Protein 6KHR (pdb70)

Organism: Mycobacterium tuberculosis (strain ATCC 25618 / H37Rv) (NCBI:txid83332)

Structure (mmCIF, N/CA/C/O backbone):
data_6KHR
#
_entry.id   6KHR
#
_cell.length_a   103.132
_cell.length_b   103.132
_cell.length_c   148.692
_cell.angle_alpha   90.000
_cell.angle_beta   90.000
_cell.angle_gamma   120.000
#
_symmetry.space_group_name_H-M   'P 31 2 1'
#
loop_
_entity.id
_entity.type
_entity.pdbx_description
1 polymer 'Formate-dependent phosphoribosylglycinamide formyltransferase'
2 water water
#
loop_
_atom_site.group_PDB
_atom_site.id
_atom_site.type_symbol
_atom_site.label_atom_id
_atom_site.label_alt_id
_atom_site.label_comp_id
_atom_site.label_asym_id
_atom_site.label_entity_id
_atom_site.label_seq_id
_atom_site.pdbx_PDB_ins_code
_atom_site.Cartn_x
_atom_site.Cartn_y
_atom_site.Cartn_z
_atom_site.occupancy
_atom_site.B_iso_or_equiv
_atom_site.auth_seq_id
_atom_site.auth_comp_id
_atom_site.auth_asym_id
_atom_site.auth_atom_id
_atom_site.pdbx_PDB_model_num
ATOM 1 N N . ARG A 1 27 ? 35.902 27.316 -11.751 1.00 62.15 27 ARG A N 1
ATOM 2 C CA . ARG A 1 27 ? 35.852 25.853 -11.619 1.00 68.40 27 ARG A CA 1
ATOM 3 C C . ARG A 1 27 ? 34.692 25.427 -10.718 1.00 61.93 27 ARG A C 1
ATOM 4 O O . ARG A 1 27 ? 34.685 25.723 -9.520 1.00 66.02 27 ARG A O 1
ATOM 12 N N . ARG A 1 28 ? 33.711 24.738 -11.298 1.00 53.46 28 ARG A N 1
ATOM 13 C CA . ARG A 1 28 ? 32.447 24.442 -10.632 1.00 53.31 28 ARG A CA 1
ATOM 14 C C . ARG A 1 28 ? 32.193 22.942 -10.668 1.00 55.13 28 ARG A C 1
ATOM 15 O O . ARG A 1 28 ? 32.132 22.340 -11.748 1.00 52.57 28 ARG A O 1
ATOM 23 N N . VAL A 1 29 ? 32.074 22.344 -9.490 1.00 59.12 29 VAL A N 1
ATOM 24 C CA . VAL A 1 29 ? 31.833 20.918 -9.327 1.00 61.27 29 VAL A CA 1
ATOM 25 C C . VAL A 1 29 ? 30.411 20.765 -8.823 1.00 66.15 29 VAL A C 1
ATOM 26 O O . VAL A 1 29 ? 29.948 21.565 -8.008 1.00 70.20 29 VAL A O 1
ATOM 30 N N . MET A 1 30 ? 29.712 19.755 -9.314 1.00 57.58 30 MET A N 1
ATOM 31 C CA . MET A 1 30 ? 28.349 19.488 -8.890 1.00 54.99 30 MET A CA 1
ATOM 32 C C . MET A 1 30 ? 28.314 18.110 -8.253 1.00 50.14 30 MET A C 1
ATOM 33 O O . MET A 1 30 ? 28.791 17.139 -8.841 1.00 46.90 30 MET A O 1
ATOM 38 N N . LEU A 1 31 ? 27.756 18.031 -7.056 1.00 55.33 31 LEU A N 1
ATOM 39 C CA . LEU A 1 31 ? 27.715 16.800 -6.277 1.00 53.63 31 LEU A CA 1
ATOM 40 C C . LEU A 1 31 ? 26.295 16.247 -6.284 1.00 54.84 31 LEU A C 1
ATOM 41 O O . LEU A 1 31 ? 25.382 16.846 -5.710 1.00 57.64 31 LEU A O 1
ATOM 46 N N . LEU A 1 32 ? 26.112 15.097 -6.923 1.00 53.48 32 LEU A N 1
ATOM 47 C CA . LEU A 1 32 ? 24.843 14.380 -6.858 1.00 52.85 32 LEU A CA 1
ATOM 48 C C . LEU A 1 32 ? 24.821 13.574 -5.561 1.00 56.30 32 LEU A C 1
ATOM 49 O O . LEU A 1 32 ? 25.538 12.570 -5.415 1.00 49.83 32 LEU A O 1
ATOM 54 N N . GLY A 1 33 ? 24.022 14.027 -4.610 1.00 60.31 33 GLY A N 1
ATOM 55 C CA . GLY A 1 33 ? 24.011 13.469 -3.271 1.00 65.15 33 GLY A CA 1
ATOM 56 C C . GLY A 1 33 ? 24.579 14.490 -2.303 1.00 69.42 33 GLY A C 1
ATOM 57 O O . GLY A 1 33 ? 25.553 15.192 -2.607 1.00 67.80 33 GLY A O 1
ATOM 58 N N . SER A 1 34 ? 23.937 14.592 -1.153 1.00 66.72 34 SER A N 1
ATOM 59 C CA . SER A 1 34 ? 24.369 15.588 -0.157 1.00 66.51 34 SER A CA 1
ATOM 60 C C . SER A 1 34 ? 24.333 14.975 1.224 1.00 64.24 34 SER A C 1
ATOM 61 O O . SER A 1 34 ? 23.964 15.655 2.142 1.00 60.00 34 SER A O 1
ATOM 64 N N . ALA A 1 35 ? 24.843 13.765 1.356 1.00 59.41 35 ALA A N 1
ATOM 65 C CA . ALA A 1 35 ? 24.876 13.107 2.671 1.00 61.45 35 ALA A CA 1
ATOM 66 C C . ALA A 1 35 ? 26.151 13.469 3.430 1.00 64.56 35 ALA A C 1
ATOM 67 O O . ALA A 1 35 ? 26.835 14.390 3.074 1.00 57.70 35 ALA A O 1
ATOM 69 N N . GLU A 1 36 ? 26.491 12.681 4.427 1.00 70.87 36 GLU A N 1
ATOM 70 C CA . GLU A 1 36 ? 27.624 13.073 5.283 1.00 64.81 36 GLU A CA 1
ATOM 71 C C . GLU A 1 36 ? 28.934 13.205 4.535 1.00 60.49 36 GLU A C 1
ATOM 72 O O . GLU A 1 36 ? 29.510 14.265 4.646 1.00 61.42 36 GLU A O 1
ATOM 78 N N . PRO A 1 37 ? 29.611 12.192 3.674 1.00 54.76 37 PRO A N 1
ATOM 79 C CA . PRO A 1 37 ? 30.874 12.239 2.924 1.00 58.99 37 PRO A CA 1
ATOM 80 C C . PRO A 1 37 ? 30.836 13.262 1.810 1.00 66.93 37 PRO A C 1
ATOM 81 O O . PRO A 1 37 ? 31.881 13.810 1.431 1.00 65.92 37 PRO A O 1
ATOM 85 N N . SER A 1 38 ? 29.637 13.528 1.285 1.00 68.34 38 SER A N 1
ATOM 86 C CA . SER A 1 38 ? 29.436 14.640 0.366 1.00 58.37 38 SER A CA 1
ATOM 87 C C . SER A 1 38 ? 29.838 15.972 1.007 1.00 58.38 38 SER A C 1
ATOM 88 O O . SER A 1 38 ? 30.335 16.869 0.314 1.00 59.51 38 SER A O 1
ATOM 91 N N . ARG A 1 39 ? 29.663 16.116 2.326 1.00 51.95 39 ARG A N 1
ATOM 92 C CA . ARG A 1 39 ? 30.029 17.376 2.966 1.00 53.59 39 ARG A CA 1
ATOM 93 C C . ARG A 1 39 ? 31.541 17.534 3.071 1.00 49.58 39 ARG A C 1
ATOM 94 O O . ARG A 1 39 ? 32.079 18.610 2.790 1.00 49.39 39 ARG A O 1
ATOM 102 N N . GLU A 1 40 ? 32.237 16.474 3.463 1.00 34.94 40 GLU A N 1
ATOM 103 C CA . GLU A 1 40 ? 33.685 16.553 3.597 1.00 40.40 40 GLU A CA 1
ATOM 104 C C . GLU A 1 40 ? 34.348 16.758 2.236 1.00 41.91 40 GLU A C 1
ATOM 105 O O . GLU A 1 40 ? 35.220 17.620 2.083 1.00 46.70 40 GLU A O 1
ATOM 111 N N . LEU A 1 41 ? 33.939 15.968 1.235 1.00 34.78 41 LEU A N 1
ATOM 112 C CA . LEU A 1 41 ? 34.390 16.200 -0.127 1.00 40.69 41 LEU A CA 1
ATOM 113 C C . LEU A 1 41 ? 34.192 17.657 -0.529 1.00 43.64 41 LEU A C 1
ATOM 114 O O . LEU A 1 41 ? 35.036 18.236 -1.226 1.00 50.39 41 LEU A O 1
ATOM 119 N N . ALA A 1 42 ? 33.101 18.273 -0.076 1.00 36.69 42 ALA A N 1
ATOM 120 C CA . ALA A 1 42 ? 32.807 19.637 -0.488 1.00 36.59 42 ALA A CA 1
ATOM 121 C C . ALA A 1 42 ? 33.763 20.620 0.174 1.00 43.46 42 ALA A C 1
ATOM 122 O O . ALA A 1 42 ? 34.201 21.599 -0.450 1.00 45.35 42 ALA A O 1
ATOM 124 N N . ILE A 1 43 ? 34.090 20.378 1.441 1.00 41.18 43 ILE A N 1
ATOM 125 C CA . ILE A 1 43 ? 35.118 21.169 2.101 1.00 42.86 43 ILE A CA 1
ATOM 126 C C . ILE A 1 43 ? 36.429 21.017 1.351 1.00 43.51 43 ILE A C 1
ATOM 127 O O . ILE A 1 43 ? 37.065 22.006 0.973 1.00 49.28 43 ILE A O 1
ATOM 132 N N . ALA A 1 44 ? 36.824 19.769 1.085 1.00 37.14 44 ALA A N 1
ATOM 133 C CA . ALA A 1 44 ? 38.081 19.516 0.390 1.00 29.39 44 ALA A CA 1
ATOM 134 C C . ALA A 1 44 ? 38.144 20.295 -0.915 1.00 40.45 44 ALA A C 1
ATOM 135 O O . ALA A 1 44 ? 39.118 21.008 -1.170 1.00 44.85 44 ALA A O 1
ATOM 137 N N . LEU A 1 45 ? 37.088 20.202 -1.733 1.00 37.37 45 LEU A N 1
ATOM 138 C CA . LEU A 1 45 ? 37.085 20.872 -3.030 1.00 43.96 45 LEU A CA 1
ATOM 139 C C . LEU A 1 45 ? 37.158 22.384 -2.886 1.00 56.92 45 LEU A C 1
ATOM 140 O O . LEU A 1 45 ? 37.620 23.073 -3.805 1.00 46.55 45 LEU A O 1
ATOM 145 N N . GLN A 1 46 ? 36.683 22.919 -1.753 1.00 53.70 46 GLN A N 1
ATOM 146 C CA . GLN A 1 46 ? 36.684 24.363 -1.572 1.00 38.36 46 GLN A CA 1
ATOM 147 C C . GLN A 1 46 ? 38.044 24.858 -1.127 1.00 33.66 46 GLN A C 1
ATOM 148 O O . GLN A 1 46 ? 38.423 25.984 -1.464 1.00 50.00 46 GLN A O 1
ATOM 154 N N . GLY A 1 47 ? 38.800 24.020 -0.412 1.00 32.26 47 GLY A N 1
ATOM 155 C CA . GLY A 1 47 ? 40.178 24.360 -0.105 1.00 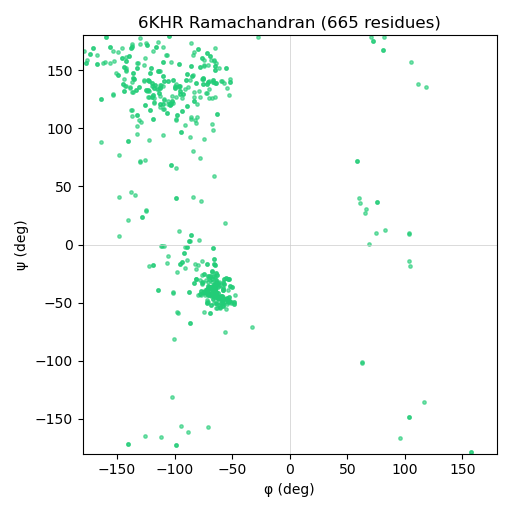32.68 47 GLY A CA 1
ATOM 156 C C . GLY A 1 47 ? 41.042 24.466 -1.350 1.00 42.65 47 GLY A C 1
ATOM 157 O O . GLY A 1 47 ? 42.002 25.241 -1.381 1.00 40.83 47 GLY A O 1
ATOM 158 N N . LEU A 1 48 ? 40.722 23.691 -2.384 1.00 46.03 48 LEU A N 1
ATOM 159 C CA . LEU A 1 48 ? 41.488 23.729 -3.620 1.00 46.54 48 LEU A CA 1
ATOM 160 C C . LEU A 1 48 ? 40.976 24.796 -4.570 1.00 51.69 48 LEU A C 1
ATOM 161 O O . LEU A 1 48 ? 41.479 24.890 -5.690 1.00 49.33 48 LEU A O 1
ATOM 166 N N . GLY A 1 49 ? 39.978 25.575 -4.159 1.00 42.14 49 GLY A N 1
ATOM 167 C CA . GLY A 1 49 ? 39.546 26.726 -4.918 1.00 34.63 49 GLY A CA 1
ATOM 168 C C . GLY A 1 49 ? 38.269 26.583 -5.712 1.00 38.24 49 GLY A C 1
ATOM 169 O O . GLY A 1 49 ? 37.956 27.486 -6.494 1.00 48.67 49 GLY A O 1
ATOM 170 N N . ALA A 1 50 ? 37.511 25.511 -5.538 1.00 41.69 50 ALA A N 1
ATOM 171 C CA . ALA A 1 50 ? 36.361 25.264 -6.396 1.00 48.56 50 ALA A CA 1
ATOM 172 C C . ALA A 1 50 ? 35.052 25.646 -5.716 1.00 47.74 50 ALA A C 1
ATOM 173 O O . ALA A 1 50 ? 34.876 25.427 -4.517 1.00 50.63 50 ALA A O 1
ATOM 175 N N . GLU A 1 51 ? 34.140 26.216 -6.500 1.00 48.20 51 GLU A N 1
ATOM 176 C CA . GLU A 1 51 ? 32.742 26.343 -6.109 1.00 54.67 51 GLU A CA 1
ATOM 177 C C . GLU A 1 51 ? 32.052 24.988 -6.225 1.00 63.37 51 GLU A C 1
ATOM 178 O O . GLU A 1 51 ? 32.255 24.260 -7.200 1.00 63.02 51 GLU A O 1
ATOM 184 N N . VAL A 1 52 ? 31.214 24.648 -5.245 1.00 55.50 52 VAL A N 1
ATOM 185 C CA . VAL A 1 52 ? 30.518 23.365 -5.252 1.00 52.66 52 VAL A CA 1
ATOM 186 C C . VAL A 1 52 ? 29.012 23.579 -5.175 1.00 50.40 52 VAL A C 1
ATOM 187 O O . VAL A 1 52 ? 28.520 24.343 -4.336 1.00 49.48 52 VAL A O 1
ATOM 191 N N . ILE A 1 53 ? 28.288 22.880 -6.041 1.00 50.77 53 ILE A N 1
ATOM 192 C CA . ILE A 1 53 ? 26.835 22.819 -6.029 1.00 52.03 53 ILE A CA 1
ATOM 193 C C . ILE A 1 53 ? 26.442 21.483 -5.414 1.00 49.92 53 ILE A C 1
ATOM 194 O O . ILE A 1 53 ? 26.859 20.428 -5.903 1.00 56.20 53 ILE A O 1
ATOM 199 N N . ALA A 1 54 ? 25.649 21.517 -4.349 1.00 50.41 54 ALA A N 1
ATOM 200 C CA . ALA A 1 54 ? 25.171 20.297 -3.711 1.00 57.69 54 ALA A CA 1
ATOM 201 C C . ALA A 1 54 ? 23.718 20.050 -4.106 1.00 59.90 54 ALA A C 1
ATOM 202 O O . ALA A 1 54 ? 22.845 20.893 -3.865 1.00 58.74 54 ALA A O 1
ATOM 204 N N . VAL A 1 55 ? 23.471 18.896 -4.715 1.00 63.58 55 VAL A N 1
ATOM 205 C CA . VAL A 1 55 ? 22.155 18.503 -5.199 1.00 74.93 55 VAL A CA 1
ATOM 206 C C . VAL A 1 55 ? 21.670 17.337 -4.357 1.00 80.37 55 VAL A C 1
ATOM 207 O O . VAL A 1 55 ? 22.444 16.423 -4.051 1.00 77.49 55 VAL A O 1
ATOM 211 N N . ASP A 1 56 ? 20.393 17.368 -3.979 1.00 83.50 56 ASP A N 1
ATOM 212 C CA . ASP A 1 56 ? 19.772 16.221 -3.329 1.00 84.90 56 ASP A CA 1
ATOM 213 C C . ASP A 1 56 ? 18.260 16.329 -3.479 1.00 84.53 56 ASP A C 1
ATOM 214 O O . ASP A 1 56 ? 17.742 17.288 -4.058 1.00 88.66 56 ASP A O 1
ATOM 219 N N . GLY A 1 57 ? 17.556 15.321 -2.956 1.00 75.92 57 GLY A N 1
ATOM 220 C CA . GLY A 1 57 ? 16.105 15.257 -3.020 1.00 69.54 57 GLY A CA 1
ATOM 221 C C . GLY A 1 57 ? 15.349 16.138 -2.040 1.00 80.84 57 GLY A C 1
ATOM 222 O O . GLY A 1 57 ? 14.361 16.768 -2.426 1.00 86.73 57 GLY A O 1
ATOM 223 N N . TYR A 1 58 ? 15.794 16.199 -0.781 1.00 81.91 58 TYR A N 1
ATOM 224 C CA . TYR A 1 58 ? 15.118 16.899 0.310 1.00 78.75 58 TYR A CA 1
ATOM 225 C C . TYR A 1 58 ? 15.837 18.206 0.641 1.00 87.75 58 TYR A C 1
ATOM 226 O O . TYR A 1 58 ? 16.875 18.544 0.067 1.00 94.60 58 TYR A O 1
ATOM 235 N N . VAL A 1 59 ? 15.287 18.933 1.613 1.00 86.99 59 VAL A N 1
ATOM 236 C CA . VAL A 1 59 ? 15.635 20.340 1.805 1.00 84.79 59 VAL A CA 1
ATOM 237 C C . VAL A 1 59 ? 16.852 20.524 2.704 1.00 91.93 59 VAL A C 1
ATOM 238 O O . VAL A 1 59 ? 17.699 21.383 2.440 1.00 95.26 59 VAL A O 1
ATOM 242 N N . GLY A 1 60 ? 16.966 19.758 3.782 1.00 98.79 60 GLY A N 1
ATOM 243 C CA . GLY A 1 60 ? 18.081 19.963 4.685 1.00 106.36 60 GLY A CA 1
ATOM 244 C C . GLY A 1 60 ? 19.182 18.934 4.540 1.00 112.27 60 GLY A C 1
ATOM 245 O O . GLY A 1 60 ? 19.396 18.122 5.443 1.00 128.40 60 GLY A O 1
ATOM 246 N N . ALA A 1 61 ? 19.886 18.952 3.425 1.00 96.10 61 ALA A N 1
ATOM 247 C CA . ALA A 1 61 ? 20.854 17.869 3.418 1.00 76.76 61 ALA A CA 1
ATOM 248 C C . ALA A 1 61 ? 22.218 18.365 3.902 1.00 67.70 61 ALA A C 1
ATOM 249 O O . ALA A 1 61 ? 22.513 19.559 3.814 1.00 64.51 61 ALA A O 1
ATOM 251 N N . PRO A 1 62 ? 23.066 17.472 4.439 1.00 61.83 62 PRO A N 1
ATOM 252 C CA . PRO A 1 62 ? 24.322 17.929 5.079 1.00 67.24 62 PRO A CA 1
ATOM 253 C C . PRO A 1 62 ? 25.231 18.820 4.235 1.00 69.79 62 PRO A C 1
ATOM 254 O O . PRO A 1 62 ? 25.692 19.855 4.734 1.00 70.06 62 PRO A O 1
ATOM 258 N N . ALA A 1 63 ? 25.519 18.451 2.981 1.00 63.11 63 ALA A N 1
ATOM 259 C CA . ALA A 1 63 ? 26.400 19.287 2.165 1.00 66.97 63 ALA A CA 1
ATOM 260 C C . ALA A 1 63 ? 25.737 20.586 1.715 1.00 75.22 63 ALA A C 1
ATOM 261 O O . ALA A 1 63 ? 26.439 21.513 1.301 1.00 68.92 63 ALA A O 1
ATOM 263 N N . HIS A 1 64 ? 24.403 20.678 1.787 1.00 79.85 64 HIS A N 1
ATOM 264 C CA . HIS A 1 64 ? 23.714 21.936 1.496 1.00 76.06 64 HIS A CA 1
ATOM 265 C C . HIS A 1 64 ? 24.200 23.072 2.384 1.00 75.90 64 HIS A C 1
ATOM 266 O O . HIS A 1 64 ? 24.255 24.225 1.934 1.00 80.90 64 HIS A O 1
ATOM 273 N N . ARG A 1 65 ? 24.560 22.769 3.637 1.00 72.73 65 ARG A N 1
ATOM 274 C CA . ARG A 1 65 ? 24.810 23.813 4.629 1.00 77.88 65 ARG A CA 1
ATOM 275 C C . ARG A 1 65 ? 26.078 24.599 4.315 1.00 79.51 65 ARG A C 1
ATOM 276 O O . ARG A 1 65 ? 26.133 25.816 4.536 1.00 89.81 65 ARG A O 1
ATOM 284 N N . ILE A 1 66 ? 27.111 23.934 3.811 1.00 71.43 66 ILE A N 1
ATOM 285 C CA . ILE A 1 66 ? 28.377 24.602 3.542 1.00 75.10 66 ILE A CA 1
ATOM 286 C C . ILE A 1 66 ? 28.671 24.718 2.065 1.00 67.90 66 ILE A C 1
ATOM 287 O O . ILE A 1 66 ? 29.698 25.301 1.694 1.00 73.61 66 ILE A O 1
ATOM 292 N N . ALA A 1 67 ? 27.802 24.199 1.206 1.00 66.29 67 ALA A N 1
ATOM 293 C CA . ALA A 1 67 ? 28.016 24.362 -0.220 1.00 67.51 67 ALA A CA 1
ATOM 294 C C . ALA A 1 67 ? 27.817 25.821 -0.627 1.00 71.98 67 ALA A C 1
ATOM 295 O O . ALA A 1 67 ? 27.223 26.628 0.096 1.00 69.15 67 ALA A O 1
ATOM 297 N N . ASP A 1 68 ? 28.345 26.147 -1.812 1.00 69.56 68 ASP A N 1
ATOM 298 C CA . ASP A 1 68 ? 28.159 27.461 -2.407 1.00 62.25 68 ASP A CA 1
ATOM 299 C C . ASP A 1 68 ? 26.772 27.621 -3.009 1.00 68.32 68 ASP A C 1
ATOM 300 O O . ASP A 1 68 ? 26.226 28.727 -3.018 1.00 75.99 68 ASP A O 1
ATOM 305 N N . GLN A 1 69 ? 26.208 26.548 -3.543 1.00 77.20 69 GLN A N 1
ATOM 306 C CA . GLN A 1 69 ? 24.884 26.594 -4.142 1.00 67.43 69 GLN A CA 1
ATOM 307 C C . GLN A 1 69 ? 24.187 25.282 -3.838 1.00 66.66 69 GLN A C 1
ATOM 308 O O . GLN A 1 69 ? 24.786 24.212 -3.983 1.00 72.17 69 GLN A O 1
ATOM 314 N N . SER A 1 70 ? 22.946 25.369 -3.375 1.00 64.32 70 SER A N 1
ATOM 315 C CA . SER A 1 70 ? 22.151 24.204 -3.021 1.00 64.75 70 SER A CA 1
ATOM 316 C C . SER A 1 70 ? 21.029 24.037 -4.036 1.00 74.99 70 SER A C 1
ATOM 317 O O . SER A 1 70 ? 20.492 25.021 -4.558 1.00 77.41 70 SER A O 1
ATOM 320 N N . VAL A 1 71 ? 20.700 22.789 -4.328 1.00 76.89 71 VAL A N 1
ATOM 321 C CA . VAL A 1 71 ? 19.680 22.468 -5.309 1.00 78.90 71 VAL A CA 1
ATOM 322 C C . VAL A 1 71 ? 18.910 21.258 -4.809 1.00 77.99 71 VAL A C 1
ATOM 323 O O . VAL A 1 71 ? 19.501 20.303 -4.301 1.00 79.24 71 VAL A O 1
ATOM 327 N N . VAL A 1 72 ? 17.592 21.319 -4.939 1.00 76.69 72 VAL A N 1
ATOM 328 C CA . VAL A 1 72 ? 16.694 20.229 -4.588 1.00 74.21 72 VAL A CA 1
ATOM 329 C C . VAL A 1 72 ? 16.070 19.711 -5.872 1.00 76.39 72 VAL A C 1
ATOM 330 O O . VAL A 1 72 ? 15.394 20.459 -6.586 1.00 77.93 72 VAL A O 1
ATOM 334 N N . VAL A 1 73 ? 16.312 18.443 -6.187 1.00 82.54 73 VAL A N 1
ATOM 335 C CA . VAL A 1 73 ? 15.611 17.788 -7.283 1.00 89.84 73 VAL A CA 1
ATOM 336 C C . VAL A 1 73 ? 15.490 16.317 -6.951 1.00 94.58 73 VAL A C 1
ATOM 337 O O . VAL A 1 73 ? 16.379 15.728 -6.334 1.00 106.84 73 VAL A O 1
ATOM 341 N N . THR A 1 74 ? 14.385 15.716 -7.371 1.00 86.38 74 THR A N 1
ATOM 342 C CA . THR A 1 74 ? 14.294 14.264 -7.337 1.00 88.35 74 THR A CA 1
ATOM 343 C C . THR A 1 74 ? 15.308 13.747 -8.340 1.00 91.20 74 THR A C 1
ATOM 344 O O . THR A 1 74 ? 15.070 13.749 -9.546 1.00 95.87 74 THR A O 1
ATOM 348 N N . MET A 1 75 ? 16.475 13.344 -7.847 1.00 93.98 75 MET A N 1
ATOM 349 C CA . MET A 1 75 ? 17.551 12.946 -8.747 1.00 96.57 75 MET A CA 1
ATOM 350 C C . MET A 1 75 ? 17.229 11.660 -9.497 1.00 100.16 75 MET A C 1
ATOM 351 O O . MET A 1 75 ? 17.787 11.423 -10.576 1.00 97.29 75 MET A O 1
ATOM 356 N N . THR A 1 76 ? 16.341 10.841 -8.947 1.00 101.36 76 THR A N 1
ATOM 357 C CA . THR A 1 76 ? 15.789 9.675 -9.633 1.00 95.33 76 THR A CA 1
ATOM 358 C C . THR A 1 76 ? 14.731 10.065 -10.659 1.00 96.59 76 THR A C 1
ATOM 359 O O . THR A 1 76 ? 13.725 9.373 -10.809 1.00 98.15 76 THR A O 1
ATOM 363 N N . ASP A 1 77 ? 14.925 11.182 -11.355 1.00 91.85 77 ASP A N 1
ATOM 364 C CA . ASP A 1 77 ? 14.013 11.643 -12.399 1.00 92.30 77 ASP A CA 1
ATOM 365 C C . ASP A 1 77 ? 14.869 12.127 -13.560 1.00 80.33 77 ASP A C 1
ATOM 366 O O . ASP A 1 77 ? 15.533 13.164 -13.452 1.00 75.88 77 ASP A O 1
ATOM 371 N N . ALA A 1 78 ? 14.844 11.382 -14.668 1.00 72.94 78 ALA A N 1
ATOM 372 C CA . ALA A 1 78 ? 15.796 11.636 -15.743 1.00 68.33 78 ALA A CA 1
ATOM 373 C C . ALA A 1 78 ? 15.547 12.986 -16.398 1.00 74.67 78 ALA A C 1
ATOM 374 O O . ALA A 1 78 ? 16.498 13.674 -16.780 1.00 83.78 78 ALA A O 1
ATOM 376 N N . GLU A 1 79 ? 14.282 13.378 -16.536 1.00 84.56 79 GLU A N 1
ATOM 377 C CA . GLU A 1 79 ? 13.968 14.700 -17.066 1.00 99.14 79 GLU A CA 1
ATOM 378 C C . GLU A 1 79 ? 14.372 15.790 -16.086 1.00 98.68 79 GLU A C 1
ATOM 379 O O . GLU A 1 79 ? 15.087 16.733 -16.451 1.00 102.95 79 GLU A O 1
ATOM 385 N N . GLU A 1 80 ? 13.919 15.672 -14.833 1.00 94.76 80 GLU A N 1
ATOM 386 C CA . GLU A 1 80 ? 14.148 16.715 -13.835 1.00 91.39 80 GLU A CA 1
ATOM 387 C C . GLU A 1 80 ? 15.629 16.894 -13.538 1.00 95.77 80 GLU A C 1
ATOM 388 O O . GLU A 1 80 ? 16.102 18.024 -13.370 1.00 101.49 80 GLU A O 1
ATOM 394 N N . LEU A 1 81 ? 16.375 15.791 -13.449 1.00 93.31 81 LEU A N 1
ATOM 395 C CA . LEU A 1 81 ? 17.813 15.899 -13.232 1.00 84.68 81 LEU A CA 1
ATOM 396 C C . LEU A 1 81 ? 18.501 16.550 -14.422 1.00 71.24 81 LEU A C 1
ATOM 397 O O . LEU A 1 81 ? 19.363 17.418 -14.254 1.00 77.96 81 LEU A O 1
ATOM 402 N N . THR A 1 82 ? 18.118 16.163 -15.633 1.00 70.92 82 THR A N 1
ATOM 403 C CA . THR A 1 82 ? 18.854 16.617 -16.808 1.00 80.99 82 THR A CA 1
ATOM 404 C C . THR A 1 82 ? 18.660 18.110 -17.040 1.00 87.68 82 THR A C 1
ATOM 405 O O . THR A 1 82 ? 19.593 18.804 -17.462 1.00 85.40 82 THR A O 1
ATOM 409 N N . ALA A 1 83 ? 17.462 18.624 -16.769 1.00 90.38 83 ALA A N 1
ATOM 410 C CA . ALA A 1 83 ? 17.261 20.066 -16.856 1.00 94.03 83 ALA A CA 1
ATOM 411 C C . ALA A 1 83 ? 18.181 20.797 -15.889 1.00 96.73 83 ALA A C 1
ATOM 412 O O . ALA A 1 83 ? 18.823 21.789 -16.254 1.00 100.64 83 ALA A O 1
ATOM 414 N N . VAL A 1 84 ? 18.267 20.295 -14.652 1.00 94.49 84 VAL A N 1
ATOM 415 C CA . VAL A 1 84 ? 19.105 20.906 -13.622 1.00 85.84 84 VAL A CA 1
ATOM 416 C C . VAL A 1 84 ? 20.555 20.978 -14.077 1.00 81.53 84 VAL A C 1
ATOM 417 O O . VAL A 1 84 ? 21.256 21.966 -13.818 1.00 79.86 84 VAL A O 1
ATOM 421 N N . ILE A 1 85 ? 21.031 19.938 -14.757 1.00 71.00 85 ILE A N 1
ATOM 422 C CA . ILE A 1 85 ? 22.430 19.946 -15.151 1.00 67.68 85 ILE A CA 1
ATOM 423 C C . ILE A 1 85 ? 22.631 20.885 -16.330 1.00 84.78 85 ILE A C 1
ATOM 424 O O . ILE A 1 85 ? 23.671 21.543 -16.434 1.00 85.71 85 ILE A O 1
ATOM 429 N N . ARG A 1 86 ? 21.629 21.001 -17.200 1.00 95.95 86 ARG A N 1
ATOM 430 C CA . ARG A 1 86 ? 21.756 21.863 -18.367 1.00 90.80 86 ARG A CA 1
ATOM 431 C C . ARG A 1 86 ? 21.732 23.332 -17.965 1.00 83.20 86 ARG A C 1
ATOM 432 O O . ARG A 1 86 ? 22.511 24.140 -18.486 1.00 76.65 86 ARG A O 1
ATOM 440 N N . ARG A 1 87 ? 20.850 23.696 -17.033 1.00 88.19 87 ARG A N 1
ATOM 441 C CA . ARG A 1 87 ? 20.776 25.085 -16.595 1.00 88.54 87 ARG A CA 1
ATOM 442 C C . ARG A 1 87 ? 22.073 25.512 -15.929 1.00 93.72 87 ARG A C 1
ATOM 443 O O . ARG A 1 87 ? 22.707 26.490 -16.334 1.00 99.05 87 ARG A O 1
ATOM 451 N N . LEU A 1 88 ? 22.498 24.763 -14.906 1.00 95.19 88 LEU A N 1
ATOM 452 C CA . LEU A 1 88 ? 23.685 25.131 -14.147 1.00 82.19 88 LEU A CA 1
ATOM 453 C C . LEU A 1 88 ? 24.957 24.977 -14.976 1.00 78.37 88 LEU A C 1
ATOM 454 O O . LEU A 1 88 ? 25.840 25.839 -14.921 1.00 82.07 88 LEU A O 1
ATOM 459 N N . GLN A 1 89 ? 25.070 23.895 -15.738 1.00 76.44 89 GLN A N 1
ATOM 460 C CA . GLN A 1 89 ? 26.230 23.678 -16.595 1.00 87.12 89 GLN A CA 1
ATOM 461 C C . GLN A 1 89 ? 27.521 23.654 -15.772 1.00 82.59 89 GLN A C 1
ATOM 462 O O . GLN A 1 89 ? 28.307 24.606 -15.827 1.00 80.78 89 GLN A O 1
ATOM 468 N N . PRO A 1 90 ? 27.761 22.607 -14.983 1.00 71.74 90 PRO A N 1
ATOM 469 C CA . PRO A 1 90 ? 28.988 22.552 -14.187 1.00 59.73 90 PRO A CA 1
ATOM 470 C C . PRO A 1 90 ? 30.160 21.981 -14.967 1.00 56.92 90 PRO A C 1
ATOM 471 O O . PRO A 1 90 ? 29.999 21.180 -15.891 1.00 54.77 90 PRO A O 1
ATOM 475 N N . ASP A 1 91 ? 31.364 22.381 -14.550 1.00 56.88 91 ASP A N 1
ATOM 476 C CA . ASP A 1 91 ? 32.574 21.823 -15.148 1.00 56.17 91 ASP A CA 1
ATOM 477 C C . ASP A 1 91 ? 32.701 20.327 -14.868 1.00 60.29 91 ASP A C 1
ATOM 478 O O . ASP A 1 91 ? 33.065 19.553 -15.769 1.00 53.06 91 ASP A O 1
ATOM 483 N N . PHE A 1 92 ? 32.412 19.903 -13.627 1.00 53.72 92 PHE A N 1
ATOM 484 C CA . PHE A 1 92 ? 32.509 18.502 -13.235 1.00 58.71 92 PHE A CA 1
ATOM 485 C C . PHE A 1 92 ? 31.203 18.028 -12.624 1.00 65.38 92 PHE A C 1
ATOM 486 O O . PHE A 1 92 ? 30.566 18.758 -11.860 1.00 67.63 92 PHE A O 1
ATOM 494 N N . LEU A 1 93 ? 30.829 16.788 -12.946 1.00 62.27 93 LEU A N 1
ATOM 495 C CA . LEU A 1 93 ? 29.619 16.154 -12.432 1.00 57.28 93 LEU A CA 1
ATOM 496 C C . LEU A 1 93 ? 30.003 14.906 -11.639 1.00 54.96 93 LEU A C 1
ATOM 497 O O . LEU A 1 93 ? 30.385 13.884 -12.228 1.00 63.10 93 LEU A O 1
ATOM 502 N N . VAL A 1 94 ? 29.878 14.983 -10.311 1.00 56.08 94 VAL A N 1
ATOM 503 C CA . VAL A 1 94 ? 30.291 13.923 -9.387 1.00 55.10 94 VAL A CA 1
ATOM 504 C C . VAL A 1 94 ? 29.065 13.248 -8.776 1.00 52.08 94 VAL A C 1
ATOM 505 O O . VAL A 1 94 ? 28.234 13.903 -8.132 1.00 50.02 94 VAL A O 1
ATOM 509 N N . THR A 1 95 ? 28.995 11.931 -8.924 1.00 44.58 95 THR A N 1
ATOM 510 C CA . THR A 1 95 ? 27.882 11.125 -8.448 1.00 54.40 95 THR A CA 1
ATOM 511 C C . THR A 1 95 ? 28.296 10.512 -7.119 1.00 64.72 95 THR A C 1
ATOM 512 O O . THR A 1 95 ? 29.123 9.598 -7.079 1.00 76.65 95 THR A O 1
ATOM 516 N N . VAL A 1 96 ? 27.705 11.006 -6.050 1.00 70.43 96 VAL A N 1
ATOM 517 C CA . VAL A 1 96 ? 28.130 10.537 -4.715 1.00 71.36 96 VAL A CA 1
ATOM 518 C C . VAL A 1 96 ? 27.034 9.669 -4.122 1.00 86.98 96 VAL A C 1
ATOM 519 O O . VAL A 1 96 ? 27.233 9.186 -3.050 1.00 95.52 96 VAL A O 1
ATOM 523 N N . THR A 1 97 ? 25.914 9.478 -4.803 1.00 94.74 97 THR A N 1
ATOM 524 C CA . THR A 1 97 ? 24.882 8.595 -4.210 1.00 95.85 97 THR A CA 1
ATOM 525 C C . THR A 1 97 ? 24.529 7.482 -5.188 1.00 97.10 97 THR A C 1
ATOM 526 O O . THR A 1 97 ? 25.030 7.509 -6.302 1.00 97.54 97 THR A O 1
ATOM 530 N N . ALA A 1 98 ? 23.710 6.533 -4.752 1.00 99.55 98 ALA A N 1
ATOM 531 C CA . ALA A 1 98 ? 23.280 5.429 -5.636 1.00 99.85 98 ALA A CA 1
ATOM 532 C C . ALA A 1 98 ? 21.908 5.762 -6.215 1.00 91.78 98 ALA A C 1
ATOM 533 O O . ALA A 1 98 ? 21.595 5.295 -7.296 1.00 91.16 98 ALA A O 1
ATOM 535 N N . ALA A 1 99 ? 21.152 6.610 -5.532 1.00 86.97 99 ALA A N 1
ATOM 536 C CA . ALA A 1 99 ? 19.811 7.001 -6.008 1.00 91.12 99 ALA A CA 1
ATOM 537 C C . ALA A 1 99 ? 19.938 8.030 -7.128 1.00 97.26 99 ALA A C 1
ATOM 538 O O . ALA A 1 99 ? 19.614 9.180 -6.891 1.00 100.43 99 ALA A O 1
ATOM 540 N N . VAL A 1 100 ? 20.321 7.624 -8.328 1.00 92.64 100 VAL A N 1
ATOM 541 C CA . VAL A 1 100 ? 20.483 8.660 -9.375 1.00 92.03 100 VAL A CA 1
ATOM 542 C C . VAL A 1 100 ? 19.994 8.105 -10.702 1.00 85.98 100 VAL A C 1
ATOM 543 O O . VAL A 1 100 ? 19.902 6.897 -10.822 1.00 92.48 100 VAL A O 1
ATOM 547 N N . SER A 1 101 ? 19.708 8.983 -11.655 1.00 74.13 101 SER A N 1
ATOM 548 C CA . SER A 1 101 ? 19.285 8.510 -12.988 1.00 80.92 101 SER A CA 1
ATOM 549 C C . SER A 1 101 ? 20.536 8.250 -13.801 1.00 81.48 101 SER A C 1
ATOM 550 O O . SER A 1 101 ? 21.199 9.200 -14.163 1.00 77.47 101 SER A O 1
ATOM 553 N N . VAL A 1 102 ? 20.822 6.989 -14.063 1.00 81.93 102 VAL A N 1
ATOM 554 C CA . VAL A 1 102 ? 22.026 6.650 -14.860 1.00 80.86 102 VAL A CA 1
ATOM 555 C C . VAL A 1 102 ? 21.737 7.072 -16.290 1.00 82.71 102 VAL A C 1
ATOM 556 O O . VAL A 1 102 ? 22.660 7.482 -16.979 1.00 87.34 102 VAL A O 1
ATOM 560 N N . ASP A 1 103 ? 20.481 6.984 -16.704 1.00 82.76 103 ASP A N 1
ATOM 561 C CA . ASP A 1 103 ? 20.184 7.446 -18.057 1.00 88.80 103 ASP A CA 1
ATOM 562 C C . ASP A 1 103 ? 20.400 8.950 -18.189 1.00 83.74 103 ASP A C 1
ATOM 563 O O . ASP A 1 103 ? 20.914 9.419 -19.212 1.00 74.66 103 ASP A O 1
ATOM 568 N N . ALA A 1 104 ? 20.032 9.724 -17.163 1.00 81.74 104 ALA A N 1
ATOM 569 C CA . ALA A 1 104 ? 20.298 11.159 -17.205 1.00 76.60 104 ALA A CA 1
ATOM 570 C C . ALA A 1 104 ? 21.791 11.441 -17.298 1.00 77.57 104 ALA A C 1
ATOM 571 O O . ALA A 1 104 ? 22.206 12.391 -17.972 1.00 77.32 104 ALA A O 1
ATOM 573 N N . LEU A 1 105 ? 22.618 10.625 -16.636 1.00 75.18 105 LEU A N 1
ATOM 574 C CA . LEU A 1 105 ? 24.061 10.846 -16.690 1.00 77.67 105 LEU A CA 1
ATOM 575 C C . LEU A 1 105 ? 24.611 10.554 -18.081 1.00 83.86 105 LEU A C 1
ATOM 576 O O . LEU A 1 105 ? 25.493 11.272 -18.568 1.00 84.97 105 LEU A O 1
ATOM 581 N N . ASP A 1 106 ? 24.123 9.493 -18.727 1.00 91.04 106 ASP A N 1
ATOM 582 C CA . ASP A 1 106 ? 24.612 9.183 -20.067 1.00 102.06 106 ASP A CA 1
ATOM 583 C C . ASP A 1 106 ? 24.151 10.224 -21.080 1.00 97.13 106 ASP A C 1
ATOM 584 O O . ASP A 1 106 ? 24.836 10.450 -22.087 1.00 97.64 106 ASP A O 1
ATOM 589 N N . ALA A 1 107 ? 23.020 10.880 -20.821 1.00 90.47 107 ALA A N 1
ATOM 590 C CA . ALA A 1 107 ? 22.627 12.021 -21.640 1.00 79.33 107 ALA A CA 1
ATOM 591 C C . ALA A 1 107 ? 23.689 13.115 -21.606 1.00 73.42 107 ALA A C 1
ATOM 592 O O . ALA A 1 107 ? 24.105 13.619 -22.655 1.00 76.77 107 ALA A O 1
ATOM 594 N N . VAL A 1 108 ? 24.147 13.482 -20.405 1.00 68.15 108 VAL A N 1
ATOM 595 C CA . VAL A 1 108 ? 25.127 14.557 -20.280 1.00 72.98 108 VAL A CA 1
ATOM 596 C C . VAL A 1 108 ? 26.445 14.166 -20.938 1.00 78.76 108 VAL A C 1
ATOM 597 O O . VAL A 1 108 ? 27.061 14.964 -21.659 1.00 82.26 108 VAL A O 1
ATOM 601 N N . GLU A 1 109 ? 26.904 12.934 -20.702 1.00 83.80 109 GLU A N 1
ATOM 602 C CA . GLU A 1 109 ? 28.066 12.432 -21.430 1.00 89.07 109 GLU A CA 1
ATOM 603 C C . GLU A 1 109 ? 27.852 12.533 -22.936 1.00 99.45 109 GLU A C 1
ATOM 604 O O . GLU A 1 109 ? 28.691 13.088 -23.657 1.00 101.72 109 GLU A O 1
ATOM 610 N N . GLN A 1 110 ? 26.719 12.009 -23.429 1.00 104.33 110 GLN A N 1
ATOM 611 C CA . GLN A 1 110 ? 26.402 12.086 -24.851 1.00 107.34 110 GLN A CA 1
ATOM 612 C C . GLN A 1 110 ? 26.165 13.520 -25.310 1.00 109.51 110 GLN A C 1
ATOM 613 O O . GLN A 1 110 ? 26.366 13.832 -26.491 1.00 117.28 110 GLN A O 1
ATOM 619 N N . GLU A 1 114 ? 31.994 17.830 -24.169 1.00 101.84 114 GLU A N 1
ATOM 620 C CA . GLU A 1 114 ? 32.967 18.912 -24.211 1.00 107.01 114 GLU A CA 1
ATOM 621 C C . GLU A 1 114 ? 32.565 20.081 -23.321 1.00 106.42 114 GLU A C 1
ATOM 622 O O . GLU A 1 114 ? 33.164 21.160 -23.400 1.00 100.67 114 GLU A O 1
ATOM 628 N N . CYS A 1 115 ? 31.573 19.860 -22.463 1.00 103.10 115 CYS A N 1
ATOM 629 C CA . CYS A 1 115 ? 31.042 20.862 -21.562 1.00 106.65 115 CYS A CA 1
ATOM 630 C C . CYS A 1 115 ? 31.122 20.461 -20.091 1.00 96.65 115 CYS A C 1
ATOM 631 O O . CYS A 1 115 ? 31.052 21.337 -19.223 1.00 89.20 115 CYS A O 1
ATOM 634 N N . THR A 1 116 ? 31.294 19.173 -19.793 1.00 89.80 116 THR A N 1
ATOM 635 C CA . THR A 1 116 ? 31.222 18.648 -18.438 1.00 74.74 116 THR A CA 1
ATOM 636 C C . THR A 1 116 ? 31.845 17.265 -18.433 1.00 77.52 116 THR A C 1
ATOM 637 O O . THR A 1 116 ? 31.488 16.426 -19.267 1.00 80.61 116 THR A O 1
ATOM 641 N N . GLU A 1 117 ? 32.826 17.059 -17.562 1.00 79.80 117 GLU A N 1
ATOM 642 C CA . GLU A 1 117 ? 33.479 15.736 -17.444 1.00 69.34 117 GLU A CA 1
ATOM 643 C C . GLU A 1 117 ? 32.771 15.010 -16.319 1.00 62.41 117 GLU A C 1
ATOM 644 O O . GLU A 1 117 ? 32.477 15.633 -15.333 1.00 64.60 117 GLU A O 1
ATOM 650 N N . LEU A 1 118 ? 32.461 13.744 -16.512 1.00 60.54 118 LEU A N 1
ATOM 651 C CA . LEU A 1 118 ? 31.804 13.017 -15.419 1.00 52.86 118 LEU A CA 1
ATOM 652 C C . LEU A 1 118 ? 32.882 12.315 -14.611 1.00 50.32 118 LEU A C 1
ATOM 653 O O . LEU A 1 118 ? 33.656 11.630 -15.207 1.00 50.79 118 LEU A O 1
ATOM 658 N N . VAL A 1 119 ? 32.927 12.527 -13.302 1.00 48.53 119 VAL A N 1
ATOM 659 C CA . VAL A 1 119 ? 33.946 11.857 -12.454 1.00 46.76 119 VAL A CA 1
ATOM 660 C C . VAL A 1 119 ? 33.231 11.290 -11.243 1.00 59.57 119 VAL A C 1
ATOM 661 O O . VAL A 1 119 ? 33.082 12.005 -10.315 1.00 70.86 119 VAL A O 1
ATOM 665 N N . PRO A 1 120 ? 32.808 10.023 -11.201 1.00 61.77 120 PRO A N 1
ATOM 666 C CA . PRO A 1 120 ? 33.233 9.030 -12.159 1.00 52.85 120 PRO A CA 1
ATOM 667 C C . PRO A 1 120 ? 32.397 9.007 -13.439 1.00 54.19 120 PRO A C 1
ATOM 668 O O . PRO A 1 120 ? 31.437 9.668 -13.481 1.00 53.94 120 PRO A O 1
ATOM 672 N N . ASN A 1 121 ? 32.819 8.204 -14.412 1.00 58.24 121 ASN A N 1
ATOM 673 C CA . ASN A 1 121 ? 32.178 7.989 -15.734 1.00 55.13 121 ASN A CA 1
ATOM 674 C C . ASN A 1 121 ? 30.780 7.419 -15.573 1.00 59.77 121 ASN A C 1
ATOM 675 O O . ASN A 1 121 ? 30.564 6.680 -14.647 1.00 66.22 121 ASN A O 1
ATOM 680 N N . ALA A 1 122 ? 29.896 7.692 -16.518 1.00 62.54 122 ALA A N 1
ATOM 681 C CA . ALA A 1 122 ? 28.548 7.107 -16.438 1.00 60.71 122 ALA A CA 1
ATOM 682 C C . ALA A 1 122 ? 28.695 5.608 -16.601 1.00 59.12 122 ALA A C 1
ATOM 683 O O . ALA A 1 122 ? 27.852 4.891 -16.137 1.00 64.07 122 ALA A O 1
ATOM 685 N N . ARG A 1 123 ? 29.743 5.183 -17.290 1.00 65.82 123 ARG A N 1
ATOM 686 C CA . ARG A 1 123 ? 30.044 3.756 -17.367 1.00 76.54 123 ARG A CA 1
ATOM 687 C C . ARG A 1 123 ? 30.173 3.151 -15.971 1.00 75.45 123 ARG A C 1
ATOM 688 O O . ARG A 1 123 ? 29.471 2.195 -15.622 1.00 85.94 123 ARG A O 1
ATOM 696 N N . ALA A 1 124 ? 31.058 3.717 -15.152 1.00 61.34 124 ALA A N 1
ATOM 697 C CA . ALA A 1 124 ? 31.317 3.155 -13.832 1.00 59.34 124 ALA A CA 1
ATOM 698 C C . ALA A 1 124 ? 30.065 3.183 -12.966 1.00 62.32 124 ALA A C 1
ATOM 699 O O . ALA A 1 124 ? 29.782 2.217 -12.243 1.00 65.50 124 ALA A O 1
ATOM 701 N N . VAL A 1 125 ? 29.307 4.282 -13.021 1.00 54.34 125 VAL A N 1
ATOM 702 C CA . VAL A 1 125 ? 28.073 4.391 -12.248 1.00 56.39 125 VAL A CA 1
ATOM 703 C C . VAL A 1 125 ? 27.105 3.281 -12.639 1.00 59.93 125 VAL A C 1
ATOM 704 O O . VAL A 1 125 ? 26.514 2.620 -11.778 1.00 61.06 125 VAL A O 1
ATOM 708 N N . ARG A 1 126 ? 26.956 3.038 -13.943 1.00 60.74 126 ARG A N 1
ATOM 709 C CA . ARG A 1 126 ? 26.029 1.999 -14.386 1.00 72.90 126 ARG A CA 1
ATOM 710 C C . ARG A 1 126 ? 26.514 0.607 -13.999 1.00 73.28 126 ARG A C 1
ATOM 711 O O . ARG A 1 126 ? 25.722 -0.222 -13.535 1.00 78.81 126 ARG A O 1
ATOM 719 N N . CYS A 1 127 ? 27.806 0.323 -14.182 1.00 60.40 127 CYS A N 1
ATOM 720 C CA . CYS A 1 127 ? 28.282 -1.034 -13.940 1.00 64.74 127 CYS A CA 1
ATOM 721 C C . CYS A 1 127 ? 28.165 -1.417 -12.477 1.00 67.58 127 CYS A C 1
ATOM 722 O O . CYS A 1 127 ? 27.875 -2.574 -12.156 1.00 69.96 127 CYS A O 1
ATOM 725 N N . THR A 1 128 ? 28.370 -0.468 -11.576 1.00 59.72 128 THR A N 1
ATOM 726 C CA . THR A 1 128 ? 28.480 -0.816 -10.170 1.00 52.86 128 THR A CA 1
ATOM 727 C C . THR A 1 128 ? 27.160 -0.748 -9.435 1.00 53.57 128 THR A C 1
ATOM 728 O O . THR A 1 128 ? 27.108 -1.141 -8.268 1.00 62.56 128 THR A O 1
ATOM 732 N N . ALA A 1 129 ? 26.105 -0.248 -10.074 1.00 56.15 129 ALA A N 1
ATOM 733 C CA . ALA A 1 129 ? 24.767 -0.316 -9.507 1.00 64.62 129 ALA A CA 1
ATOM 734 C C . ALA A 1 129 ? 24.005 -1.530 -9.989 1.00 80.21 129 ALA A C 1
ATOM 735 O O . ALA A 1 129 ? 22.971 -1.864 -9.410 1.00 92.54 129 ALA A O 1
ATOM 737 N N . ASP A 1 130 ? 24.481 -2.178 -11.043 1.00 77.30 130 ASP A N 1
ATOM 738 C CA . ASP A 1 130 ? 23.905 -3.420 -11.556 1.00 69.97 130 ASP A CA 1
ATOM 739 C C . ASP A 1 130 ? 24.689 -4.559 -10.916 1.00 64.66 130 ASP A C 1
ATOM 740 O O . ASP A 1 130 ? 25.779 -4.909 -11.372 1.00 69.93 130 ASP A O 1
ATOM 745 N N . ARG A 1 131 ? 24.150 -5.127 -9.835 1.00 66.55 131 ARG A N 1
ATOM 746 C CA . ARG A 1 131 ? 24.925 -6.094 -9.066 1.00 66.99 131 ARG A CA 1
ATOM 747 C C . ARG A 1 131 ? 25.226 -7.341 -9.892 1.00 59.96 131 ARG A C 1
ATOM 748 O O . ARG A 1 131 ? 26.354 -7.846 -9.878 1.00 50.72 131 ARG A O 1
ATOM 756 N N . GLU A 1 132 ? 24.232 -7.839 -10.621 1.00 61.35 132 GLU A N 1
ATOM 757 C CA . GLU A 1 132 ? 24.436 -8.999 -11.478 1.00 68.61 132 GLU A CA 1
ATOM 758 C C . GLU A 1 132 ? 25.510 -8.726 -12.528 1.00 67.00 132 GLU A C 1
ATOM 759 O O . GLU A 1 132 ? 26.414 -9.545 -12.742 1.00 68.85 132 GLU A O 1
ATOM 765 N N . GLY A 1 133 ? 25.429 -7.571 -13.196 1.00 62.11 133 GLY A N 1
ATOM 766 C CA . GLY A 1 133 ? 26.351 -7.279 -14.277 1.00 55.39 133 GLY A CA 1
ATOM 767 C C . GLY A 1 133 ? 27.764 -7.014 -13.806 1.00 57.14 133 GLY A C 1
ATOM 768 O O . GLY A 1 133 ? 28.723 -7.235 -14.552 1.00 65.96 133 GLY A O 1
ATOM 769 N N . LEU A 1 134 ? 27.913 -6.542 -12.574 1.00 50.36 134 LEU A N 1
ATOM 770 C CA . LEU A 1 134 ? 29.246 -6.301 -12.046 1.00 45.15 134 LEU A CA 1
ATOM 771 C C . LEU A 1 134 ? 29.927 -7.614 -11.671 1.00 46.47 134 LEU A C 1
ATOM 772 O O . LEU A 1 134 ? 31.127 -7.799 -11.929 1.00 33.31 134 LEU A O 1
ATOM 777 N N . ARG A 1 135 ? 29.178 -8.538 -11.062 1.00 51.29 135 ARG A N 1
ATOM 778 C CA . ARG A 1 135 ? 29.727 -9.864 -10.798 1.00 56.77 135 ARG A CA 1
ATOM 779 C C . ARG A 1 135 ? 30.171 -10.524 -12.099 1.00 63.66 135 ARG A C 1
ATOM 780 O O . ARG A 1 135 ? 31.310 -10.995 -12.211 1.00 71.50 135 ARG A O 1
ATOM 788 N N . ARG A 1 136 ? 29.287 -10.530 -13.106 1.00 59.83 136 ARG A N 1
ATOM 789 C CA . ARG A 1 136 ? 29.612 -11.155 -14.384 1.00 58.77 136 ARG A CA 1
ATOM 790 C C . ARG A 1 136 ? 30.763 -10.438 -15.075 1.00 55.25 136 ARG A C 1
ATOM 791 O O . ARG A 1 136 ? 31.560 -11.079 -15.766 1.00 53.13 136 ARG A O 1
ATOM 793 N N . LEU A 1 137 ? 30.881 -9.122 -14.887 1.00 52.79 137 LEU A N 1
ATOM 794 C CA . LEU A 1 137 ? 32.053 -8.418 -15.391 1.00 49.95 137 LEU A CA 1
ATOM 795 C C . LEU A 1 137 ? 33.320 -8.871 -14.665 1.00 56.75 137 LEU A C 1
ATOM 796 O O . LEU A 1 137 ? 34.378 -9.076 -15.280 1.00 52.84 137 LEU A O 1
ATOM 801 N N . ALA A 1 138 ? 33.238 -9.038 -13.353 1.00 54.18 138 ALA A N 1
ATOM 802 C CA . ALA A 1 138 ? 34.435 -9.362 -12.587 1.00 56.05 138 ALA A CA 1
ATOM 803 C C . ALA A 1 138 ? 34.889 -10.788 -12.856 1.00 55.72 138 ALA A C 1
ATOM 804 O O . ALA A 1 138 ? 36.065 -11.037 -13.158 1.00 36.00 138 ALA A O 1
ATOM 806 N N . ALA A 1 139 ? 33.964 -11.736 -12.757 1.00 54.22 139 ALA A N 1
ATOM 807 C CA . ALA A 1 139 ? 34.291 -13.149 -12.841 1.00 48.85 139 ALA A CA 1
ATOM 808 C C . ALA A 1 139 ? 34.405 -13.663 -14.269 1.00 49.50 139 ALA A C 1
ATOM 809 O O . ALA A 1 139 ? 35.210 -14.559 -14.528 1.00 43.49 139 ALA A O 1
ATOM 811 N N . ASP A 1 140 ? 33.628 -13.135 -15.209 1.00 56.62 140 ASP A N 1
ATOM 812 C CA . ASP A 1 140 ? 33.608 -13.716 -16.551 1.00 53.55 140 ASP A CA 1
ATOM 813 C C . ASP A 1 140 ? 34.519 -12.973 -17.525 1.00 49.88 140 ASP A C 1
ATOM 814 O O . ASP A 1 140 ? 35.454 -13.562 -18.066 1.00 53.51 140 ASP A O 1
ATOM 819 N N . GLN A 1 141 ? 34.292 -11.679 -17.729 1.00 47.31 141 GLN A N 1
ATOM 820 C CA . GLN A 1 141 ? 35.105 -10.931 -18.684 1.00 53.86 141 GLN A CA 1
ATOM 821 C C . GLN A 1 141 ? 36.535 -10.769 -18.180 1.00 47.32 141 GLN A C 1
ATOM 822 O O . GLN A 1 141 ? 37.493 -11.173 -18.840 1.00 49.77 141 GLN A O 1
ATOM 828 N N . LEU A 1 142 ? 36.700 -10.148 -17.024 1.00 59.42 142 LEU A N 1
ATOM 829 C CA . LEU A 1 142 ? 37.966 -10.280 -16.330 1.00 64.04 142 LEU A CA 1
ATOM 830 C C . LEU A 1 142 ? 38.006 -11.658 -15.682 1.00 69.58 142 LEU A C 1
ATOM 831 O O . LEU A 1 142 ? 36.980 -12.319 -15.506 1.00 87.51 142 LEU A O 1
ATOM 836 N N . GLY A 1 143 ? 39.198 -12.121 -15.359 1.00 46.90 143 GLY A N 1
ATOM 837 C CA . GLY A 1 143 ? 39.229 -13.462 -14.811 1.00 53.14 143 GLY A CA 1
ATOM 838 C C . GLY A 1 143 ? 39.309 -13.472 -13.305 1.00 52.51 143 GLY A C 1
ATOM 839 O O . GLY A 1 143 ? 40.023 -14.291 -12.721 1.00 53.91 143 GLY A O 1
ATOM 840 N N . LEU A 1 144 ? 38.566 -12.566 -12.669 1.00 46.03 144 LEU A N 1
ATOM 841 C CA . LEU A 1 144 ? 38.802 -12.268 -11.265 1.00 38.73 144 LEU A CA 1
ATOM 842 C C . LEU A 1 144 ? 38.260 -13.395 -10.388 1.00 48.43 144 LEU A C 1
ATOM 843 O O . LEU A 1 144 ? 37.205 -13.972 -10.689 1.00 48.21 144 LEU A O 1
ATOM 848 N N . PRO A 1 145 ? 38.955 -13.721 -9.294 1.00 43.55 145 PRO A N 1
ATOM 849 C CA . PRO A 1 145 ? 38.510 -14.815 -8.425 1.00 33.91 145 PRO A CA 1
ATOM 850 C C . PRO A 1 145 ? 37.447 -14.326 -7.450 1.00 38.87 145 PRO A C 1
ATOM 851 O O . PRO A 1 145 ? 37.613 -13.301 -6.787 1.00 45.13 145 PRO A O 1
ATOM 855 N N . THR A 1 146 ? 36.346 -15.024 -7.446 1.00 39.37 146 THR A N 1
ATOM 856 C CA . THR A 1 146 ? 35.254 -14.725 -6.513 1.00 46.35 146 THR A CA 1
ATOM 857 C C . THR A 1 146 ? 34.833 -16.014 -5.833 1.00 50.37 146 THR A C 1
ATOM 858 O O . THR A 1 146 ? 35.394 -17.049 -6.102 1.00 52.28 146 THR A O 1
ATOM 862 N N . ALA A 1 147 ? 33.888 -15.901 -4.923 1.00 51.01 147 ALA A N 1
ATOM 863 C CA . ALA A 1 147 ? 33.298 -17.088 -4.294 1.00 41.09 147 ALA A CA 1
ATOM 864 C C . ALA A 1 147 ? 32.347 -17.671 -5.325 1.00 52.80 147 ALA A C 1
ATOM 865 O O . ALA A 1 147 ? 31.756 -16.918 -6.057 1.00 49.87 147 ALA A O 1
ATOM 867 N N . PRO A 1 148 ? 32.237 -18.995 -5.455 1.00 50.28 148 PRO A N 1
ATOM 868 C CA . PRO A 1 148 ? 31.334 -19.586 -6.420 1.00 52.99 148 PRO A CA 1
ATOM 869 C C . PRO A 1 148 ? 29.907 -19.053 -6.288 1.00 55.15 148 PRO A C 1
ATOM 870 O O . PRO A 1 148 ? 29.391 -19.068 -5.240 1.00 44.70 148 PRO A O 1
ATOM 874 N N . PHE A 1 149 ? 29.326 -18.609 -7.391 1.00 44.71 149 PHE A N 1
ATOM 875 C CA . PHE A 1 149 ? 27.979 -18.021 -7.304 1.00 42.95 149 PHE A CA 1
ATOM 876 C C . PHE A 1 149 ? 27.147 -18.403 -8.514 1.00 48.35 149 PHE A C 1
ATOM 877 O O . PHE A 1 149 ? 27.681 -18.659 -9.555 1.00 43.72 149 PHE A O 1
ATOM 885 N N . TRP A 1 150 ? 25.845 -18.507 -8.315 1.00 51.36 150 TRP A N 1
ATOM 886 C CA . TRP A 1 150 ? 24.913 -18.873 -9.402 1.00 54.35 150 TRP A CA 1
ATOM 887 C C . TRP A 1 150 ? 23.686 -17.983 -9.335 1.00 53.07 150 TRP A C 1
ATOM 888 O O . TRP A 1 150 ? 23.258 -17.671 -8.256 1.00 49.92 150 TRP A O 1
ATOM 899 N N . PHE A 1 151 ? 23.202 -17.562 -10.486 1.00 53.09 151 PHE A N 1
ATOM 900 C CA . PHE A 1 151 ? 21.944 -16.837 -10.578 1.00 65.88 151 PHE A CA 1
ATOM 901 C C . PHE A 1 151 ? 20.893 -17.822 -11.058 1.00 72.60 151 PHE A C 1
ATOM 902 O O . PHE A 1 151 ? 21.059 -18.432 -12.117 1.00 73.42 151 PHE A O 1
ATOM 910 N N . VAL A 1 152 ? 19.840 -18.009 -10.268 1.00 78.98 152 VAL A N 1
ATOM 911 C CA . VAL A 1 152 ? 18.765 -18.929 -10.601 1.00 82.18 152 VAL A CA 1
ATOM 912 C C . VAL A 1 152 ? 17.485 -18.123 -10.772 1.00 87.89 152 VAL A C 1
ATOM 913 O O . VAL A 1 152 ? 17.429 -16.937 -10.455 1.00 94.07 152 VAL A O 1
ATOM 917 N N . GLY A 1 153 ? 16.453 -18.788 -11.284 1.00 84.83 153 GLY A N 1
ATOM 918 C CA . GLY A 1 153 ? 15.166 -18.154 -11.516 1.00 85.13 153 GLY A CA 1
ATOM 919 C C . GLY A 1 153 ? 14.014 -19.128 -11.356 1.00 86.86 153 GLY A C 1
ATOM 920 O O . GLY A 1 153 ? 12.858 -18.805 -11.654 1.00 86.37 153 GLY A O 1
ATOM 921 N N . SER A 1 154 ? 14.334 -20.336 -10.899 1.00 88.21 154 SER A N 1
ATOM 922 C CA . SER A 1 154 ? 13.360 -21.366 -10.584 1.00 80.79 154 SER A CA 1
ATOM 923 C C . SER A 1 154 ? 13.656 -21.897 -9.199 1.00 98.04 154 SER A C 1
ATOM 924 O O . SER A 1 154 ? 14.671 -21.564 -8.583 1.00 98.63 154 SER A O 1
ATOM 926 N N . LEU A 1 155 ? 12.757 -22.744 -8.708 1.00 105.45 155 LEU A N 1
ATOM 927 C CA . LEU A 1 155 ? 13.142 -23.614 -7.605 1.00 103.42 155 LEU A CA 1
ATOM 928 C C . LEU A 1 155 ? 14.072 -24.714 -8.099 1.00 97.00 155 LEU A C 1
ATOM 929 O O . LEU A 1 155 ? 15.089 -25.010 -7.464 1.00 103.21 155 LEU A O 1
ATOM 934 N N . GLY A 1 156 ? 13.764 -25.291 -9.260 1.00 80.91 156 GLY A N 1
ATOM 935 C CA . GLY A 1 156 ? 14.597 -26.350 -9.803 1.00 76.80 156 GLY A CA 1
ATOM 936 C C . GLY A 1 156 ? 16.038 -25.927 -10.015 1.00 72.88 156 GLY A C 1
ATOM 937 O O . GLY A 1 156 ? 16.963 -26.704 -9.771 1.00 77.98 156 GLY A O 1
ATOM 938 N N . GLU A 1 157 ? 16.251 -24.695 -10.475 1.00 59.13 157 GLU A N 1
ATOM 939 C CA . GLU A 1 157 ? 17.612 -24.200 -10.613 1.00 61.78 157 GLU A CA 1
ATOM 940 C C . GLU A 1 157 ? 18.338 -24.227 -9.268 1.00 68.78 157 GLU A C 1
ATOM 941 O O . GLU A 1 157 ? 19.482 -24.685 -9.175 1.00 69.38 157 GLU A O 1
ATOM 943 N N . LEU A 1 158 ? 17.663 -23.785 -8.205 1.00 70.02 158 LEU A N 1
ATOM 944 C CA . LEU A 1 158 ? 18.235 -23.908 -6.866 1.00 77.84 158 LEU A CA 1
ATOM 945 C C . LEU A 1 158 ? 18.551 -25.354 -6.538 1.00 85.35 158 LEU A C 1
ATOM 946 O O . LEU A 1 158 ? 19.628 -25.660 -6.012 1.00 87.50 158 LEU A O 1
ATOM 951 N N . GLN A 1 159 ? 17.600 -26.252 -6.818 1.00 86.80 159 GLN A N 1
ATOM 952 C CA . GLN A 1 159 ? 17.765 -27.663 -6.480 1.00 91.52 159 GLN A CA 1
ATOM 953 C C . GLN A 1 159 ? 19.094 -28.198 -6.996 1.00 78.23 159 GLN A C 1
ATOM 954 O O . GLN A 1 159 ? 19.865 -28.813 -6.250 1.00 84.09 159 GLN A O 1
ATOM 960 N N . ALA A 1 160 ? 19.383 -27.954 -8.272 1.00 62.14 160 ALA A N 1
ATOM 961 C CA . ALA A 1 160 ? 20.639 -28.415 -8.848 1.00 57.98 160 ALA A CA 1
ATOM 962 C C . ALA A 1 160 ? 21.820 -27.844 -8.076 1.00 61.26 160 ALA A C 1
ATOM 963 O O . ALA A 1 160 ? 22.683 -28.591 -7.599 1.00 63.14 160 ALA A O 1
ATOM 965 N N . VAL A 1 161 ? 21.840 -26.522 -7.899 1.00 59.89 161 VAL A N 1
ATOM 966 C CA . VAL A 1 161 ? 23.002 -25.858 -7.322 1.00 67.40 161 VAL A CA 1
ATOM 967 C C . VAL A 1 161 ? 23.353 -26.492 -5.987 1.00 68.72 161 VAL A C 1
ATOM 968 O O . VAL A 1 161 ? 24.513 -26.821 -5.725 1.00 65.75 161 VAL A O 1
ATOM 972 N N . ALA A 1 162 ? 22.343 -26.703 -5.143 1.00 68.21 162 ALA A N 1
ATOM 973 C CA . ALA A 1 162 ? 22.569 -27.346 -3.855 1.00 69.96 162 ALA A CA 1
ATOM 974 C C . ALA A 1 162 ? 23.193 -28.725 -4.034 1.00 73.05 162 ALA A C 1
ATOM 975 O O . ALA A 1 162 ? 24.160 -29.070 -3.340 1.00 74.32 162 ALA A O 1
ATOM 977 N N . VAL A 1 163 ? 22.667 -29.522 -4.973 1.00 66.64 163 VAL A N 1
ATOM 978 C CA . VAL A 1 163 ? 23.235 -30.843 -5.242 1.00 60.66 163 VAL A CA 1
ATOM 979 C C . VAL A 1 163 ? 24.669 -30.719 -5.724 1.00 62.23 163 VAL A C 1
ATOM 980 O O . VAL A 1 163 ? 25.544 -31.499 -5.334 1.00 64.19 163 VAL A O 1
ATOM 984 N N . HIS A 1 164 ? 24.916 -29.749 -6.586 1.00 61.29 164 HIS A N 1
ATOM 985 C CA . HIS A 1 164 ? 26.275 -29.565 -7.142 1.00 54.49 164 HIS A CA 1
ATOM 986 C C . HIS A 1 164 ? 27.213 -28.961 -6.104 1.00 58.08 164 HIS A C 1
ATOM 987 O O . HIS A 1 164 ? 28.136 -29.622 -5.736 1.00 58.50 164 HIS A O 1
ATOM 994 N N . ALA A 1 165 ? 26.863 -27.792 -5.597 1.00 53.82 165 ALA A N 1
ATOM 995 C CA . ALA A 1 165 ? 27.670 -26.951 -4.687 1.00 63.85 165 ALA A CA 1
ATOM 996 C C . ALA A 1 165 ? 27.817 -27.507 -3.282 1.00 76.23 165 ALA A C 1
ATOM 997 O O . ALA A 1 165 ? 28.893 -27.389 -2.752 1.00 80.08 165 ALA A O 1
ATOM 999 N N . GLY A 1 166 ? 26.764 -28.023 -2.678 1.00 71.98 166 GLY A N 1
ATOM 1000 C CA . GLY A 1 166 ? 26.931 -28.539 -1.313 1.00 71.95 166 GLY A CA 1
ATOM 1001 C C . GLY A 1 166 ? 26.527 -27.505 -0.295 1.00 75.26 166 GLY A C 1
ATOM 1002 O O . GLY A 1 166 ? 25.927 -26.547 -0.688 1.00 84.20 166 GLY A O 1
ATOM 1003 N N . PHE A 1 167 ? 26.851 -27.673 0.972 1.00 73.52 167 PHE A N 1
ATOM 1004 C CA . PHE A 1 167 ? 26.338 -26.654 1.911 1.00 74.21 167 PHE A CA 1
ATOM 1005 C C . PHE A 1 167 ? 27.480 -26.064 2.725 1.00 74.78 167 PHE A C 1
ATOM 1006 O O . PHE A 1 167 ? 28.492 -26.716 2.819 1.00 78.03 167 PHE A O 1
ATOM 1014 N N . PRO A 1 168 ? 27.332 -24.877 3.347 1.00 76.87 168 PRO A N 1
ATOM 1015 C CA . PRO A 1 168 ? 26.133 -24.067 3.222 1.00 85.00 168 PRO A CA 1
ATOM 1016 C C . PRO A 1 168 ? 26.137 -23.203 1.969 1.00 94.13 168 PRO A C 1
ATOM 1017 O O . PRO A 1 168 ? 27.164 -23.064 1.390 1.00 92.12 168 PRO A O 1
ATOM 1021 N N . LEU A 1 169 ? 24.963 -22.673 1.629 1.00 96.55 169 LEU A N 1
ATOM 1022 C CA . LEU A 1 169 ? 24.754 -21.758 0.483 1.00 83.73 169 LEU A CA 1
ATOM 1023 C C . LEU A 1 169 ? 24.245 -20.429 1.023 1.00 81.56 169 LEU A C 1
ATOM 1024 O O . LEU A 1 169 ? 23.833 -20.359 2.167 1.00 84.45 169 LEU A O 1
ATOM 1029 N N . LEU A 1 170 ? 24.268 -19.411 0.192 1.00 77.14 170 LEU A N 1
ATOM 1030 C CA . LEU A 1 170 ? 23.899 -18.067 0.659 1.00 76.99 170 LEU A CA 1
ATOM 1031 C C . LEU A 1 170 ? 22.812 -17.560 -0.261 1.00 76.63 170 LEU A C 1
ATOM 1032 O O . LEU A 1 170 ? 23.090 -16.689 -1.051 1.00 73.59 170 LEU A O 1
ATOM 1037 N N . VAL A 1 171 ? 21.614 -18.103 -0.147 1.00 75.75 171 VAL A N 1
ATOM 1038 C CA . VAL A 1 171 ? 20.556 -17.660 -1.084 1.00 69.91 171 VAL A CA 1
ATOM 1039 C C . VAL A 1 171 ? 20.167 -16.233 -0.739 1.00 72.99 171 VAL A C 1
ATOM 1040 O O . VAL A 1 171 ? 19.808 -15.973 0.371 1.00 67.10 171 VAL A O 1
ATOM 1044 N N . SER A 1 172 ? 20.229 -15.375 -1.734 1.00 77.51 172 SER A N 1
ATOM 1045 C CA . SER A 1 172 ? 19.971 -13.962 -1.617 1.00 80.28 172 SER A CA 1
ATOM 1046 C C . SER A 1 172 ? 19.100 -13.533 -2.784 1.00 82.48 172 SER A C 1
ATOM 1047 O O . SER A 1 172 ? 19.254 -14.053 -3.901 1.00 82.97 172 SER A O 1
ATOM 1050 N N . PRO A 1 173 ? 18.161 -12.621 -2.558 1.00 95.94 173 PRO A N 1
ATOM 1051 C CA . PRO A 1 173 ? 17.438 -12.026 -3.686 1.00 99.67 173 PRO A CA 1
ATOM 1052 C C . PRO A 1 173 ? 18.406 -11.238 -4.556 1.00 105.67 173 PRO A C 1
ATOM 1053 O O . PRO A 1 173 ? 19.294 -10.553 -4.052 1.00 99.00 173 PRO A O 1
ATOM 1057 N N . VAL A 1 174 ? 18.238 -11.355 -5.872 1.00 117.87 174 VAL A N 1
ATOM 1058 C CA . VAL A 1 174 ? 19.218 -10.816 -6.822 1.00 122.85 174 VAL A CA 1
ATOM 1059 C C . VAL A 1 174 ? 19.472 -9.325 -6.635 1.00 113.86 174 VAL A C 1
ATOM 1060 O O . VAL A 1 174 ? 18.640 -8.603 -6.084 1.00 113.84 174 VAL A O 1
ATOM 1064 N N . GLY A 1 181 ? 15.416 -10.621 2.419 1.00 109.45 181 GLY A N 1
ATOM 1065 C CA . GLY A 1 181 ? 16.717 -10.605 3.064 1.00 110.55 181 GLY A CA 1
ATOM 1066 C C . GLY A 1 181 ? 17.556 -11.804 2.635 1.00 118.27 181 GLY A C 1
ATOM 1067 O O . GLY A 1 181 ? 17.049 -12.741 2.020 1.00 109.58 181 GLY A O 1
ATOM 1068 N N . SER A 1 182 ? 18.845 -11.762 2.986 1.00 126.51 182 SER A N 1
ATOM 1069 C CA . SER A 1 182 ? 19.809 -12.750 2.538 1.00 131.45 182 SER A CA 1
ATOM 1070 C C . SER A 1 182 ? 19.814 -13.945 3.485 1.00 126.54 182 SER A C 1
ATOM 1071 O O . SER A 1 182 ? 20.541 -13.951 4.478 1.00 134.81 182 SER A O 1
ATOM 1074 N N . SER A 1 183 ? 19.000 -14.952 3.147 1.00 112.90 183 SER A N 1
ATOM 1075 C CA . SER A 1 183 ? 18.919 -16.204 3.883 1.00 111.19 183 SER A CA 1
ATOM 1076 C C . SER A 1 183 ? 20.182 -17.034 3.665 1.00 120.72 183 SER A C 1
ATOM 1077 O O . SER A 1 183 ? 20.855 -16.896 2.644 1.00 130.69 183 SER A O 1
ATOM 1080 N N . VAL A 1 184 ? 20.480 -17.902 4.646 1.00 114.71 184 VAL A N 1
ATOM 1081 C CA . VAL A 1 184 ? 21.644 -18.773 4.623 1.00 108.78 184 VAL A CA 1
ATOM 1082 C C . VAL A 1 184 ? 21.167 -20.206 4.430 1.00 106.16 184 VAL A C 1
ATOM 1083 O O . VAL A 1 184 ? 20.830 -20.880 5.399 1.00 99.63 184 VAL A O 1
ATOM 1087 N N . VAL A 1 185 ? 21.139 -20.671 3.175 1.00 116.06 185 VAL A N 1
ATOM 1088 C CA . VAL A 1 185 ? 20.769 -22.053 2.919 1.00 125.24 185 VAL A CA 1
ATOM 1089 C C . VAL A 1 185 ? 21.935 -22.951 3.327 1.00 131.62 185 VAL A C 1
ATOM 1090 O O . VAL A 1 185 ? 22.699 -23.433 2.491 1.00 150.98 185 VAL A O 1
ATOM 1094 N N . ALA A 1 186 ? 21.848 -23.353 4.605 1.00 117.08 186 ALA A N 1
ATOM 1095 C CA . ALA A 1 186 ? 22.787 -24.233 5.351 1.00 101.44 186 ALA A CA 1
ATOM 1096 C C . ALA A 1 186 ? 22.337 -25.705 5.378 1.00 93.16 186 ALA A C 1
ATOM 1097 O O . ALA A 1 186 ? 22.919 -26.492 6.124 1.00 87.39 186 ALA A O 1
ATOM 1099 N N . GLY A 1 187 ? 21.356 -26.091 4.577 1.00 83.13 187 GLY A N 1
ATOM 1100 C CA . GLY A 1 187 ? 20.963 -27.511 4.568 1.00 76.68 187 GLY A CA 1
ATOM 1101 C C . GLY A 1 187 ? 19.864 -27.743 3.564 1.00 86.48 187 GLY A C 1
ATOM 1102 O O . GLY A 1 187 ? 19.232 -26.780 3.184 1.00 86.65 187 GLY A O 1
ATOM 1103 N N . PRO A 1 188 ? 19.527 -28.985 3.175 1.00 92.85 188 PRO A N 1
ATOM 1104 C CA . PRO A 1 188 ? 18.469 -29.229 2.183 1.00 99.17 188 PRO A CA 1
ATOM 1105 C C . PRO A 1 188 ? 17.004 -28.978 2.585 1.00 98.61 188 PRO A C 1
ATOM 1106 O O . PRO A 1 188 ? 16.147 -29.243 1.784 1.00 100.57 188 PRO A O 1
ATOM 1110 N N . ALA A 1 199 ? 25.401 -34.868 -4.908 1.00 63.72 199 ALA A N 1
ATOM 1111 C CA . ALA A 1 199 ? 25.983 -35.541 -6.090 1.00 73.60 199 ALA A CA 1
ATOM 1112 C C . ALA A 1 199 ? 26.390 -36.968 -5.723 1.00 64.61 199 ALA A C 1
ATOM 1113 O O . ALA A 1 199 ? 27.135 -37.135 -4.780 1.00 63.92 199 ALA A O 1
ATOM 1115 N N . GLY A 1 200 ? 25.917 -37.955 -6.468 1.00 58.51 200 GLY A N 1
ATOM 1116 C CA . GLY A 1 200 ? 26.265 -39.352 -6.158 1.00 61.94 200 GLY A CA 1
ATOM 1117 C C . GLY A 1 200 ? 27.675 -39.640 -6.659 1.00 72.84 200 GLY A C 1
ATOM 1118 O O . GLY A 1 200 ? 28.335 -40.461 -6.075 1.00 77.54 200 GLY A O 1
ATOM 1119 N N . HIS A 1 201 ? 28.093 -38.972 -7.722 1.00 67.72 201 HIS A N 1
ATOM 1120 C CA . HIS A 1 201 ? 29.440 -39.173 -8.301 1.00 41.82 201 HIS A CA 1
ATOM 1121 C C . HIS A 1 201 ? 30.152 -37.832 -8.416 1.00 48.55 201 HIS A C 1
ATOM 1122 O O . HIS A 1 201 ? 29.476 -36.854 -8.450 1.00 52.57 201 HIS A O 1
ATOM 1129 N N . GLN A 1 202 ? 31.478 -37.828 -8.409 1.00 46.15 202 GLN A N 1
ATOM 1130 C CA . GLN A 1 202 ? 32.311 -36.605 -8.507 1.00 50.27 202 GLN A CA 1
ATOM 1131 C C . GLN A 1 202 ? 32.192 -36.030 -9.921 1.00 65.10 202 GLN A C 1
ATOM 1132 O O . GLN A 1 202 ? 32.247 -34.818 -10.086 1.00 60.28 202 GLN A O 1
ATOM 1138 N N . VAL A 1 203 ? 32.102 -36.918 -10.907 1.00 57.93 203 VAL A N 1
ATOM 1139 C CA . VAL A 1 203 ? 31.845 -36.531 -12.311 1.00 53.11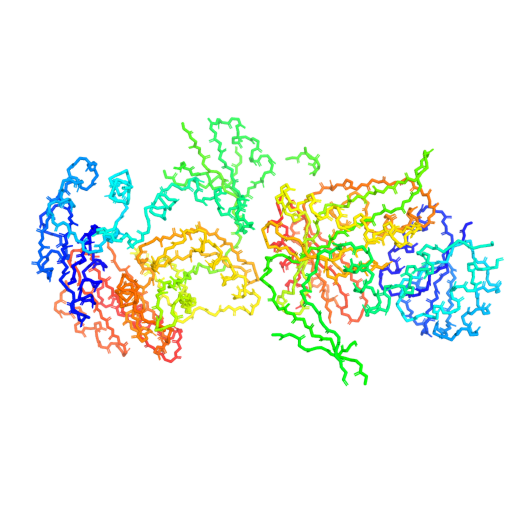 203 VAL A CA 1
ATOM 1140 C C . VAL A 1 203 ? 30.334 -36.568 -12.460 1.00 57.27 203 VAL A C 1
ATOM 1141 O O . VAL A 1 203 ? 29.805 -37.644 -12.605 1.00 57.43 203 VAL A O 1
ATOM 1145 N N . GLN A 1 204 ? 29.714 -35.396 -12.445 1.00 65.51 204 GLN A N 1
ATOM 1146 C CA . GLN A 1 204 ? 28.244 -35.170 -12.449 1.00 70.34 204 GLN A CA 1
ATOM 1147 C C . GLN A 1 204 ? 27.664 -34.746 -13.816 1.00 67.46 204 GLN A C 1
ATOM 1148 O O . GLN A 1 204 ? 28.345 -34.079 -14.610 1.00 62.98 204 GLN A O 1
ATOM 1154 N N . PRO A 1 212 ? 11.631 -13.262 -10.749 1.00 118.35 212 PRO A N 1
ATOM 1155 C CA . PRO A 1 212 ? 12.954 -12.683 -11.036 1.00 120.43 212 PRO A CA 1
ATOM 1156 C C . PRO A 1 212 ? 14.084 -13.599 -10.588 1.00 118.44 212 PRO A C 1
ATOM 1157 O O . PRO A 1 212 ? 13.878 -14.672 -10.019 1.00 125.02 212 PRO A O 1
ATOM 1161 N N . ARG A 1 213 ? 15.307 -13.139 -10.845 1.00 109.07 213 ARG A N 1
ATOM 1162 C CA . ARG A 1 213 ? 16.496 -13.920 -10.546 1.00 96.68 213 ARG A CA 1
ATOM 1163 C C . ARG A 1 213 ? 16.785 -13.931 -9.048 1.00 93.86 213 ARG A C 1
ATOM 1164 O O . ARG A 1 213 ? 16.405 -13.020 -8.309 1.00 83.60 213 ARG A O 1
ATOM 1172 N N . VAL A 1 214 ? 17.464 -14.986 -8.604 1.00 98.11 214 VAL A N 1
ATOM 1173 C CA . VAL A 1 214 ? 17.894 -15.132 -7.218 1.00 92.06 214 VAL A CA 1
ATOM 1174 C C . VAL A 1 214 ? 19.326 -15.647 -7.215 1.00 89.68 214 VAL A C 1
ATOM 1175 O O . VAL A 1 214 ? 19.641 -16.626 -7.896 1.00 84.12 214 VAL A O 1
ATOM 1179 N N . CYS A 1 215 ? 20.186 -15.002 -6.438 1.00 91.57 215 CYS A N 1
ATOM 1180 C CA . CYS A 1 215 ? 21.615 -15.281 -6.476 1.00 89.51 215 CYS A CA 1
ATOM 1181 C C . CYS A 1 215 ? 22.014 -16.276 -5.394 1.00 75.65 215 CYS A C 1
ATOM 1182 O O . CYS A 1 215 ? 21.704 -16.082 -4.213 1.00 75.60 215 CYS A O 1
ATOM 1185 N N . ALA A 1 216 ? 22.733 -17.319 -5.792 1.00 59.47 216 ALA A N 1
ATOM 1186 C CA . ALA A 1 216 ? 23.205 -18.342 -4.871 1.00 56.01 216 ALA A CA 1
ATOM 1187 C C . ALA A 1 216 ? 24.725 -18.291 -4.791 1.00 51.26 216 ALA A C 1
ATOM 1188 O O . ALA A 1 216 ? 25.400 -18.292 -5.824 1.00 46.78 216 ALA A O 1
ATOM 1190 N N . GLU A 1 217 ? 25.255 -18.258 -3.567 1.00 58.54 217 GLU A N 1
ATOM 1191 C CA . GLU A 1 217 ? 26.689 -18.163 -3.323 1.00 60.52 217 GLU A CA 1
ATOM 1192 C C . GLU A 1 217 ? 27.145 -19.313 -2.440 1.00 60.30 217 GLU A C 1
ATOM 1193 O O . GLU A 1 217 ? 26.508 -19.616 -1.426 1.00 61.20 217 GLU A O 1
ATOM 1199 N N . SER A 1 218 ? 28.237 -19.958 -2.833 1.00 74.35 218 SER A N 1
ATOM 1200 C CA . SER A 1 218 ? 28.920 -20.882 -1.944 1.00 77.45 218 SER A CA 1
ATOM 1201 C C . SER A 1 218 ? 29.695 -20.092 -0.902 1.00 81.91 218 SER A C 1
ATOM 1202 O O . SER A 1 218 ? 30.256 -19.032 -1.197 1.00 90.49 218 SER A O 1
ATOM 1205 N N . VAL A 1 219 ? 29.713 -20.609 0.322 1.00 77.24 219 VAL A N 1
ATOM 1206 C CA . VAL A 1 219 ? 30.309 -19.905 1.447 1.00 71.01 219 VAL A CA 1
ATOM 1207 C C . VAL A 1 219 ? 31.738 -20.378 1.648 1.00 61.44 219 VAL A C 1
ATOM 1208 O O . VAL A 1 219 ? 32.014 -21.585 1.680 1.00 67.07 219 VAL A O 1
ATOM 1212 N N . VAL A 1 220 ? 32.645 -19.418 1.788 1.00 52.81 220 VAL A N 1
ATOM 1213 C CA . VAL A 1 220 ? 34.072 -19.675 1.894 1.00 58.87 220 VAL A CA 1
ATOM 1214 C C . VAL A 1 220 ? 34.569 -19.132 3.223 1.00 62.81 220 VAL A C 1
ATOM 1215 O O . VAL A 1 220 ? 34.015 -18.182 3.779 1.00 60.80 220 VAL A O 1
ATOM 1219 N N . GLU A 1 221 ? 35.626 -19.744 3.731 1.00 63.60 221 GLU A N 1
ATOM 1220 C CA . GLU A 1 221 ? 36.207 -19.276 4.978 1.00 69.06 221 GLU A CA 1
ATOM 1221 C C . GLU A 1 221 ? 36.918 -17.949 4.743 1.00 59.59 221 GLU A C 1
ATOM 1222 O O . GLU A 1 221 ? 37.588 -17.757 3.723 1.00 58.71 221 GLU A O 1
ATOM 1228 N N . ILE A 1 222 ? 36.749 -17.020 5.679 1.00 43.85 222 ILE A N 1
ATOM 1229 C CA . ILE A 1 222 ? 37.277 -15.671 5.540 1.00 52.27 222 ILE A CA 1
ATOM 1230 C C . ILE A 1 222 ? 37.967 -15.265 6.833 1.00 49.13 222 ILE A C 1
ATOM 1231 O O . ILE A 1 222 ? 37.433 -15.475 7.926 1.00 49.57 222 ILE A O 1
ATOM 1236 N N . GLU A 1 223 ? 39.168 -14.718 6.702 1.00 49.27 223 GLU A N 1
ATOM 1237 C CA . GLU A 1 223 ? 39.899 -14.099 7.807 1.00 45.97 223 GLU A CA 1
ATOM 1238 C C . GLU A 1 223 ? 39.470 -12.636 7.914 1.00 43.58 223 GLU A C 1
ATOM 1239 O O . GLU A 1 223 ? 38.820 -12.236 8.884 1.00 44.63 223 GLU A O 1
ATOM 1245 N N . PHE A 1 224 ? 39.817 -11.834 6.909 1.00 39.94 224 PHE A N 1
ATOM 1246 C CA . PHE A 1 224 ? 39.557 -10.398 6.897 1.00 48.43 224 PHE A CA 1
ATOM 1247 C C . PHE A 1 224 ? 38.674 -9.985 5.732 1.00 34.06 224 PHE A C 1
ATOM 1248 O O . PHE A 1 224 ? 38.854 -10.449 4.604 1.00 48.10 224 PHE A O 1
ATOM 1256 N N . LEU A 1 225 ? 37.749 -9.082 6.009 1.00 31.96 225 LEU A N 1
ATOM 1257 C CA . LEU A 1 225 ? 37.265 -8.172 4.993 1.00 26.35 225 LEU A CA 1
ATOM 1258 C C . LEU A 1 225 ? 38.250 -7.014 4.866 1.00 30.82 225 LEU A C 1
ATOM 1259 O O . LEU A 1 225 ? 38.786 -6.511 5.859 1.00 40.70 225 LEU A O 1
ATOM 1264 N N . VAL A 1 226 ? 38.506 -6.605 3.631 1.00 35.20 226 VAL A N 1
ATOM 1265 C CA . VAL A 1 226 ? 39.506 -5.584 3.346 1.00 44.59 226 VAL A CA 1
ATOM 1266 C C . VAL A 1 226 ? 38.975 -4.647 2.272 1.00 42.12 226 VAL A C 1
ATOM 1267 O O . VAL A 1 226 ? 38.402 -5.085 1.268 1.00 34.85 226 VAL A O 1
ATOM 1271 N N . THR A 1 227 ? 39.156 -3.350 2.491 1.00 43.73 227 THR A N 1
ATOM 1272 C CA . THR A 1 227 ? 38.866 -2.350 1.477 1.00 44.77 227 THR A CA 1
ATOM 1273 C C . THR A 1 227 ? 40.171 -1.848 0.853 1.00 38.10 227 THR A C 1
ATOM 1274 O O . THR A 1 227 ? 41.047 -1.337 1.555 1.00 44.96 227 THR A O 1
ATOM 1278 N N . MET A 1 228 ? 40.292 -2.023 -0.467 1.00 29.32 228 MET A N 1
ATOM 1279 C CA . MET A 1 228 ? 41.387 -1.464 -1.262 1.00 39.22 228 MET A CA 1
ATOM 1280 C C . MET A 1 228 ? 40.889 -0.179 -1.899 1.00 40.94 228 MET A C 1
ATOM 1281 O O . MET A 1 228 ? 39.995 -0.215 -2.753 1.00 42.29 228 MET A O 1
ATOM 1286 N N . ILE A 1 229 ? 41.431 0.951 -1.457 1.00 40.73 229 ILE A N 1
ATOM 1287 C CA . ILE A 1 229 ? 41.092 2.238 -2.036 1.00 34.42 229 ILE A CA 1
ATOM 1288 C C . ILE A 1 229 ? 42.050 2.478 -3.175 1.00 35.07 229 ILE A C 1
ATOM 1289 O O . ILE A 1 229 ? 43.264 2.547 -2.950 1.00 33.79 229 ILE A O 1
ATOM 1294 N N . VAL A 1 230 ? 41.503 2.620 -4.386 1.00 33.77 230 VAL A N 1
ATOM 1295 C CA . VAL A 1 230 ? 42.284 2.893 -5.581 1.00 27.33 230 VAL A CA 1
ATOM 1296 C C . VAL A 1 230 ? 41.940 4.294 -6.065 1.00 38.11 230 VAL A C 1
ATOM 1297 O O . VAL A 1 230 ? 40.765 4.684 -6.114 1.00 44.05 230 VAL A O 1
ATOM 1301 N N . VAL A 1 231 ? 42.976 5.053 -6.404 1.00 39.93 231 VAL A N 1
ATOM 1302 C CA . VAL A 1 231 ? 42.860 6.444 -6.807 1.00 36.97 231 VAL A CA 1
ATOM 1303 C C . VAL A 1 231 ? 43.392 6.554 -8.217 1.00 40.07 231 VAL A C 1
ATOM 1304 O O . VAL A 1 231 ? 44.529 6.148 -8.484 1.00 43.57 231 VAL A O 1
ATOM 1308 N N . CYS A 1 232 ? 42.589 7.127 -9.107 1.00 51.74 232 CYS A N 1
ATOM 1309 C CA . CYS A 1 232 ? 42.987 7.383 -10.484 1.00 54.37 232 CYS A CA 1
ATOM 1310 C C . CYS A 1 232 ? 42.872 8.877 -10.732 1.00 49.29 232 CYS A C 1
ATOM 1311 O O . CYS A 1 232 ? 41.774 9.444 -10.675 1.00 41.69 232 CYS A O 1
ATOM 1314 N N . SER A 1 233 ? 44.003 9.520 -10.994 1.00 45.59 233 SER A N 1
ATOM 1315 C CA . SER A 1 233 ? 43.977 10.926 -11.339 1.00 54.17 233 SER A CA 1
ATOM 1316 C C . SER A 1 233 ? 44.996 11.177 -12.433 1.00 59.40 233 SER A C 1
ATOM 1317 O O . SER A 1 233 ? 45.558 10.252 -13.025 1.00 59.69 233 SER A O 1
ATOM 1320 N N . GLN A 1 234 ? 45.208 12.449 -12.720 1.00 69.29 234 GLN A N 1
ATOM 1321 C CA . GLN A 1 234 ? 46.313 12.883 -13.548 1.00 65.60 234 GLN A CA 1
ATOM 1322 C C . GLN A 1 234 ? 47.347 13.525 -12.631 1.00 72.11 234 GLN A C 1
ATOM 1323 O O . GLN A 1 234 ? 46.994 14.179 -11.644 1.00 75.98 234 GLN A O 1
ATOM 1329 N N . GLY A 1 235 ? 48.618 13.274 -12.915 1.00 78.46 235 GLY A N 1
ATOM 1330 C CA . GLY A 1 235 ? 49.683 13.988 -12.251 1.00 88.47 235 GLY A CA 1
ATOM 1331 C C . GLY A 1 235 ? 50.165 15.112 -13.143 1.00 95.34 235 GLY A C 1
ATOM 1332 O O . GLY A 1 235 ? 49.567 15.390 -14.190 1.00 98.02 235 GLY A O 1
ATOM 1333 N N . PRO A 1 236 ? 51.255 15.783 -12.759 1.00 89.37 236 PRO A N 1
ATOM 1334 C CA . PRO A 1 236 ? 51.893 16.719 -13.694 1.00 87.33 236 PRO A CA 1
ATOM 1335 C C . PRO A 1 236 ? 52.515 16.031 -14.909 1.00 89.48 236 PRO A C 1
ATOM 1336 O O . PRO A 1 236 ? 53.011 16.734 -15.799 1.00 90.38 236 PRO A O 1
ATOM 1340 N N . ASN A 1 237 ? 52.471 14.686 -14.979 1.00 90.19 237 ASN A N 1
ATOM 1341 C CA . ASN A 1 237 ? 53.000 13.890 -16.085 1.00 85.27 237 ASN A CA 1
ATOM 1342 C C . ASN A 1 237 ? 51.966 12.905 -16.627 1.00 84.64 237 ASN A C 1
ATOM 1343 O O . ASN A 1 237 ? 52.321 11.881 -17.222 1.00 91.09 237 ASN A O 1
ATOM 1348 N N . GLY A 1 238 ? 50.682 13.182 -16.422 1.00 82.43 238 GLY A N 1
ATOM 1349 C CA . GLY A 1 238 ? 49.634 12.354 -16.972 1.00 78.59 238 GLY A CA 1
ATOM 1350 C C . GLY A 1 238 ? 48.975 11.435 -15.959 1.00 71.82 238 GLY A C 1
ATOM 1351 O O . GLY A 1 238 ? 48.875 11.741 -14.761 1.00 68.15 238 GLY A O 1
ATOM 1352 N N . PRO A 1 239 ? 48.535 10.268 -16.427 1.00 66.29 239 PRO A N 1
ATOM 1353 C CA . PRO A 1 239 ? 47.710 9.397 -15.583 1.00 66.40 239 PRO A CA 1
ATOM 1354 C C . PRO A 1 239 ? 48.484 8.847 -14.397 1.00 70.71 239 PRO A C 1
ATOM 1355 O O . PRO A 1 239 ? 49.661 8.487 -14.504 1.00 65.42 239 PRO A O 1
ATOM 1359 N N . LEU A 1 240 ? 47.803 8.801 -13.253 1.00 55.23 240 LEU A N 1
ATOM 1360 C CA . LEU A 1 240 ? 48.301 8.192 -12.034 1.00 51.98 240 LEU A CA 1
ATOM 1361 C C . LEU A 1 240 ? 47.324 7.112 -11.593 1.00 50.55 240 LEU A C 1
ATOM 1362 O O . LEU A 1 240 ? 46.105 7.292 -11.695 1.00 52.60 240 LEU A O 1
ATOM 1367 N N . ILE A 1 241 ? 47.846 5.990 -11.097 1.00 43.77 241 ILE A N 1
ATOM 1368 C CA . ILE A 1 241 ? 47.000 5.032 -10.391 1.00 47.85 241 ILE A CA 1
ATOM 1369 C C . ILE A 1 241 ? 47.697 4.620 -9.092 1.00 46.19 241 ILE A C 1
ATOM 1370 O O . ILE A 1 241 ? 48.733 3.947 -9.122 1.00 45.08 241 ILE A O 1
ATOM 1375 N N . GLU A 1 242 ? 47.128 5.028 -7.955 1.00 45.49 242 GLU A N 1
ATOM 1376 C CA . GLU A 1 242 ? 47.697 4.827 -6.634 1.00 48.81 242 GLU A CA 1
ATOM 1377 C C . GLU A 1 242 ? 46.833 3.872 -5.830 1.00 44.40 242 GLU A C 1
ATOM 1378 O O . GLU A 1 242 ? 45.609 3.838 -5.983 1.00 58.96 242 GLU A O 1
ATOM 1384 N N . PHE A 1 243 ? 47.478 3.125 -4.935 1.00 42.45 243 PHE A N 1
ATOM 1385 C CA . PHE A 1 243 ? 46.790 2.219 -4.031 1.00 37.19 243 PHE A CA 1
ATOM 1386 C C . PHE A 1 243 ? 46.962 2.684 -2.591 1.00 42.56 243 PHE A C 1
ATOM 1387 O O . PHE A 1 243 ? 48.064 3.013 -2.154 1.00 39.99 243 PHE A O 1
ATOM 1395 N N . CYS A 1 244 ? 45.877 2.698 -1.847 1.00 45.58 244 CYS A N 1
ATOM 1396 C CA . CYS A 1 244 ? 46.070 2.959 -0.440 1.00 42.71 244 CYS A CA 1
ATOM 1397 C C . CYS A 1 244 ? 46.544 1.685 0.261 1.00 42.45 244 CYS A C 1
ATOM 1398 O O . CYS A 1 244 ? 46.578 0.604 -0.329 1.00 54.27 244 CYS A O 1
ATOM 1401 N N . ALA A 1 245 ? 46.990 1.833 1.507 1.00 37.76 245 ALA A N 1
ATOM 1402 C CA . ALA A 1 245 ? 47.258 0.662 2.334 1.00 39.14 245 ALA A CA 1
ATOM 1403 C C . ALA A 1 245 ? 45.942 -0.045 2.637 1.00 38.24 245 ALA A C 1
ATOM 1404 O O . ALA A 1 245 ? 44.922 0.617 2.854 1.00 46.64 245 ALA A O 1
ATOM 1406 N N . PRO A 1 246 ? 45.932 -1.378 2.645 1.00 33.50 246 PRO A N 1
ATOM 1407 C CA . PRO A 1 246 ? 44.679 -2.113 2.867 1.00 37.31 246 PRO A CA 1
ATOM 1408 C C . PRO A 1 246 ? 43.981 -1.622 4.121 1.00 34.22 246 PRO A C 1
ATOM 1409 O O . PRO A 1 246 ? 44.623 -1.349 5.138 1.00 38.83 246 PRO A O 1
ATOM 1413 N N . ILE A 1 247 ? 42.658 -1.509 4.046 1.00 24.05 247 ILE A N 1
ATOM 1414 C CA . ILE A 1 247 ? 41.831 -1.122 5.179 1.00 27.03 247 ILE A CA 1
ATOM 1415 C C . ILE A 1 247 ? 41.040 -2.355 5.595 1.00 38.25 247 ILE A C 1
ATOM 1416 O O . ILE A 1 247 ? 40.261 -2.893 4.794 1.00 27.30 247 ILE A O 1
ATOM 1421 N N . GLY A 1 248 ? 41.279 -2.840 6.827 1.00 25.40 248 GLY A N 1
ATOM 1422 C CA . GLY A 1 248 ? 40.484 -3.925 7.385 1.00 29.69 248 GLY A CA 1
ATOM 1423 C C . GLY A 1 248 ? 39.220 -3.386 8.037 1.00 32.77 248 GLY A C 1
ATOM 1424 O O . GLY A 1 248 ? 39.218 -2.300 8.619 1.00 44.41 248 GLY A O 1
ATOM 1425 N N . HIS A 1 249 ? 38.131 -4.147 7.934 1.00 25.19 249 HIS A N 1
ATOM 1426 C CA . HIS A 1 249 ? 36.876 -3.697 8.530 1.00 38.64 249 HIS A CA 1
ATOM 1427 C C . HIS A 1 249 ? 35.996 -4.886 8.887 1.00 42.98 249 HIS A C 1
ATOM 1428 O O . HIS A 1 249 ? 36.244 -6.023 8.477 1.00 47.79 249 HIS A O 1
ATOM 1435 N N . ARG A 1 250 ? 34.960 -4.597 9.680 1.00 40.27 250 ARG A N 1
ATOM 1436 C CA . ARG A 1 250 ? 34.073 -5.613 10.236 1.00 43.31 250 ARG A CA 1
ATOM 1437 C C . ARG A 1 250 ? 32.943 -4.951 11.018 1.00 44.92 250 ARG A C 1
ATOM 1438 O O . ARG A 1 250 ? 33.077 -3.826 11.513 1.00 40.06 250 ARG A O 1
ATOM 1446 N N . ASP A 1 251 ? 31.863 -5.705 11.179 1.00 52.23 251 ASP A N 1
ATOM 1447 C CA . ASP A 1 251 ? 30.666 -5.291 11.941 1.00 55.03 251 ASP A CA 1
ATOM 1448 C C . ASP A 1 251 ? 30.973 -5.469 13.420 1.00 58.73 251 ASP A C 1
ATOM 1449 O O . ASP A 1 251 ? 31.432 -6.506 13.785 1.00 61.00 251 ASP A O 1
ATOM 1454 N N . ALA A 1 252 ? 30.678 -4.458 14.218 1.00 62.79 252 ALA A N 1
ATOM 1455 C CA . ALA A 1 252 ? 31.030 -4.506 15.641 1.00 66.60 252 ALA A CA 1
ATOM 1456 C C . ALA A 1 252 ? 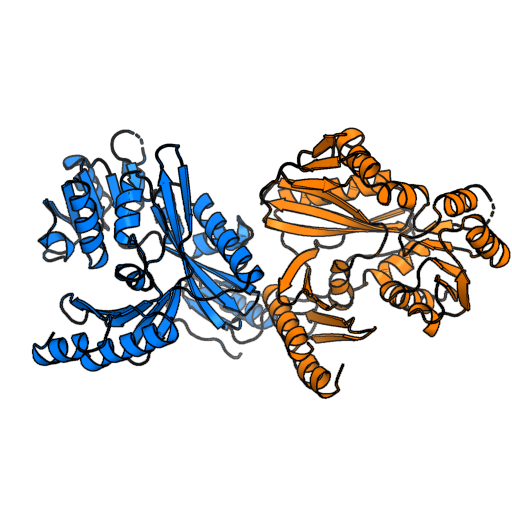29.789 -4.640 16.507 1.00 72.57 252 ALA A C 1
ATOM 1457 O O . ALA A 1 252 ? 28.687 -4.485 16.001 1.00 66.93 252 ALA A O 1
ATOM 1459 N N . ASP A 1 253 ? 30.035 -4.894 17.782 1.00 87.76 253 ASP A N 1
ATOM 1460 C CA . ASP A 1 253 ? 29.025 -5.118 18.846 1.00 111.32 253 ASP A CA 1
ATOM 1461 C C . ASP A 1 253 ? 27.723 -4.326 18.654 1.00 118.10 253 ASP A C 1
ATOM 1462 O O . ASP A 1 253 ? 26.727 -4.932 18.270 1.00 127.95 253 ASP A O 1
ATOM 1467 N N . ALA A 1 254 ? 27.724 -3.008 18.828 1.00 109.35 254 ALA A N 1
ATOM 1468 C CA . ALA A 1 254 ? 26.430 -2.288 18.809 1.00 97.03 254 ALA A CA 1
ATOM 1469 C C . ALA A 1 254 ? 25.918 -1.913 17.418 1.00 98.71 254 ALA A C 1
ATOM 1470 O O . ALA A 1 254 ? 25.412 -0.814 17.301 1.00 95.71 254 ALA A O 1
ATOM 1472 N N . GLY A 1 255 ? 26.020 -2.771 16.405 1.00 101.25 255 GLY A N 1
ATOM 1473 C CA . GLY A 1 255 ? 25.568 -2.391 15.049 1.00 102.85 255 GLY A CA 1
ATOM 1474 C C . GLY A 1 255 ? 26.409 -1.274 14.454 1.00 94.27 255 GLY A C 1
ATOM 1475 O O . GLY A 1 255 ? 25.898 -0.498 13.666 1.00 94.64 255 GLY A O 1
ATOM 1476 N N . GLU A 1 256 ? 27.680 -1.216 14.819 1.00 75.81 256 GLU A N 1
ATOM 1477 C CA . GLU A 1 256 ? 28.586 -0.165 14.337 1.00 59.16 256 GLU A CA 1
ATOM 1478 C C . GLU A 1 256 ? 29.579 -0.812 13.399 1.00 59.51 256 GLU A C 1
ATOM 1479 O O . GLU A 1 256 ? 29.806 -1.994 13.485 1.00 61.95 256 GLU A O 1
ATOM 1485 N N . LEU A 1 257 ? 30.154 -0.022 12.529 1.00 56.57 257 LEU A N 1
ATOM 1486 C CA . LEU A 1 257 ? 31.205 -0.574 11.700 1.00 50.08 257 LEU A CA 1
ATOM 1487 C C . LEU A 1 257 ? 32.561 -0.176 12.283 1.00 49.49 257 LEU A C 1
ATOM 1488 O O . LEU A 1 257 ? 32.743 0.956 12.739 1.00 53.69 257 LEU A O 1
ATOM 1493 N N . GLU A 1 258 ? 33.478 -1.142 12.338 1.00 39.13 258 GLU A N 1
ATOM 1494 C CA . GLU A 1 258 ? 34.857 -0.922 12.759 1.00 36.83 258 GLU A CA 1
ATOM 1495 C C . GLU A 1 258 ? 35.780 -1.056 11.555 1.00 37.26 258 GLU A C 1
ATOM 1496 O O . GLU A 1 258 ? 35.620 -1.958 10.741 1.00 38.75 258 GLU A O 1
ATOM 1502 N N . SER A 1 259 ? 36.732 -0.144 11.430 1.00 33.94 259 SER A N 1
ATOM 1503 C CA . SER A 1 259 ? 37.750 -0.252 10.400 1.00 27.46 259 SER A CA 1
ATOM 1504 C C . SER A 1 259 ? 39.090 0.127 11.011 1.00 35.03 259 SER A C 1
ATOM 1505 O O . SER A 1 259 ? 39.161 0.666 12.123 1.00 26.04 259 SER A O 1
ATOM 1508 N N . TRP A 1 260 ? 40.157 -0.143 10.263 1.00 25.31 260 TRP A N 1
ATOM 1509 C CA . TRP A 1 260 ? 41.515 0.086 10.733 1.00 30.88 260 TRP A CA 1
ATOM 1510 C C . TRP A 1 260 ? 42.452 -0.032 9.529 1.00 31.85 260 TRP A C 1
ATOM 1511 O O . TRP A 1 260 ? 42.131 -0.704 8.542 1.00 24.74 260 TRP A O 1
ATOM 1522 N N . GLN A 1 261 ? 43.613 0.623 9.634 1.00 27.62 261 GLN A N 1
ATOM 1523 C CA . GLN A 1 261 ? 44.561 0.798 8.536 1.00 24.80 261 GLN A CA 1
ATOM 1524 C C . GLN A 1 261 ? 45.944 0.971 9.145 1.00 33.97 261 GLN A C 1
ATOM 1525 O O . GLN A 1 261 ? 46.103 1.810 10.041 1.00 37.41 261 GLN A O 1
ATOM 1531 N N . PRO A 1 262 ? 46.951 0.217 8.697 1.00 39.88 262 PRO A N 1
ATOM 1532 C CA . PRO A 1 262 ? 46.869 -0.807 7.660 1.00 38.29 262 PRO A CA 1
ATOM 1533 C C . PRO A 1 262 ? 46.524 -2.199 8.185 1.00 33.91 262 PRO A C 1
ATOM 1534 O O . PRO A 1 262 ? 46.895 -2.538 9.296 1.00 37.35 262 PRO A O 1
ATOM 1538 N N . GLN A 1 263 ? 45.800 -2.974 7.382 1.00 40.43 263 GLN A N 1
ATOM 1539 C CA . GLN A 1 263 ? 45.670 -4.409 7.588 1.00 33.37 263 GLN A CA 1
ATOM 1540 C C . GLN A 1 263 ? 46.873 -5.115 6.971 1.00 33.32 263 GLN A C 1
ATOM 1541 O O . GLN A 1 263 ? 47.142 -4.952 5.777 1.00 35.18 263 GLN A O 1
ATOM 1547 N N . LYS A 1 264 ? 47.600 -5.901 7.766 1.00 38.01 264 LYS A N 1
ATOM 1548 C CA . LYS A 1 264 ? 48.755 -6.614 7.226 1.00 44.13 264 LYS A CA 1
ATOM 1549 C C . LYS A 1 264 ? 48.305 -7.743 6.292 1.00 41.95 264 LYS A C 1
ATOM 1550 O O . LYS A 1 264 ? 47.328 -8.451 6.555 1.00 36.09 264 LYS A O 1
ATOM 1556 N N . LEU A 1 265 ? 49.028 -7.903 5.193 1.00 31.20 265 LEU A N 1
ATOM 1557 C CA . LEU A 1 265 ? 48.822 -9.006 4.280 1.00 36.37 265 LEU A CA 1
ATOM 1558 C C . LEU A 1 265 ? 50.171 -9.626 3.953 1.00 44.28 265 LEU A C 1
ATOM 1559 O O . LEU A 1 265 ? 51.210 -8.955 3.977 1.00 49.46 265 LEU A O 1
ATOM 1564 N N . SER A 1 266 ? 50.151 -10.914 3.641 1.00 46.73 266 SER A N 1
ATOM 1565 C CA . SER A 1 266 ? 51.351 -11.545 3.117 1.00 40.88 266 SER A CA 1
ATOM 1566 C C . SER A 1 266 ? 51.689 -10.966 1.751 1.00 30.44 266 SER A C 1
ATOM 1567 O O . SER A 1 266 ? 50.837 -10.409 1.044 1.00 39.32 266 SER A O 1
ATOM 1570 N N . THR A 1 267 ? 52.956 -11.109 1.369 1.00 25.54 267 THR A N 1
ATOM 1571 C CA . THR A 1 267 ? 53.344 -10.733 0.016 1.00 32.68 267 THR A CA 1
ATOM 1572 C C . THR A 1 267 ? 52.389 -11.328 -1.022 1.00 37.16 267 THR A C 1
ATOM 1573 O O . THR A 1 267 ? 51.885 -10.613 -1.894 1.00 34.58 267 THR A O 1
ATOM 1577 N N . ALA A 1 268 ? 52.107 -12.633 -0.940 1.00 33.15 268 ALA A N 1
ATOM 1578 C CA . ALA A 1 268 ? 51.251 -13.219 -1.974 1.00 35.65 268 ALA A CA 1
ATOM 1579 C C . ALA A 1 268 ? 49.842 -12.655 -1.888 1.00 35.37 268 ALA A C 1
ATOM 1580 O O . ALA A 1 268 ? 49.225 -12.340 -2.918 1.00 35.93 268 ALA A O 1
ATOM 1582 N N . ALA A 1 269 ? 49.340 -12.458 -0.669 1.00 23.18 269 ALA A N 1
ATOM 1583 C CA . ALA A 1 269 ? 48.017 -11.862 -0.528 1.00 37.22 269 ALA A CA 1
ATOM 1584 C C . ALA A 1 269 ? 48.001 -10.428 -1.045 1.00 30.70 269 ALA A C 1
ATOM 1585 O O . ALA A 1 269 ? 47.059 -10.024 -1.740 1.00 32.61 269 ALA A O 1
ATOM 1587 N N . LEU A 1 270 ? 49.042 -9.655 -0.746 1.00 32.45 270 LEU A N 1
ATOM 1588 C CA . LEU A 1 270 ? 49.043 -8.260 -1.186 1.00 39.33 270 LEU A CA 1
ATOM 1589 C C . LEU A 1 270 ? 49.217 -8.158 -2.693 1.00 38.17 270 LEU A C 1
ATOM 1590 O O . LEU A 1 270 ? 48.614 -7.287 -3.328 1.00 35.06 270 LEU A O 1
ATOM 1595 N N . ASP A 1 271 ? 50.022 -9.047 -3.290 1.00 56.64 271 ASP A N 1
ATOM 1596 C CA . ASP A 1 271 ? 50.162 -9.059 -4.749 1.00 51.47 271 ASP A CA 1
ATOM 1597 C C . ASP A 1 271 ? 48.833 -9.373 -5.414 1.00 48.71 271 ASP A C 1
ATOM 1598 O O . ASP A 1 271 ? 48.422 -8.697 -6.363 1.00 37.01 271 ASP A O 1
ATOM 1603 N N . ALA A 1 272 ? 48.139 -10.397 -4.914 1.00 43.62 272 ALA A N 1
ATOM 1604 C CA . ALA A 1 272 ? 46.810 -10.708 -5.426 1.00 38.57 272 ALA A CA 1
ATOM 1605 C C . ALA A 1 272 ? 45.879 -9.502 -5.319 1.00 43.59 272 ALA A C 1
ATOM 1606 O O . ALA A 1 272 ? 45.162 -9.173 -6.268 1.00 31.85 272 ALA A O 1
ATOM 1608 N N . ALA A 1 273 ? 45.867 -8.843 -4.154 1.00 43.01 273 ALA A N 1
ATOM 1609 C CA . ALA A 1 273 ? 44.906 -7.773 -3.910 1.00 42.17 273 ALA A CA 1
ATOM 1610 C C . ALA A 1 273 ? 45.130 -6.599 -4.858 1.00 43.91 273 ALA A C 1
ATOM 1611 O O . ALA A 1 273 ? 44.189 -6.110 -5.485 1.00 45.85 273 ALA A O 1
ATOM 1613 N N . LYS A 1 274 ? 46.375 -6.122 -4.960 1.00 41.06 274 LYS A N 1
ATOM 1614 C CA . LYS A 1 274 ? 46.682 -5.060 -5.909 1.00 41.97 274 LYS A CA 1
ATOM 1615 C C . LYS A 1 274 ? 46.239 -5.453 -7.311 1.00 40.99 274 LYS A C 1
ATOM 1616 O O . LYS A 1 274 ? 45.604 -4.669 -8.031 1.00 44.27 274 LYS A O 1
ATOM 1622 N N . SER A 1 275 ? 46.559 -6.686 -7.702 1.00 45.66 275 SER A N 1
ATOM 1623 C CA . SER A 1 275 ? 46.243 -7.154 -9.042 1.00 46.86 275 SER A CA 1
ATOM 1624 C C . SER A 1 275 ? 44.740 -7.068 -9.312 1.00 43.92 275 SER A C 1
ATOM 1625 O O . SER A 1 275 ? 44.305 -6.450 -10.295 1.00 33.00 275 SER A O 1
ATOM 1628 N N . ILE A 1 276 ? 43.937 -7.651 -8.415 1.00 28.02 276 ILE A N 1
ATOM 1629 C CA . ILE A 1 276 ? 42.473 -7.628 -8.526 1.00 34.23 276 ILE A CA 1
ATOM 1630 C C . ILE A 1 276 ? 41.942 -6.197 -8.505 1.00 38.33 276 ILE A C 1
ATOM 1631 O O . ILE A 1 276 ? 41.153 -5.796 -9.375 1.00 36.70 276 ILE A O 1
ATOM 1636 N N . ALA A 1 277 ? 42.324 -5.427 -7.477 1.00 46.02 277 ALA A N 1
ATOM 1637 C CA . ALA A 1 277 ? 41.920 -4.024 -7.391 1.00 46.69 277 ALA A CA 1
ATOM 1638 C C . ALA A 1 277 ? 42.239 -3.275 -8.685 1.00 38.55 277 ALA A C 1
ATOM 1639 O O . ALA A 1 277 ? 41.368 -2.609 -9.260 1.00 34.12 277 ALA A O 1
ATOM 1641 N N . ALA A 1 278 ? 43.471 -3.420 -9.190 1.00 27.94 278 ALA A N 1
ATOM 1642 C CA . ALA A 1 278 ? 43.878 -2.678 -10.383 1.00 36.07 278 ALA A CA 1
ATOM 1643 C C . ALA A 1 278 ? 43.073 -3.083 -11.606 1.00 40.54 278 ALA A C 1
ATOM 1644 O O . ALA A 1 278 ? 42.795 -2.252 -12.477 1.00 42.75 278 ALA A O 1
ATOM 1646 N N . ARG A 1 279 ? 42.695 -4.361 -11.700 1.00 47.02 279 ARG A N 1
ATOM 1647 C CA . ARG A 1 279 ? 42.069 -4.799 -12.945 1.00 39.07 279 ARG A CA 1
ATOM 1648 C C . ARG A 1 279 ? 40.596 -4.397 -13.010 1.00 41.00 279 ARG A C 1
ATOM 1649 O O . ARG A 1 279 ? 40.140 -3.900 -14.039 1.00 43.55 279 ARG A O 1
ATOM 1657 N N . ILE A 1 280 ? 39.835 -4.551 -11.928 1.00 39.26 280 ILE A N 1
ATOM 1658 C CA . ILE A 1 280 ? 38.455 -4.075 -11.976 1.00 49.80 280 ILE A CA 1
ATOM 1659 C C . ILE A 1 280 ? 38.413 -2.565 -12.193 1.00 50.44 280 ILE A C 1
ATOM 1660 O O . ILE A 1 280 ? 37.518 -2.053 -12.883 1.00 37.88 280 ILE A O 1
ATOM 1665 N N . VAL A 1 281 ? 39.390 -1.823 -11.656 1.00 39.96 281 VAL A N 1
ATOM 1666 C CA . VAL A 1 281 ? 39.311 -0.373 -11.760 1.00 50.43 281 VAL A CA 1
ATOM 1667 C C . VAL A 1 281 ? 39.622 0.072 -13.179 1.00 57.35 281 VAL A C 1
ATOM 1668 O O . VAL A 1 281 ? 38.963 0.976 -13.712 1.00 57.92 281 VAL A O 1
ATOM 1672 N N . LYS A 1 282 ? 40.609 -0.562 -13.830 1.00 56.37 282 LYS A N 1
ATOM 1673 C CA . LYS A 1 282 ? 40.921 -0.182 -15.209 1.00 54.66 282 LYS A CA 1
ATOM 1674 C C . LYS A 1 282 ? 39.788 -0.547 -16.163 1.00 42.74 282 LYS A C 1
ATOM 1675 O O . LYS A 1 282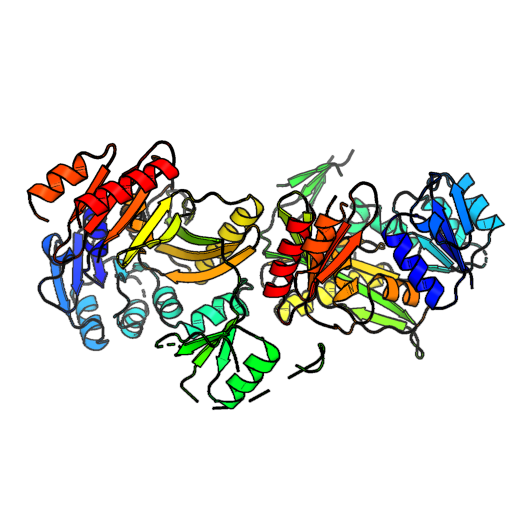 ? 39.577 0.157 -17.149 1.00 43.91 282 LYS A O 1
ATOM 1681 N N . ALA A 1 283 ? 39.026 -1.602 -15.866 1.00 34.77 283 ALA A N 1
ATOM 1682 C CA . ALA A 1 283 ? 37.872 -1.917 -16.698 1.00 36.23 283 ALA A CA 1
ATOM 1683 C C . ALA A 1 283 ? 36.812 -0.829 -16.593 1.00 37.67 283 ALA A C 1
ATOM 1684 O O . ALA A 1 283 ? 36.156 -0.499 -17.586 1.00 52.89 283 ALA A O 1
ATOM 1686 N N . LEU A 1 284 ? 36.634 -0.253 -15.407 1.00 41.27 284 LEU A N 1
ATOM 1687 C CA . LEU A 1 284 ? 35.686 0.849 -15.287 1.00 50.88 284 LEU A CA 1
ATOM 1688 C C . LEU A 1 284 ? 36.199 2.096 -15.996 1.00 47.75 284 LEU A C 1
ATOM 1689 O O . LEU A 1 284 ? 35.437 2.767 -16.699 1.00 53.02 284 LEU A O 1
ATOM 1694 N N . GLY A 1 285 ? 37.487 2.408 -15.846 1.00 45.61 285 GLY A N 1
ATOM 1695 C CA . GLY A 1 285 ? 38.074 3.566 -16.501 1.00 46.44 285 GLY A CA 1
ATOM 1696 C C . GLY A 1 285 ? 37.636 4.886 -15.881 1.00 47.29 285 GLY A C 1
ATOM 1697 O O . GLY A 1 285 ? 36.807 4.956 -14.976 1.00 52.48 285 GLY A O 1
ATOM 1698 N N . GLY A 1 286 ? 38.234 5.957 -16.383 1.00 47.82 286 GLY A N 1
ATOM 1699 C CA . GLY A 1 286 ? 37.934 7.290 -15.902 1.00 40.12 286 GLY A CA 1
ATOM 1700 C C . GLY A 1 286 ? 38.669 7.615 -14.623 1.00 51.12 286 GLY A C 1
ATOM 1701 O O . GLY A 1 286 ? 39.244 6.762 -13.948 1.00 57.59 286 GLY A O 1
ATOM 1702 N N . ARG A 1 287 ? 38.639 8.893 -14.281 1.00 53.04 287 ARG A N 1
ATOM 1703 C CA . ARG A 1 287 ? 39.212 9.353 -13.029 1.00 46.00 287 ARG A CA 1
ATOM 1704 C C . ARG A 1 287 ? 38.272 9.052 -11.862 1.00 40.06 287 ARG A C 1
ATOM 1705 O O . ARG A 1 287 ? 37.057 8.959 -12.025 1.00 44.63 287 ARG A O 1
ATOM 1713 N N . GLY A 1 288 ? 38.839 8.891 -10.680 1.00 44.27 288 GLY A N 1
ATOM 1714 C CA . GLY A 1 288 ? 38.005 8.711 -9.512 1.00 43.94 288 GLY A CA 1
ATOM 1715 C C . GLY A 1 288 ? 38.730 8.015 -8.383 1.00 34.20 288 GLY A C 1
ATOM 1716 O O . GLY A 1 288 ? 39.914 7.692 -8.466 1.00 41.66 288 GLY A O 1
ATOM 1717 N N . VAL A 1 289 ? 37.982 7.811 -7.307 1.00 44.14 289 VAL A N 1
ATOM 1718 C CA . VAL A 1 289 ? 38.442 7.066 -6.151 1.00 42.46 289 VAL A CA 1
ATOM 1719 C C . VAL A 1 289 ? 37.534 5.861 -6.022 1.00 34.87 289 VAL A C 1
ATOM 1720 O O . VAL A 1 289 ? 36.308 6.007 -5.928 1.00 46.62 289 VAL A O 1
ATOM 1724 N N . PHE A 1 290 ? 38.119 4.681 -6.050 1.00 46.15 290 PHE A N 1
ATOM 1725 C CA . PHE A 1 290 ? 37.345 3.453 -6.056 1.00 49.53 290 PHE A CA 1
ATOM 1726 C C . PHE A 1 290 ? 37.658 2.674 -4.792 1.00 45.96 290 PHE A C 1
ATOM 1727 O O . PHE A 1 290 ? 38.816 2.595 -4.372 1.00 49.44 290 PHE A O 1
ATOM 1735 N N . GLY A 1 291 ? 36.608 2.127 -4.170 1.00 38.90 291 GLY A N 1
ATOM 1736 C CA . GLY A 1 291 ? 36.763 1.214 -3.067 1.00 37.03 291 GLY A CA 1
ATOM 1737 C C . GLY A 1 291 ? 36.503 -0.197 -3.558 1.00 50.38 291 GLY A C 1
ATOM 1738 O O . GLY A 1 291 ? 35.422 -0.500 -4.079 1.00 49.67 291 GLY A O 1
ATOM 1739 N N . VAL A 1 292 ? 37.507 -1.044 -3.430 1.00 46.44 292 VAL A N 1
ATOM 1740 C CA . VAL A 1 292 ? 37.409 -2.401 -3.952 1.00 51.17 292 VAL A CA 1
ATOM 1741 C C . VAL A 1 292 ? 37.329 -3.331 -2.764 1.00 42.75 292 VAL A C 1
ATOM 1742 O O . VAL A 1 292 ? 38.240 -3.356 -1.924 1.00 32.78 292 VAL A O 1
ATOM 1746 N N . GLU A 1 293 ? 36.249 -4.097 -2.697 1.00 35.15 293 GLU A N 1
ATOM 1747 C CA . GLU A 1 293 ? 35.999 -4.958 -1.559 1.00 37.80 293 GLU A CA 1
ATOM 1748 C C . GLU A 1 293 ? 36.551 -6.351 -1.813 1.00 40.26 293 GLU A C 1
ATOM 1749 O O . GLU A 1 293 ? 36.282 -6.954 -2.861 1.00 36.70 293 GLU A O 1
ATOM 1755 N N . LEU A 1 294 ? 37.332 -6.852 -0.853 1.00 44.20 294 LEU A N 1
ATOM 1756 C CA . LEU A 1 294 ? 37.951 -8.167 -0.947 1.00 43.79 294 LEU A CA 1
ATOM 1757 C C . LEU A 1 294 ? 37.745 -8.968 0.340 1.00 48.57 294 LEU A C 1
ATOM 1758 O O . LEU A 1 294 ? 37.519 -8.425 1.423 1.00 53.48 294 LEU A O 1
ATOM 1763 N N . MET A 1 295 ? 37.818 -10.284 0.178 1.00 46.52 295 MET A N 1
ATOM 1764 C CA . MET A 1 295 ? 37.778 -11.271 1.247 1.00 47.90 295 MET A CA 1
ATOM 1765 C C . MET A 1 295 ? 39.091 -12.033 1.231 1.00 36.43 295 MET A C 1
ATOM 1766 O O . MET A 1 295 ? 39.562 -12.440 0.173 1.00 33.86 295 MET A O 1
ATOM 1771 N N . ILE A 1 296 ? 39.684 -12.230 2.398 1.00 32.69 296 ILE A N 1
ATOM 1772 C CA . ILE A 1 296 ? 41.043 -12.746 2.499 1.00 39.11 296 ILE A CA 1
ATOM 1773 C C . ILE A 1 296 ? 41.067 -13.889 3.492 1.00 47.00 296 ILE A C 1
ATOM 1774 O O . ILE A 1 296 ? 40.478 -13.803 4.575 1.00 34.03 296 ILE A O 1
ATOM 1779 N N . ASN A 1 297 ? 41.743 -14.951 3.117 1.00 48.61 297 ASN A N 1
ATOM 1780 C CA . ASN A 1 297 ? 41.964 -16.102 3.961 1.00 40.55 297 ASN A CA 1
ATOM 1781 C C . ASN A 1 297 ? 43.403 -16.526 3.685 1.00 39.88 297 ASN A C 1
ATOM 1782 O O . ASN A 1 297 ? 43.671 -17.306 2.785 1.00 46.43 297 ASN A O 1
ATOM 1787 N N . GLY A 1 298 ? 44.339 -15.959 4.434 1.00 39.57 298 GLY A N 1
ATOM 1788 C CA . GLY A 1 298 ? 45.746 -16.258 4.252 1.00 30.87 298 GLY A CA 1
ATOM 1789 C C . GLY A 1 298 ? 46.264 -15.851 2.897 1.00 46.63 298 GLY A C 1
ATOM 1790 O O . GLY A 1 298 ? 46.516 -14.682 2.629 1.00 57.18 298 GLY A O 1
ATOM 1791 N N . ASP A 1 299 ? 46.424 -16.800 1.985 1.00 57.96 299 ASP A N 1
ATOM 1792 C CA . ASP A 1 299 ? 46.927 -16.509 0.620 1.00 50.55 299 ASP A CA 1
ATOM 1793 C C . ASP A 1 299 ? 45.793 -16.214 -0.352 1.00 44.07 299 ASP A C 1
ATOM 1794 O O . ASP A 1 299 ? 46.092 -15.697 -1.375 1.00 41.38 299 ASP A O 1
ATOM 1799 N N . GLU A 1 300 ? 44.564 -16.617 -0.067 1.00 38.17 300 GLU A N 1
ATOM 1800 C CA . GLU A 1 300 ? 43.508 -16.436 -1.077 1.00 43.74 300 GLU A CA 1
ATOM 1801 C C . GLU A 1 300 ? 42.817 -15.096 -0.976 1.00 39.58 300 GLU A C 1
ATOM 1802 O O . GLU A 1 300 ? 42.469 -14.739 0.093 1.00 40.85 300 GLU A O 1
ATOM 1808 N N . VAL A 1 301 ? 42.605 -14.449 -2.115 1.00 45.98 301 VAL A N 1
ATOM 1809 C CA . VAL A 1 301 ? 41.907 -13.179 -2.160 1.00 50.64 301 VAL A CA 1
ATOM 1810 C C . VAL A 1 301 ? 40.730 -13.321 -3.106 1.00 42.74 301 VAL A C 1
ATOM 1811 O O . VAL A 1 301 ? 40.871 -13.875 -4.204 1.00 42.89 301 VAL A O 1
ATOM 1815 N N . TYR A 1 302 ? 39.566 -12.864 -2.660 1.00 23.89 302 TYR A N 1
ATOM 1816 C CA . TYR A 1 302 ? 38.345 -12.923 -3.437 1.00 32.01 302 TYR A CA 1
ATOM 1817 C C . TYR A 1 302 ? 37.822 -11.519 -3.674 1.00 31.40 302 TYR A C 1
ATOM 1818 O O . TYR A 1 302 ? 37.816 -10.677 -2.774 1.00 40.32 302 TYR A O 1
ATOM 1827 N N . PHE A 1 303 ? 37.398 -11.279 -4.897 1.00 41.73 303 PHE A N 1
ATOM 1828 C CA . PHE A 1 303 ? 36.645 -10.081 -5.206 1.00 42.37 303 PHE A CA 1
ATOM 1829 C C . PHE A 1 303 ? 35.242 -10.191 -4.624 1.00 39.59 303 PHE A C 1
ATOM 1830 O O . PHE A 1 303 ? 34.557 -11.189 -4.842 1.00 51.54 303 PHE A O 1
ATOM 1838 N N . ALA A 1 304 ? 34.808 -9.167 -3.902 1.00 37.73 304 ALA A N 1
ATOM 1839 C CA . ALA A 1 304 ? 33.411 -9.139 -3.482 1.00 37.44 304 ALA A CA 1
ATOM 1840 C C . ALA A 1 304 ? 32.611 -8.009 -4.101 1.00 49.01 304 ALA A C 1
ATOM 1841 O O . ALA A 1 304 ? 31.444 -8.220 -4.443 1.00 59.00 304 ALA A O 1
ATOM 1843 N N . ASP A 1 305 ? 33.193 -6.817 -4.247 1.00 51.02 305 ASP A N 1
ATOM 1844 C CA . ASP A 1 305 ? 32.443 -5.669 -4.745 1.00 40.91 305 ASP A CA 1
ATOM 1845 C C . ASP A 1 305 ? 33.383 -4.500 -5.030 1.00 44.17 305 ASP A C 1
ATOM 1846 O O . ASP A 1 305 ? 34.554 -4.504 -4.646 1.00 39.46 305 ASP A O 1
ATOM 1851 N N . VAL A 1 306 ? 32.838 -3.485 -5.698 1.00 36.31 306 VAL A N 1
ATOM 1852 C CA . VAL A 1 306 ? 33.499 -2.199 -5.875 1.00 49.93 306 VAL A CA 1
ATOM 1853 C C . VAL A 1 306 ? 32.448 -1.096 -5.850 1.00 47.89 306 VAL A C 1
ATOM 1854 O O . VAL A 1 306 ? 31.370 -1.234 -6.439 1.00 49.90 306 VAL A O 1
ATOM 1858 N N . THR A 1 307 ? 32.767 0.007 -5.169 1.00 52.13 307 THR A N 1
ATOM 1859 C CA . THR A 1 307 ? 31.916 1.189 -5.183 1.00 56.37 307 THR A CA 1
ATOM 1860 C C . THR A 1 307 ? 32.670 2.424 -5.665 1.00 53.93 307 THR A C 1
ATOM 1861 O O . THR A 1 307 ? 33.835 2.639 -5.314 1.00 57.19 307 THR A O 1
ATOM 1865 N N . VAL A 1 308 ? 31.972 3.256 -6.440 1.00 53.63 308 VAL A N 1
ATOM 1866 C CA . VAL A 1 308 ? 32.511 4.518 -6.937 1.00 63.52 308 VAL A CA 1
ATOM 1867 C C . VAL A 1 308 ? 32.308 5.638 -5.921 1.00 60.78 308 VAL A C 1
ATOM 1868 O O . VAL A 1 308 ? 32.573 6.810 -6.217 1.00 62.24 308 VAL A O 1
ATOM 1872 N N . CYS A 1 309 ? 31.849 5.296 -4.717 1.00 67.26 309 CYS A N 1
ATOM 1873 C CA . CYS A 1 309 ? 31.579 6.265 -3.655 1.00 78.79 309 CYS A CA 1
ATOM 1874 C C . CYS A 1 309 ? 32.398 5.950 -2.404 1.00 91.11 309 CYS A C 1
ATOM 1875 O O . CYS A 1 309 ? 32.646 4.782 -2.101 1.00 86.42 309 CYS A O 1
ATOM 1878 N N . PRO A 1 310 ? 32.812 6.977 -1.630 1.00 113.73 310 PRO A N 1
ATOM 1879 C CA . PRO A 1 310 ? 33.691 6.720 -0.477 1.00 119.96 310 PRO A CA 1
ATOM 1880 C C . PRO A 1 310 ? 33.040 5.852 0.584 1.00 126.57 310 PRO A C 1
ATOM 1881 O O . PRO A 1 310 ? 32.097 6.276 1.258 1.00 137.88 310 PRO A O 1
ATOM 1885 N N . ALA A 1 311 ? 33.555 4.636 0.751 1.00 124.25 311 ALA A N 1
ATOM 1886 C CA . ALA A 1 311 ? 32.945 3.674 1.659 1.00 121.58 311 ALA A CA 1
ATOM 1887 C C . ALA A 1 311 ? 33.022 4.142 3.110 1.00 103.30 311 ALA A C 1
ATOM 1888 O O . ALA A 1 311 ? 33.904 4.915 3.498 1.00 98.65 311 ALA A O 1
ATOM 1890 N N . GLY A 1 312 ? 32.065 3.670 3.909 1.00 84.72 312 GLY A N 1
ATOM 1891 C CA . GLY A 1 312 ? 32.121 3.890 5.336 1.00 61.40 312 GLY A CA 1
ATOM 1892 C C . GLY A 1 312 ? 33.442 3.476 5.957 1.00 56.74 312 GLY A C 1
ATOM 1893 O O . GLY A 1 312 ? 33.928 4.135 6.881 1.00 56.25 312 GLY A O 1
ATOM 1894 N N . SER A 1 313 ? 34.059 2.399 5.451 1.00 45.83 313 SER A N 1
ATOM 1895 C CA . SER A 1 313 ? 35.338 1.995 6.033 1.00 38.95 313 SER A CA 1
ATOM 1896 C C . SER A 1 313 ? 36.455 3.000 5.763 1.00 43.91 313 SER A C 1
ATOM 1897 O O . SER A 1 313 ? 37.433 3.030 6.519 1.00 52.33 313 SER A O 1
ATOM 1900 N N . ALA A 1 314 ? 36.321 3.826 4.720 1.00 31.65 314 ALA A N 1
ATOM 1901 C CA . ALA A 1 314 ? 37.343 4.814 4.386 1.00 40.06 314 ALA A CA 1
ATOM 1902 C C . ALA A 1 314 ? 37.509 5.893 5.462 1.00 44.77 314 ALA A C 1
ATOM 1903 O O . ALA A 1 314 ? 38.534 6.584 5.457 1.00 34.21 314 ALA A O 1
ATOM 1905 N N . TRP A 1 315 ? 36.529 6.052 6.371 1.00 38.52 315 TRP A N 1
ATOM 1906 C CA . TRP A 1 315 ? 36.569 7.121 7.371 1.00 36.56 315 TRP A CA 1
ATOM 1907 C C . TRP A 1 315 ? 37.861 7.138 8.178 1.00 42.55 315 TRP A C 1
ATOM 1908 O O . TRP A 1 315 ? 38.284 8.202 8.640 1.00 39.24 315 TRP A O 1
ATOM 1919 N N . VAL A 1 316 ? 38.491 5.978 8.380 1.00 39.51 316 VAL A N 1
ATOM 1920 C CA . VAL A 1 316 ? 39.750 5.955 9.127 1.00 36.76 316 VAL A CA 1
ATOM 1921 C C . VAL A 1 316 ? 40.782 6.869 8.484 1.00 32.70 316 VAL A C 1
ATOM 1922 O O . VAL A 1 316 ? 41.624 7.446 9.186 1.00 36.33 316 VAL A O 1
ATOM 1926 N N . THR A 1 317 ? 40.717 7.049 7.154 1.00 37.15 317 THR A N 1
ATOM 1927 C CA . THR A 1 317 ? 41.745 7.807 6.444 1.00 43.71 317 THR A CA 1
ATOM 1928 C C . THR A 1 317 ? 41.780 9.268 6.875 1.00 44.88 317 THR A C 1
ATOM 1929 O O . THR A 1 317 ? 42.851 9.888 6.796 1.00 37.52 317 THR A O 1
ATOM 1933 N N . VAL A 1 318 ? 40.661 9.799 7.399 1.00 45.89 318 VAL A N 1
ATOM 1934 C CA . VAL A 1 318 ? 40.618 11.197 7.838 1.00 41.29 318 VAL A CA 1
ATOM 1935 C C . VAL A 1 318 ? 41.764 11.493 8.795 1.00 41.20 318 VAL A C 1
ATOM 1936 O O . VAL A 1 318 ? 42.287 12.613 8.821 1.00 42.11 318 VAL A O 1
ATOM 1940 N N . ARG A 1 319 ? 42.212 10.484 9.555 1.00 36.01 319 ARG A N 1
ATOM 1941 C CA . ARG A 1 319 ? 43.334 10.654 10.470 1.00 36.63 319 ARG A CA 1
ATOM 1942 C C . ARG A 1 319 ? 44.537 9.769 10.185 1.00 37.72 319 ARG A C 1
ATOM 1943 O O . ARG A 1 319 ? 45.620 10.069 10.696 1.00 43.35 319 ARG A O 1
ATOM 1951 N N . SER A 1 320 ? 44.398 8.693 9.408 1.00 33.72 320 SER A N 1
ATOM 1952 C CA . SER A 1 320 ? 45.538 7.788 9.246 1.00 31.03 320 SER A CA 1
ATOM 1953 C C . SER A 1 320 ? 46.377 8.064 8.006 1.00 25.86 320 SER A C 1
ATOM 1954 O O . SER A 1 320 ? 47.517 7.587 7.933 1.00 31.92 320 SER A O 1
ATOM 1957 N N . GLN A 1 321 ? 45.865 8.818 7.043 1.00 25.86 321 GLN A N 1
ATOM 1958 C CA . GLN A 1 321 ? 46.614 9.139 5.836 1.00 29.64 321 GLN A CA 1
ATOM 1959 C C . GLN A 1 321 ? 46.898 10.627 5.778 1.00 26.41 321 GLN A C 1
ATOM 1960 O O . GLN A 1 321 ? 46.107 11.428 6.266 1.00 26.47 321 GLN A O 1
ATOM 1966 N N . ARG A 1 322 ? 48.029 10.984 5.154 1.00 26.76 322 ARG A N 1
ATOM 1967 C CA . ARG A 1 322 ? 48.286 12.378 4.802 1.00 28.39 322 ARG A CA 1
ATOM 1968 C C . ARG A 1 322 ? 47.077 13.010 4.108 1.00 32.39 322 ARG A C 1
ATOM 1969 O O . ARG A 1 322 ? 46.610 14.080 4.503 1.00 45.32 322 ARG A O 1
ATOM 1977 N N . LEU A 1 323 ? 46.556 12.363 3.074 1.00 27.69 323 LEU A N 1
ATOM 1978 C CA . LEU A 1 323 ? 45.379 12.836 2.340 1.00 34.84 323 LEU A CA 1
ATOM 1979 C C . LEU A 1 323 ? 44.220 11.870 2.582 1.00 38.43 323 LEU A C 1
ATOM 1980 O O . LEU A 1 323 ? 44.326 10.673 2.289 1.00 35.96 323 LEU A O 1
ATOM 1985 N N . SER A 1 324 ? 43.124 12.384 3.128 1.00 34.30 324 SER A N 1
ATOM 1986 C CA . SER A 1 324 ? 41.985 11.525 3.396 1.00 37.01 324 SER A CA 1
ATOM 1987 C C . SER A 1 324 ? 41.305 11.128 2.089 1.00 40.54 324 SER A C 1
ATOM 1988 O O . SER A 1 324 ? 41.523 11.734 1.032 1.00 32.39 324 SER A O 1
ATOM 1991 N N . VAL A 1 325 ? 40.458 10.098 2.180 1.00 37.05 325 VAL A N 1
ATOM 1992 C CA . VAL A 1 325 ? 39.767 9.616 0.989 1.00 40.20 325 VAL A CA 1
ATOM 1993 C C . VAL A 1 325 ? 39.014 10.754 0.321 1.00 36.92 325 VAL A C 1
ATOM 1994 O O . VAL A 1 325 ? 38.847 10.757 -0.902 1.00 43.51 325 VAL A O 1
ATOM 1998 N N . PHE A 1 326 ? 38.589 11.754 1.108 1.00 37.35 326 PHE A N 1
ATOM 1999 C CA . PHE A 1 326 ? 37.905 12.934 0.590 1.00 31.94 326 PHE A CA 1
ATOM 2000 C C . PHE A 1 326 ? 38.864 13.922 -0.067 1.00 37.67 326 PHE A C 1
ATOM 2001 O O . PHE A 1 326 ? 38.529 14.526 -1.093 1.00 38.67 326 PHE A O 1
ATOM 2009 N N . GLU A 1 327 ? 40.044 14.130 0.518 1.00 37.71 327 GLU A N 1
ATOM 2010 C CA . GLU A 1 327 ? 41.028 14.958 -0.167 1.00 32.72 327 GLU A CA 1
ATOM 2011 C C . GLU A 1 327 ? 41.504 14.268 -1.439 1.00 28.71 327 GLU A C 1
ATOM 2012 O O . GLU A 1 327 ? 41.693 14.918 -2.471 1.00 31.92 327 GLU A O 1
ATOM 2018 N N . LEU A 1 328 ? 41.637 12.940 -1.415 1.00 28.44 328 LEU A N 1
ATOM 2019 C CA . LEU A 1 328 ? 42.008 12.254 -2.651 1.00 34.50 328 LEU A CA 1
ATOM 2020 C C . LEU A 1 328 ? 40.926 12.410 -3.723 1.00 41.75 328 LEU A C 1
ATOM 2021 O O . LEU A 1 328 ? 41.235 12.682 -4.894 1.00 38.69 328 LEU A O 1
ATOM 2026 N N . GLN A 1 329 ? 39.653 12.265 -3.352 1.00 39.03 329 GLN A N 1
ATOM 2027 C CA . GLN A 1 329 ? 38.642 12.392 -4.390 1.00 47.44 329 GLN A CA 1
ATOM 2028 C C . GLN A 1 329 ? 38.424 13.839 -4.813 1.00 45.06 329 GLN A C 1
ATOM 2029 O O . GLN A 1 329 ? 38.037 14.080 -5.960 1.00 44.16 329 GLN A O 1
ATOM 2035 N N . ALA A 1 330 ? 38.706 14.813 -3.949 1.00 36.25 330 ALA A N 1
ATOM 2036 C CA . ALA A 1 330 ? 38.739 16.180 -4.449 1.00 37.36 330 ALA A CA 1
ATOM 2037 C C . ALA A 1 330 ? 39.838 16.345 -5.496 1.00 44.32 330 ALA A C 1
ATOM 2038 O O . ALA A 1 330 ? 39.599 16.914 -6.568 1.00 43.73 330 ALA A O 1
ATOM 2040 N N . ARG A 1 331 ? 41.039 15.815 -5.228 1.00 41.03 331 ARG A N 1
ATOM 2041 C CA . ARG A 1 331 ? 42.123 15.958 -6.207 1.00 39.80 331 ARG A CA 1
ATOM 2042 C C . ARG A 1 331 ? 41.856 15.161 -7.483 1.00 38.92 331 ARG A C 1
ATOM 2043 O O . ARG A 1 331 ? 42.155 15.644 -8.587 1.00 37.00 331 ARG A O 1
ATOM 2051 N N . ALA A 1 332 ? 41.256 13.963 -7.359 1.00 33.87 332 ALA A N 1
ATOM 2052 C CA . ALA A 1 332 ? 40.966 13.129 -8.534 1.00 42.18 332 ALA A CA 1
ATOM 2053 C C . ALA A 1 332 ? 39.928 13.776 -9.445 1.00 45.77 332 ALA A C 1
ATOM 2054 O O . ALA A 1 332 ? 40.083 13.776 -10.670 1.00 43.37 332 ALA A O 1
ATOM 2056 N N . ILE A 1 333 ? 38.849 14.308 -8.864 1.00 42.81 333 ILE A N 1
ATOM 2057 C CA . ILE A 1 333 ? 37.826 15.011 -9.636 1.00 39.06 333 ILE A CA 1
ATOM 2058 C C . ILE A 1 333 ? 38.463 16.095 -10.488 1.00 40.99 333 ILE A C 1
ATOM 2059 O O . ILE A 1 333 ? 38.129 16.263 -11.666 1.00 33.26 333 ILE A O 1
ATOM 2064 N N . LEU A 1 334 ? 39.371 16.859 -9.895 1.00 42.82 334 LEU A N 1
ATOM 2065 C CA . LEU A 1 334 ? 39.968 18.009 -10.544 1.00 53.28 334 LEU A CA 1
ATOM 2066 C C . LEU A 1 334 ? 41.223 17.655 -11.332 1.00 50.25 334 LEU A C 1
ATOM 2067 O O . LEU A 1 334 ? 41.819 18.549 -11.945 1.00 44.55 334 LEU A O 1
ATOM 2072 N N . GLY A 1 335 ? 41.655 16.394 -11.310 1.00 35.22 335 GLY A N 1
ATOM 2073 C CA . GLY A 1 335 ? 42.781 15.980 -12.141 1.00 36.37 335 GLY A CA 1
ATOM 2074 C C . GLY A 1 335 ? 44.127 16.429 -11.627 1.00 40.85 335 GLY A C 1
ATOM 2075 O O . GLY A 1 335 ? 45.012 16.772 -12.419 1.00 65.39 335 GLY A O 1
ATOM 2076 N N . LEU A 1 336 ? 44.307 16.435 -10.319 1.00 38.70 336 LEU A N 1
ATOM 2077 C CA . LEU A 1 336 ? 45.548 16.857 -9.700 1.00 47.31 336 LEU A CA 1
ATOM 2078 C C . LEU A 1 336 ? 46.309 15.650 -9.146 1.00 45.45 336 LEU A C 1
ATOM 2079 O O . LEU A 1 336 ? 45.751 14.566 -8.952 1.00 48.59 336 LEU A O 1
ATOM 2084 N N . ALA A 1 337 ? 47.596 15.862 -8.878 1.00 47.99 337 ALA A N 1
ATOM 2085 C CA . ALA A 1 337 ? 48.462 14.815 -8.354 1.00 36.43 337 ALA A CA 1
ATOM 2086 C C . ALA A 1 337 ? 48.032 14.367 -6.961 1.00 41.81 337 ALA A C 1
ATOM 2087 O O . ALA A 1 337 ? 47.472 15.138 -6.174 1.00 52.80 337 ALA A O 1
ATOM 2089 N N . VAL A 1 338 ? 48.304 13.096 -6.662 1.00 50.94 338 VAL A N 1
ATOM 2090 C CA . VAL A 1 338 ? 47.999 12.523 -5.359 1.00 54.41 338 VAL A CA 1
ATOM 2091 C C . VAL A 1 338 ? 49.142 11.622 -4.921 1.00 62.16 338 VAL A C 1
ATOM 2092 O O . VAL A 1 338 ? 49.985 11.209 -5.716 1.00 73.42 338 VAL A O 1
ATOM 2096 N N . ASP A 1 339 ? 49.164 11.338 -3.623 1.00 48.15 339 ASP A N 1
ATOM 2097 C CA . ASP A 1 339 ? 49.978 10.286 -3.044 1.00 38.70 339 ASP A CA 1
ATOM 2098 C C . ASP A 1 339 ? 49.100 9.563 -2.039 1.00 39.06 339 ASP A C 1
ATOM 2099 O O . ASP A 1 339 ? 48.007 10.026 -1.711 1.00 42.23 339 ASP A O 1
ATOM 2104 N N . THR A 1 340 ? 49.593 8.432 -1.534 1.00 28.52 340 THR A N 1
ATOM 2105 C CA . THR A 1 340 ? 48.852 7.611 -0.592 1.00 33.29 340 THR A CA 1
ATOM 2106 C C . THR A 1 340 ? 49.648 7.371 0.688 1.00 34.11 340 THR A C 1
ATOM 2107 O O . THR A 1 340 ? 49.433 6.377 1.378 1.00 38.97 340 THR A O 1
ATOM 2111 N N . LEU A 1 341 ? 50.514 8.314 1.056 1.00 40.71 341 LEU A N 1
ATOM 2112 C CA . LEU A 1 341 ? 51.287 8.212 2.291 1.00 40.33 341 LEU A CA 1
ATOM 2113 C C . LEU A 1 341 ? 50.389 8.111 3.521 1.00 39.37 341 LEU A C 1
ATOM 2114 O O . LEU A 1 341 ? 49.383 8.812 3.636 1.00 41.22 341 LEU A O 1
ATOM 2119 N N . MET A 1 342 ? 50.798 7.267 4.463 1.00 45.87 342 MET A N 1
ATOM 2120 C CA . MET A 1 342 ? 50.137 7.110 5.755 1.00 42.39 342 MET A CA 1
ATOM 2121 C C . MET A 1 342 ? 50.803 7.949 6.842 1.00 48.65 342 MET A C 1
ATOM 2122 O O . MET A 1 342 ? 52.035 7.989 6.953 1.00 39.76 342 MET A O 1
ATOM 2127 N N . ILE A 1 343 ? 49.978 8.605 7.657 1.00 47.65 343 ILE A N 1
ATOM 2128 C CA . ILE A 1 343 ? 50.490 9.299 8.837 1.00 39.34 343 ILE A CA 1
ATOM 2129 C C . ILE A 1 343 ? 50.931 8.288 9.895 1.00 43.02 343 ILE A C 1
ATOM 2130 O O . ILE A 1 343 ? 52.039 8.360 10.432 1.00 31.05 343 ILE A O 1
ATOM 2135 N N . SER A 1 344 ? 50.070 7.324 10.196 1.00 40.70 344 SER A N 1
ATOM 2136 C CA . SER A 1 344 ? 50.211 6.459 11.357 1.00 42.06 344 SER A CA 1
ATOM 2137 C C . SER A 1 344 ? 49.077 5.432 11.320 1.00 39.97 344 SER A C 1
ATOM 2138 O O . SER A 1 344 ? 48.044 5.680 10.691 1.00 31.50 344 SER A O 1
ATOM 2141 N N . PRO A 1 345 ? 49.251 4.273 11.960 1.00 32.34 345 PRO A N 1
ATOM 2142 C CA . PRO A 1 345 ? 48.117 3.342 12.088 1.00 26.61 345 PRO A CA 1
ATOM 2143 C C . PRO A 1 345 ? 46.918 4.030 12.733 1.00 28.77 345 PRO A C 1
ATOM 2144 O O . PRO A 1 345 ? 47.063 4.981 13.513 1.00 26.59 345 PRO A O 1
ATOM 2148 N N . GLY A 1 346 ? 45.710 3.558 12.400 1.00 28.22 346 GLY A N 1
ATOM 2149 C CA . GLY A 1 346 ? 44.513 4.158 12.953 1.00 26.05 346 GLY A CA 1
ATOM 2150 C C . GLY A 1 346 ? 43.352 3.191 12.944 1.00 30.82 346 GLY A C 1
ATOM 2151 O O . GLY A 1 346 ? 43.424 2.119 12.353 1.00 38.27 346 GLY A O 1
ATOM 2152 N N . ALA A 1 347 ? 42.273 3.582 13.618 1.00 26.14 347 ALA A N 1
ATOM 2153 C CA . ALA A 1 347 ? 41.033 2.818 13.557 1.00 32.53 347 ALA A CA 1
ATOM 2154 C C . ALA A 1 347 ? 39.857 3.766 13.639 1.00 32.01 347 ALA A C 1
ATOM 2155 O O . ALA A 1 347 ? 39.974 4.903 14.100 1.00 26.44 347 ALA A O 1
ATOM 2157 N N . ALA A 1 348 ? 38.709 3.283 13.197 1.00 28.51 348 ALA A N 1
ATOM 2158 C CA . ALA A 1 348 ? 37.517 4.104 13.233 1.00 29.11 348 ALA A CA 1
ATOM 2159 C C . ALA A 1 348 ? 36.319 3.244 13.588 1.00 32.91 348 ALA A C 1
ATOM 2160 O O . ALA A 1 348 ? 36.303 2.028 13.393 1.00 31.72 348 ALA A O 1
ATOM 2162 N N . ARG A 1 349 ? 35.299 3.906 14.096 1.00 38.24 349 ARG A N 1
ATOM 2163 C CA . ARG A 1 349 ? 34.051 3.243 14.413 1.00 41.54 349 ARG A CA 1
ATOM 2164 C C . ARG A 1 349 ? 32.943 4.160 13.943 1.00 37.21 349 ARG A C 1
ATOM 2165 O O . ARG A 1 349 ? 32.831 5.291 14.428 1.00 44.35 349 ARG A O 1
ATOM 2173 N N . VAL A 1 350 ? 32.168 3.703 12.966 1.00 37.82 350 VAL A N 1
ATOM 2174 C CA . VAL A 1 350 ? 31.031 4.466 12.479 1.00 51.06 350 VAL A CA 1
ATOM 2175 C C . VAL A 1 350 ? 29.803 3.998 13.240 1.00 54.44 350 VAL A C 1
ATOM 2176 O O . VAL A 1 350 ? 29.396 2.840 13.114 1.00 52.71 350 VAL A O 1
ATOM 2180 N N . ILE A 1 351 ? 29.228 4.902 14.037 1.00 59.65 351 ILE A N 1
ATOM 2181 C CA . ILE A 1 351 ? 28.008 4.683 14.800 1.00 59.69 351 ILE A CA 1
ATOM 2182 C C . ILE A 1 351 ? 26.807 5.091 13.958 1.00 77.14 351 ILE A C 1
ATOM 2183 O O . ILE A 1 351 ? 26.865 6.085 13.230 1.00 68.78 351 ILE A O 1
ATOM 2188 N N . ASN A 1 352 ? 25.715 4.328 14.048 1.00 103.20 352 ASN A N 1
ATOM 2189 C CA . ASN A 1 352 ? 24.479 4.650 13.318 1.00 107.99 352 ASN A CA 1
ATOM 2190 C C . ASN A 1 352 ? 23.234 4.634 14.203 1.00 106.94 352 ASN A C 1
ATOM 2191 O O . ASN A 1 352 ? 22.161 4.199 13.770 1.00 106.47 352 ASN A O 1
ATOM 2196 N N . PRO A 1 366 ? 24.950 14.612 20.761 1.00 150.32 365 PRO A N 1
ATOM 2197 C CA . PRO A 1 366 ? 26.295 14.574 21.343 1.00 145.21 365 PRO A CA 1
ATOM 2198 C C . PRO A 1 366 ? 26.348 15.266 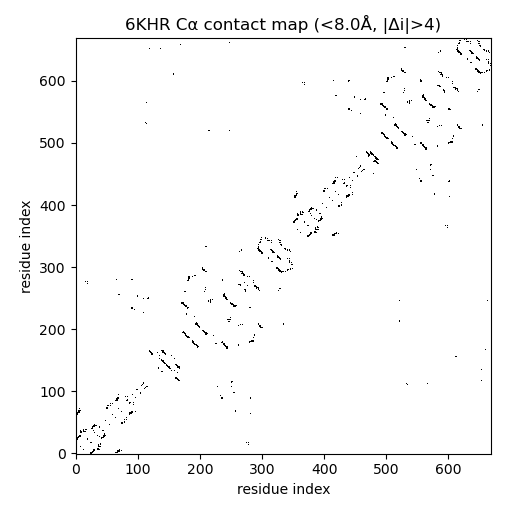22.699 1.00 131.77 365 PRO A C 1
ATOM 2199 O O . PRO A 1 366 ? 26.833 16.397 22.763 1.00 130.79 365 PRO A O 1
ATOM 2203 N N . PRO A 1 367 ? 25.862 14.599 23.749 1.00 119.86 366 PRO A N 1
ATOM 2204 C CA . PRO A 1 367 ? 25.784 15.249 25.066 1.00 118.93 366 PRO A CA 1
ATOM 2205 C C . PRO A 1 367 ? 27.124 15.845 25.462 1.00 124.86 366 PRO A C 1
ATOM 2206 O O . PRO A 1 367 ? 28.183 15.282 25.180 1.00 119.86 366 PRO A O 1
ATOM 2210 N N . ALA A 1 368 ? 27.069 17.018 26.106 1.00 139.28 367 ALA A N 1
ATOM 2211 C CA . ALA A 1 368 ? 28.293 17.727 26.466 1.00 139.53 367 ALA A CA 1
ATOM 2212 C C . ALA A 1 368 ? 29.195 16.877 27.352 1.00 130.04 367 ALA A C 1
ATOM 2213 O O . ALA A 1 368 ? 30.426 16.962 27.259 1.00 131.50 367 ALA A O 1
ATOM 2215 N N . ASP A 1 369 ? 28.596 16.040 28.202 1.00 117.12 368 ASP A N 1
ATOM 2216 C CA . ASP A 1 369 ? 29.378 15.165 29.064 1.00 99.31 368 ASP A CA 1
ATOM 2217 C C . ASP A 1 369 ? 30.107 14.093 28.259 1.00 77.53 368 ASP A C 1
ATOM 2218 O O . ASP A 1 369 ? 31.292 13.829 28.495 1.00 67.53 368 ASP A O 1
ATOM 2223 N N . ALA A 1 370 ? 29.419 13.476 27.292 1.00 62.08 369 ALA A N 1
ATOM 2224 C CA . ALA A 1 370 ? 30.002 12.341 26.588 1.00 54.43 369 ALA A CA 1
ATOM 2225 C C . ALA A 1 370 ? 31.226 12.762 25.778 1.00 58.39 369 ALA A C 1
ATOM 2226 O O . ALA A 1 370 ? 32.232 12.046 25.748 1.00 54.76 369 ALA A O 1
ATOM 2228 N N . LEU A 1 371 ? 31.175 13.941 25.159 1.00 62.58 370 LEU A N 1
ATOM 2229 C CA . LEU A 1 371 ? 32.290 14.426 24.352 1.00 58.79 370 LEU A CA 1
ATOM 2230 C C . LEU A 1 371 ? 33.558 14.602 25.181 1.00 60.98 370 LEU A C 1
ATOM 2231 O O . LEU A 1 371 ? 34.633 14.127 24.797 1.00 71.04 370 LEU A O 1
ATOM 2236 N N . THR A 1 372 ? 33.461 15.322 26.296 1.00 45.80 371 THR A N 1
ATOM 2237 C CA . THR A 1 372 ? 34.601 15.483 27.192 1.00 43.40 371 THR A CA 1
ATOM 2238 C C . THR A 1 372 ? 35.277 14.151 27.492 1.00 46.77 371 THR A C 1
ATOM 2239 O O . THR A 1 372 ? 36.509 14.052 27.483 1.00 49.77 371 THR A O 1
ATOM 2243 N N . GLY A 1 373 ? 34.483 13.115 27.759 1.00 49.90 372 GLY A N 1
ATOM 2244 C CA . GLY A 1 373 ? 35.065 11.829 28.083 1.00 41.77 372 GLY A CA 1
ATOM 2245 C C . GLY A 1 373 ? 35.718 11.185 26.886 1.00 44.85 372 GLY A C 1
ATOM 2246 O O . GLY A 1 373 ? 36.828 10.661 26.982 1.00 53.96 372 GLY A O 1
ATOM 2247 N N . ALA A 1 374 ? 35.047 11.239 25.737 1.00 49.00 373 ALA A N 1
ATOM 2248 C CA . ALA A 1 374 ? 35.564 10.586 24.549 1.00 44.56 373 ALA A CA 1
ATOM 2249 C C . ALA A 1 374 ? 36.936 11.136 24.151 1.00 44.47 373 ALA A C 1
ATOM 2250 O O . ALA A 1 374 ? 37.840 10.362 23.820 1.00 47.29 373 ALA A O 1
ATOM 2252 N N . LEU A 1 375 ? 37.101 12.449 24.185 1.00 40.17 374 LEU A N 1
ATOM 2253 C CA . LEU A 1 375 ? 38.360 13.095 23.754 1.00 38.25 374 LEU A CA 1
ATOM 2254 C C . LEU A 1 375 ? 39.437 13.010 24.823 1.00 35.94 374 LEU A C 1
ATOM 2255 O O . LEU A 1 375 ? 40.479 13.519 24.619 1.00 47.25 374 LEU A O 1
ATOM 2260 N N . GLY A 1 376 ? 39.177 12.338 25.916 1.00 31.51 375 GLY A N 1
ATOM 2261 C CA . GLY A 1 376 ? 40.197 12.148 26.948 1.00 32.07 375 GLY A CA 1
ATOM 2262 C C . GLY A 1 376 ? 41.114 11.018 26.572 1.00 43.31 375 GLY A C 1
ATOM 2263 O O . GLY A 1 376 ? 42.192 10.963 27.101 1.00 46.74 375 GLY A O 1
ATOM 2264 N N . VAL A 1 377 ? 40.656 10.144 25.692 1.00 38.62 376 VAL A N 1
ATOM 2265 C CA . VAL A 1 377 ? 41.435 9.019 25.133 1.00 41.96 376 VAL A CA 1
ATOM 2266 C C . VAL A 1 377 ? 42.537 9.581 24.254 1.00 47.03 376 VAL A C 1
ATOM 2267 O O . VAL A 1 377 ? 42.246 10.334 23.382 1.00 33.61 376 VAL A O 1
ATOM 2271 N N . PRO A 1 378 ? 43.806 9.216 24.468 1.00 55.03 377 PRO A N 1
ATOM 2272 C CA . PRO A 1 378 ? 44.900 9.708 23.648 1.00 46.02 377 PRO A CA 1
ATOM 2273 C C . PRO A 1 378 ? 44.833 9.463 22.135 1.00 52.79 377 PRO A C 1
ATOM 2274 O O . PRO A 1 378 ? 44.403 8.461 21.718 1.00 46.34 377 PRO A O 1
ATOM 2278 N N . GLU A 1 379 ? 45.224 10.482 21.371 1.00 52.28 378 GLU A N 1
ATOM 2279 C CA . GLU A 1 379 ? 45.304 10.544 19.894 1.00 33.33 378 GLU A CA 1
ATOM 2280 C C . GLU A 1 379 ? 43.932 10.321 19.288 1.00 35.95 378 GLU A C 1
ATOM 2281 O O . GLU A 1 379 ? 43.860 9.804 18.234 1.00 38.87 378 GLU A O 1
ATOM 2287 N N . SER A 1 380 ? 42.900 10.798 19.931 1.00 28.71 379 SER A N 1
ATOM 2288 C CA . SER A 1 380 ? 41.539 10.543 19.452 1.00 37.35 379 SER A CA 1
ATOM 2289 C C . SER A 1 380 ? 40.929 11.747 18.747 1.00 45.91 379 SER A C 1
ATOM 2290 O O . SER A 1 380 ? 41.376 12.838 18.917 1.00 45.35 379 SER A O 1
ATOM 2293 N N . ASP A 1 381 ? 39.956 11.463 17.911 1.00 46.22 380 ASP A N 1
ATOM 2294 C CA . ASP A 1 381 ? 39.193 12.500 17.206 1.00 52.08 380 ASP A CA 1
ATOM 2295 C C . ASP A 1 381 ? 37.764 12.014 17.054 1.00 45.58 380 ASP A C 1
ATOM 2296 O O . ASP A 1 381 ? 37.491 10.874 17.230 1.00 51.38 380 ASP A O 1
ATOM 2301 N N . VAL A 1 382 ? 36.909 12.926 16.648 1.00 34.02 381 VAL A N 1
ATOM 2302 C CA . VAL A 1 382 ? 35.472 12.610 16.505 1.00 42.78 381 VAL A CA 1
ATOM 2303 C C . VAL A 1 382 ? 34.873 13.483 15.403 1.00 44.78 381 VAL A C 1
ATOM 2304 O O . VAL A 1 382 ? 35.416 14.489 15.143 1.00 57.02 381 VAL A O 1
ATOM 2308 N N . VAL A 1 383 ? 33.881 12.979 14.682 1.00 44.01 382 VAL A N 1
ATOM 2309 C CA . VAL A 1 383 ? 33.124 13.743 13.660 1.00 44.71 382 VAL A CA 1
ATOM 2310 C C . VAL A 1 383 ? 31.648 13.541 13.983 1.00 44.71 382 VAL A C 1
ATOM 2311 O O . VAL A 1 383 ? 31.184 12.475 13.754 1.00 47.07 382 VAL A O 1
ATOM 2315 N N . ILE A 1 384 ? 30.975 14.549 14.534 1.00 49.61 383 ILE A N 1
ATOM 2316 C CA . ILE A 1 384 ? 29.541 14.494 14.937 1.00 54.43 383 ILE A CA 1
ATOM 2317 C C . ILE A 1 384 ? 28.695 14.851 13.727 1.00 62.48 383 ILE A C 1
ATOM 2318 O O . ILE A 1 384 ? 29.071 15.762 13.047 1.00 57.75 383 ILE A O 1
ATOM 2323 N N . PHE A 1 385 ? 27.556 14.197 13.523 1.00 70.64 384 PHE A N 1
ATOM 2324 C CA . PHE A 1 385 ? 26.850 14.443 12.249 1.00 83.75 384 PHE A CA 1
ATOM 2325 C C . PHE A 1 385 ? 25.326 14.523 12.317 1.00 88.35 384 PHE A C 1
ATOM 2326 O O . PHE A 1 385 ? 24.763 14.339 11.239 1.00 111.68 384 PHE A O 1
ATOM 2334 N N . GLY A 1 386 ? 24.664 14.789 13.435 1.00 76.71 385 GLY A N 1
ATOM 2335 C CA . GLY A 1 386 ? 23.194 14.849 13.281 1.00 94.34 385 GLY A CA 1
ATOM 2336 C C . GLY A 1 386 ? 22.492 13.774 14.077 1.00 125.78 385 GLY A C 1
ATOM 2337 O O . GLY A 1 386 ? 22.906 13.588 15.229 1.00 121.70 385 GLY A O 1
ATOM 2338 N N . ARG A 1 387 ? 21.488 13.060 13.544 1.00 172.57 386 ARG A N 1
ATOM 2339 C CA . ARG A 1 387 ? 20.972 12.142 14.550 1.00 184.55 386 ARG A CA 1
ATOM 2340 C C . ARG A 1 387 ? 21.579 10.764 14.329 1.00 188.38 386 ARG A C 1
ATOM 2341 O O . ARG A 1 387 ? 21.523 10.225 13.218 1.00 191.53 386 ARG A O 1
ATOM 2349 N N . GLY A 1 388 ? 22.175 10.209 15.380 1.00 182.17 387 GLY A N 1
ATOM 2350 C CA . GLY A 1 388 ? 22.723 8.873 15.322 1.00 172.91 387 GLY A CA 1
ATOM 2351 C C . GLY A 1 388 ? 23.944 8.698 14.451 1.00 158.72 387 GLY A C 1
ATOM 2352 O O . GLY A 1 388 ? 24.453 7.576 14.353 1.00 162.24 387 GLY A O 1
ATOM 2353 N N . LEU A 1 389 ? 24.438 9.753 13.805 1.00 140.82 388 LEU A N 1
ATOM 2354 C CA . LEU A 1 389 ? 25.616 9.641 12.952 1.00 125.15 388 LEU A CA 1
ATOM 2355 C C . LEU A 1 389 ? 26.811 10.271 13.656 1.00 106.54 388 LEU A C 1
ATOM 2356 O O . LEU A 1 389 ? 26.768 11.444 14.049 1.00 111.47 388 LEU A O 1
ATOM 2361 N N . GLY A 1 390 ? 27.863 9.482 13.825 1.00 79.32 389 GLY A N 1
ATOM 2362 C CA . GLY A 1 390 ? 29.116 9.979 14.344 1.00 57.14 389 GLY A CA 1
ATOM 2363 C C . GLY A 1 390 ? 30.216 9.001 14.018 1.00 52.31 389 GLY A C 1
ATOM 2364 O O . GLY A 1 390 ? 29.965 7.813 13.807 1.00 46.68 389 GLY A O 1
ATOM 2365 N N . VAL A 1 391 ? 31.443 9.505 13.978 1.00 45.40 390 VAL A N 1
ATOM 2366 C CA . VAL A 1 391 ? 32.626 8.692 13.743 1.00 46.18 390 VAL A CA 1
ATOM 2367 C C . VAL A 1 391 ? 33.584 8.879 14.907 1.00 38.76 390 VAL A C 1
ATOM 2368 O O . VAL A 1 391 ? 33.942 10.013 15.254 1.00 35.26 390 VAL A O 1
ATOM 2372 N N . ALA A 1 392 ? 34.005 7.772 15.502 1.00 35.86 391 ALA A N 1
ATOM 2373 C CA . ALA A 1 392 ? 35.039 7.783 16.528 1.00 33.09 391 ALA A CA 1
ATOM 2374 C C . ALA A 1 392 ? 36.360 7.390 15.886 1.00 37.76 391 ALA A C 1
ATOM 2375 O O . ALA A 1 392 ? 36.413 6.436 15.100 1.00 42.40 391 ALA A O 1
ATOM 2377 N N . LEU A 1 393 ? 37.425 8.137 16.204 1.00 35.65 392 LEU A N 1
ATOM 2378 C CA . LEU A 1 393 ? 38.712 7.898 15.565 1.00 31.18 392 LEU A CA 1
ATOM 2379 C C . LEU A 1 393 ? 39.838 7.924 16.579 1.00 33.08 392 LEU A C 1
ATOM 2380 O O . LEU A 1 393 ? 39.831 8.734 17.506 1.00 30.91 392 LEU A O 1
ATOM 2385 N N . ALA A 1 394 ? 40.821 7.058 16.371 1.00 27.17 393 ALA A N 1
ATOM 2386 C CA . ALA A 1 394 ? 42.056 7.089 17.128 1.00 27.42 393 ALA A CA 1
ATOM 2387 C C . ALA A 1 394 ? 43.204 6.711 16.206 1.00 40.60 393 ALA A C 1
ATOM 2388 O O . ALA A 1 394 ? 43.018 5.979 15.228 1.00 46.33 393 ALA A O 1
ATOM 2390 N N . THR A 1 395 ? 44.390 7.213 16.522 1.00 27.34 394 THR A N 1
ATOM 2391 C CA . THR A 1 395 ? 45.610 6.693 15.933 1.00 39.68 394 THR A CA 1
ATOM 2392 C C . THR A 1 395 ? 46.529 6.260 17.059 1.00 33.65 394 THR A C 1
ATOM 2393 O O . THR A 1 395 ? 46.265 6.529 18.219 1.00 33.97 394 THR A O 1
ATOM 2397 N N . ALA A 1 396 ? 47.623 5.603 16.705 1.00 33.98 395 ALA A N 1
ATOM 2398 C CA . ALA A 1 396 ? 48.543 4.984 17.649 1.00 28.33 395 ALA A CA 1
ATOM 2399 C C . ALA A 1 396 ? 49.747 4.464 16.886 1.00 34.96 395 ALA A C 1
ATOM 2400 O O . ALA A 1 396 ? 49.691 4.325 15.649 1.00 33.18 395 ALA A O 1
ATOM 2402 N N . PRO A 1 397 ? 50.848 4.159 17.568 1.00 28.89 396 PRO A N 1
ATOM 2403 C CA . PRO A 1 397 ? 51.957 3.475 16.883 1.00 28.93 396 PRO A CA 1
ATOM 2404 C C . PRO A 1 397 ? 51.604 2.084 16.430 1.00 28.54 396 PRO A C 1
ATOM 2405 O O . PRO A 1 397 ? 52.322 1.539 15.590 1.00 38.96 396 PRO A O 1
ATOM 2409 N N . GLU A 1 398 ? 50.535 1.474 16.940 1.00 38.31 397 GLU A N 1
ATOM 2410 C CA . GLU A 1 398 ? 50.132 0.152 16.473 1.00 28.06 397 GLU A CA 1
ATOM 2411 C C . GLU A 1 398 ? 48.632 0.100 16.258 1.00 29.58 397 GLU A C 1
ATOM 2412 O O . GLU A 1 398 ? 47.856 0.767 16.959 1.00 36.41 397 GLU A O 1
ATOM 2418 N N . VAL A 1 399 ? 48.237 -0.707 15.270 1.00 30.59 398 VAL A N 1
ATOM 2419 C CA . VAL A 1 399 ? 46.820 -0.857 14.951 1.00 38.31 398 VAL A CA 1
ATOM 2420 C C . VAL A 1 399 ? 46.064 -1.350 16.169 1.00 36.80 398 VAL A C 1
ATOM 2421 O O . VAL A 1 399 ? 44.941 -0.908 16.442 1.00 33.24 398 VAL A O 1
ATOM 2425 N N . ALA A 1 400 ? 46.688 -2.241 16.937 1.00 36.87 399 ALA A N 1
ATOM 2426 C CA . ALA A 1 400 ? 46.017 -2.836 18.084 1.00 35.84 399 ALA A CA 1
ATOM 2427 C C . ALA A 1 400 ? 45.664 -1.776 19.119 1.00 43.43 399 ALA A C 1
ATOM 2428 O O . ALA A 1 400 ? 44.539 -1.754 19.637 1.00 46.27 399 ALA A O 1
ATOM 2430 N N . ILE A 1 401 ? 46.609 -0.876 19.426 1.00 31.12 400 ILE A N 1
ATOM 2431 C CA . ILE A 1 401 ? 46.284 0.231 20.313 1.00 39.72 400 ILE A CA 1
ATOM 2432 C C . ILE A 1 401 ? 45.255 1.139 19.654 1.00 40.72 400 ILE A C 1
ATOM 2433 O O . ILE A 1 401 ? 44.310 1.607 20.301 1.00 41.51 400 ILE A O 1
ATOM 2438 N N . ALA A 1 402 ? 45.392 1.365 18.348 1.00 44.89 401 ALA A N 1
ATOM 2439 C CA . ALA A 1 402 ? 44.470 2.272 17.685 1.00 39.34 401 ALA A CA 1
ATOM 2440 C C . ALA A 1 402 ? 43.038 1.735 17.717 1.00 36.81 401 ALA A C 1
ATOM 2441 O O . ALA A 1 402 ? 42.086 2.509 17.889 1.00 39.69 401 ALA A O 1
ATOM 2443 N N . ARG A 1 403 ? 42.866 0.417 17.626 1.00 27.64 402 ARG A N 1
ATOM 2444 C CA . ARG A 1 403 ? 41.516 -0.133 17.734 1.00 33.22 402 ARG A CA 1
ATOM 2445 C C . ARG A 1 403 ? 40.991 -0.059 19.162 1.00 36.38 402 ARG A C 1
ATOM 2446 O O . ARG A 1 403 ? 39.808 0.237 19.376 1.00 37.82 402 ARG A O 1
ATOM 2454 N N . GLU A 1 404 ? 41.856 -0.297 20.156 1.00 32.58 403 GLU A N 1
ATOM 2455 C CA . GLU A 1 404 ? 41.396 -0.239 21.539 1.00 33.07 403 GLU A CA 1
ATOM 2456 C C . GLU A 1 404 ? 40.987 1.184 21.929 1.00 40.77 403 GLU A C 1
ATOM 2457 O O . GLU A 1 404 ? 39.968 1.382 22.598 1.00 41.14 403 GLU A O 1
ATOM 2463 N N . ARG A 1 405 ? 41.751 2.185 21.490 1.00 37.19 404 ARG A N 1
ATOM 2464 C CA . ARG A 1 405 ? 41.388 3.574 21.760 1.00 38.42 404 ARG A CA 1
ATOM 2465 C C . ARG A 1 405 ? 40.080 3.951 21.086 1.00 40.17 404 ARG A C 1
ATOM 2466 O O . ARG A 1 405 ? 39.265 4.686 21.668 1.00 36.45 404 ARG A O 1
ATOM 2474 N N . ALA A 1 406 ? 39.879 3.498 19.842 1.00 38.02 405 ALA A N 1
ATOM 2475 C CA . ALA A 1 406 ? 38.661 3.856 19.123 1.00 36.79 405 ALA A CA 1
ATOM 2476 C C . ALA A 1 406 ? 37.451 3.212 19.768 1.00 42.06 405 ALA A C 1
ATOM 2477 O O . ALA A 1 406 ? 36.388 3.834 19.863 1.00 43.10 405 ALA A O 1
ATOM 2479 N N . ARG A 1 407 ? 37.596 1.980 20.252 1.00 29.27 406 ARG A N 1
ATOM 2480 C CA . ARG A 1 407 ? 36.472 1.371 20.946 1.00 29.92 406 ARG A CA 1
ATOM 2481 C C . ARG A 1 407 ? 36.184 2.134 22.240 1.00 44.25 406 ARG A C 1
ATOM 2482 O O . ARG A 1 407 ? 35.018 2.302 22.616 1.00 39.63 406 ARG A O 1
ATOM 2490 N N . GLU A 1 408 ? 37.227 2.668 22.892 1.00 42.16 407 GLU A N 1
ATOM 2491 C CA . GLU A 1 408 ? 37.015 3.496 24.071 1.00 39.09 407 GLU A CA 1
ATOM 2492 C C . GLU A 1 408 ? 36.292 4.787 23.703 1.00 45.03 407 GLU A C 1
ATOM 2493 O O . GLU A 1 408 ? 35.255 5.111 24.289 1.00 41.20 407 GLU A O 1
ATOM 2499 N N . VAL A 1 409 ? 36.792 5.504 22.688 1.00 48.10 408 VAL A N 1
ATOM 2500 C CA . VAL A 1 409 ? 36.125 6.726 22.234 1.00 47.64 408 VAL A CA 1
ATOM 2501 C C . VAL A 1 409 ? 34.651 6.464 21.942 1.00 47.70 408 VAL A C 1
ATOM 2502 O O . VAL A 1 409 ? 33.766 7.212 22.382 1.00 30.77 408 VAL A O 1
ATOM 2506 N N . ALA A 1 410 ? 34.372 5.394 21.184 1.00 38.31 409 ALA A N 1
ATOM 2507 C CA . ALA A 1 410 ? 32.991 5.074 20.828 1.00 34.86 409 ALA A CA 1
ATOM 2508 C C . ALA A 1 410 ? 32.178 4.712 22.059 1.00 43.79 409 ALA A C 1
ATOM 2509 O O . ALA A 1 410 ? 31.019 5.122 22.195 1.00 43.00 409 ALA A O 1
ATOM 2511 N N . SER A 1 411 ? 32.768 3.950 22.975 1.00 44.17 410 SER A N 1
ATOM 2512 C CA . SER A 1 411 ? 32.038 3.565 24.169 1.00 36.67 410 SER A CA 1
ATOM 2513 C C . SER A 1 411 ? 31.656 4.789 25.002 1.00 48.25 410 SER A C 1
ATOM 2514 O O . SER A 1 411 ? 30.501 4.922 25.421 1.00 49.57 410 SER A O 1
ATOM 2517 N N . ARG A 1 412 ? 32.609 5.716 25.225 1.00 49.54 411 ARG A N 1
ATOM 2518 C CA . ARG A 1 412 ? 32.316 6.926 26.007 1.00 40.06 411 ARG A CA 1
ATOM 2519 C C . ARG A 1 412 ? 31.320 7.839 25.312 1.00 41.91 411 ARG A C 1
ATOM 2520 O O . ARG A 1 412 ? 30.818 8.778 25.935 1.00 60.32 411 ARG A O 1
ATOM 2528 N N . LEU A 1 413 ? 31.046 7.594 24.038 1.00 55.18 412 LEU A N 1
ATOM 2529 C CA . LEU A 1 413 ? 30.227 8.440 23.189 1.00 63.68 412 LEU A CA 1
ATOM 2530 C C . LEU A 1 413 ? 28.812 7.915 23.012 1.00 74.66 412 LEU A C 1
ATOM 2531 O O . LEU A 1 413 ? 27.860 8.689 23.091 1.00 74.16 412 LEU A O 1
ATOM 2536 N N . ASN A 1 414 ? 28.693 6.606 22.849 1.00 90.36 413 ASN A N 1
ATOM 2537 C CA . ASN A 1 414 ? 27.384 5.929 22.676 1.00 98.00 413 ASN A CA 1
ATOM 2538 C C . ASN A 1 414 ? 27.034 5.185 23.961 1.00 89.50 413 ASN A C 1
ATOM 2539 O O . ASN A 1 414 ? 27.299 3.978 23.985 1.00 87.06 413 ASN A O 1
ATOM 2544 N N . ARG B 1 27 ? 59.362 -56.099 -21.604 1.00 55.06 27 ARG B N 1
ATOM 2545 C CA . ARG B 1 27 ? 59.318 -54.643 -21.798 1.00 64.98 27 ARG B CA 1
ATOM 2546 C C . ARG B 1 27 ? 60.043 -53.923 -20.658 1.00 55.74 27 ARG B C 1
ATOM 2547 O O . ARG B 1 27 ? 59.611 -53.972 -19.505 1.00 47.96 27 ARG B O 1
ATOM 2555 N N . ARG B 1 28 ? 61.149 -53.259 -20.988 1.00 56.31 28 ARG B N 1
ATOM 2556 C CA . ARG B 1 28 ? 62.063 -52.702 -19.998 1.00 43.77 28 ARG B CA 1
ATOM 2557 C C . ARG B 1 28 ? 62.271 -51.219 -20.278 1.00 43.80 28 ARG B C 1
ATOM 2558 O O . ARG B 1 28 ? 62.717 -50.842 -21.369 1.00 56.61 28 ARG B O 1
ATOM 2566 N N . VAL B 1 29 ? 61.926 -50.390 -19.303 1.00 35.96 29 VAL B N 1
ATOM 2567 C CA . VAL B 1 29 ? 62.047 -48.943 -19.391 1.00 39.84 29 VAL B CA 1
ATOM 2568 C C . VAL B 1 29 ? 63.174 -48.538 -18.459 1.00 47.01 29 VAL B C 1
ATOM 2569 O O . VAL B 1 29 ? 63.320 -49.105 -17.373 1.00 47.11 29 VAL B O 1
ATOM 2573 N N . MET B 1 30 ? 63.978 -47.575 -18.882 1.00 45.75 30 MET B N 1
ATOM 2574 C CA . MET B 1 30 ? 65.075 -47.081 -18.066 1.00 42.48 30 MET B CA 1
ATOM 2575 C C . MET B 1 30 ? 64.831 -45.608 -17.790 1.00 42.26 30 MET B C 1
ATOM 2576 O O . MET B 1 30 ? 64.581 -44.833 -18.713 1.00 45.38 30 MET B O 1
ATOM 2581 N N . LEU B 1 31 ? 64.893 -45.230 -16.522 1.00 43.83 31 LEU B N 1
ATOM 2582 C CA . LEU B 1 31 ? 64.610 -43.873 -16.082 1.00 47.93 31 LEU B CA 1
ATOM 2583 C C . LEU B 1 31 ? 65.915 -43.179 -15.702 1.00 44.38 31 LEU B C 1
ATOM 2584 O O . LEU B 1 31 ? 66.563 -43.551 -14.720 1.00 50.70 31 LEU B O 1
ATOM 2589 N N . LEU B 1 32 ? 66.290 -42.169 -16.476 1.00 37.20 32 LEU B N 1
ATOM 2590 C CA . LEU B 1 32 ? 67.421 -41.314 -16.126 1.00 35.29 32 LEU B CA 1
ATOM 2591 C C . LEU B 1 32 ? 66.933 -40.273 -15.123 1.00 38.95 32 LEU B C 1
ATOM 2592 O O . LEU B 1 32 ? 66.190 -39.345 -15.474 1.00 37.22 32 LEU B O 1
ATOM 2597 N N . GLY B 1 33 ? 67.286 -40.470 -13.868 1.00 36.76 33 GLY B N 1
ATOM 2598 C CA . GLY B 1 33 ? 66.779 -39.619 -12.787 1.00 43.88 33 GLY B CA 1
ATOM 2599 C C . GLY B 1 33 ? 65.996 -40.461 -11.814 1.00 47.25 33 GLY B C 1
ATOM 2600 O O . GLY B 1 33 ? 65.222 -41.277 -12.229 1.00 37.73 33 GLY B O 1
ATOM 2601 N N . SER B 1 34 ? 66.207 -40.265 -10.532 1.00 48.12 34 SER B N 1
ATOM 2602 C CA . SER B 1 34 ? 65.492 -41.161 -9.606 1.00 49.10 34 SER B CA 1
ATOM 2603 C C . SER B 1 34 ? 64.861 -40.399 -8.459 1.00 44.61 34 SER B C 1
ATOM 2604 O O . SER B 1 34 ? 64.849 -40.910 -7.421 1.00 50.63 34 SER B O 1
ATOM 2607 N N . ALA B 1 35 ? 64.253 -39.261 -8.717 1.00 50.88 35 ALA B N 1
ATOM 2608 C CA . ALA B 1 35 ? 63.710 -38.414 -7.643 1.00 51.19 35 ALA B CA 1
ATOM 2609 C C . ALA B 1 35 ? 62.240 -38.731 -7.420 1.00 57.99 35 ALA B C 1
ATOM 2610 O O . ALA B 1 35 ? 61.805 -39.796 -7.732 1.00 60.90 35 ALA B O 1
ATOM 2612 N N . GLU B 1 36 ? 61.496 -37.798 -6.870 1.00 58.59 36 GLU B N 1
ATOM 2613 C CA . GLU B 1 36 ? 60.155 -38.160 -6.371 1.00 56.25 36 GLU B CA 1
ATOM 2614 C C . GLU B 1 36 ? 59.210 -38.450 -7.535 1.00 57.22 36 GLU B C 1
ATOM 2615 O O . GLU B 1 36 ? 58.543 -39.444 -7.475 1.00 52.17 36 GLU B O 1
ATOM 2621 N N . PRO B 1 37 ? 59.176 -37.667 -8.628 1.00 51.28 37 PRO B N 1
ATOM 2622 C CA . PRO B 1 37 ? 58.282 -37.917 -9.752 1.00 46.96 37 PRO B CA 1
ATOM 2623 C C . PRO B 1 37 ? 58.649 -39.170 -10.540 1.00 45.62 37 PRO B C 1
ATOM 2624 O O . PRO B 1 37 ? 57.832 -39.737 -11.135 1.00 40.73 37 PRO B O 1
ATOM 2628 N N . SER B 1 38 ? 59.916 -39.507 -10.504 1.00 48.48 38 SER B N 1
ATOM 2629 C CA . SER B 1 38 ? 60.514 -40.693 -11.126 1.00 43.95 38 SER B CA 1
ATOM 2630 C C . SER B 1 38 ? 59.948 -41.886 -10.387 1.00 44.44 38 SER B C 1
ATOM 2631 O O . SER B 1 38 ? 59.822 -42.908 -10.952 1.00 50.43 38 SER B O 1
ATOM 2634 N N . ARG B 1 39 ? 59.566 -41.706 -9.143 1.00 52.13 39 ARG B N 1
ATOM 2635 C CA . ARG B 1 39 ? 59.024 -42.844 -8.411 1.00 57.33 39 ARG B CA 1
ATOM 2636 C C . ARG B 1 39 ? 57.586 -43.144 -8.823 1.00 54.46 39 ARG B C 1
ATOM 2637 O O . ARG B 1 39 ? 57.221 -44.307 -9.028 1.00 51.73 39 ARG B O 1
ATOM 2645 N N . GLU B 1 40 ? 56.766 -42.111 -8.957 1.00 34.06 40 GLU B N 1
ATOM 2646 C CA . GLU B 1 40 ? 55.376 -42.319 -9.337 1.00 46.57 40 GLU B CA 1
ATOM 2647 C C . GLU B 1 40 ? 55.276 -42.861 -10.759 1.00 43.75 40 GLU B C 1
ATOM 2648 O O . GLU B 1 40 ? 54.547 -43.829 -11.020 1.00 48.79 40 GLU B O 1
ATOM 2654 N N . LEU B 1 41 ? 56.007 -42.250 -11.697 1.00 44.52 41 LEU B N 1
ATOM 2655 C CA . LEU B 1 41 ? 56.107 -42.797 -13.042 1.00 39.65 41 LEU B CA 1
ATOM 2656 C C . LEU B 1 41 ? 56.481 -44.275 -13.006 1.00 35.17 41 LEU B C 1
ATOM 2657 O O . LEU B 1 41 ? 55.976 -45.069 -13.809 1.00 32.74 41 LEU B O 1
ATOM 2662 N N . ALA B 1 42 ? 57.339 -44.662 -12.066 1.00 33.78 42 ALA B N 1
ATOM 2663 C CA . ALA B 1 42 ? 57.803 -46.040 -12.025 1.00 32.43 42 ALA B CA 1
ATOM 2664 C C . ALA B 1 42 ? 56.698 -46.972 -11.546 1.00 39.39 42 ALA B C 1
ATOM 2665 O O . ALA B 1 42 ? 56.553 -48.098 -12.048 1.00 49.38 42 ALA B O 1
ATOM 2667 N N . ILE B 1 43 ? 55.914 -46.516 -10.572 1.00 42.37 43 ILE B N 1
ATOM 2668 C CA . ILE B 1 43 ? 54.737 -47.268 -10.162 1.00 46.14 43 ILE B CA 1
ATOM 2669 C C . ILE B 1 43 ? 53.799 -47.415 -11.347 1.00 47.94 43 ILE B C 1
ATOM 2670 O O . ILE B 1 43 ? 53.378 -48.521 -11.695 1.00 58.25 43 ILE B O 1
ATOM 2675 N N . ALA B 1 44 ? 53.497 -46.296 -12.010 1.00 37.19 44 ALA B N 1
ATOM 2676 C CA . ALA B 1 44 ? 52.584 -46.325 -13.148 1.00 38.27 44 ALA B CA 1
ATOM 2677 C C . ALA B 1 44 ? 53.032 -47.351 -14.178 1.00 40.44 44 ALA B C 1
ATOM 2678 O O . ALA B 1 44 ? 52.244 -48.203 -14.595 1.00 39.76 44 ALA B O 1
ATOM 2680 N N . LEU B 1 45 ? 54.317 -47.307 -14.561 1.00 42.36 45 LEU B N 1
ATOM 2681 C CA . LEU B 1 45 ? 54.823 -48.215 -15.584 1.00 43.10 45 LEU B CA 1
ATOM 2682 C C . LEU B 1 45 ? 54.742 -49.667 -15.137 1.00 38.40 45 LEU B C 1
ATOM 2683 O O . LEU B 1 45 ? 54.679 -50.572 -15.980 1.00 40.25 45 LEU B O 1
ATOM 2688 N N . GLN B 1 46 ? 54.774 -49.910 -13.821 1.00 42.44 46 GLN B N 1
ATOM 2689 C CA . GLN B 1 46 ? 54.746 -51.281 -13.332 1.00 44.81 46 GLN B CA 1
ATOM 2690 C C . GLN B 1 46 ? 53.332 -51.827 -13.305 1.00 40.19 46 GLN B C 1
ATOM 2691 O O . GLN B 1 46 ? 53.138 -53.031 -13.489 1.00 49.06 46 GLN B O 1
ATOM 2697 N N . GLY B 1 47 ? 52.343 -50.950 -13.117 1.00 38.21 47 GLY B N 1
ATOM 2698 C CA . GLY B 1 47 ? 50.960 -51.371 -13.257 1.00 40.19 47 GLY B CA 1
ATOM 2699 C C . GLY B 1 47 ? 50.626 -51.818 -14.667 1.00 39.82 47 GLY B C 1
ATOM 2700 O O . GLY B 1 47 ? 49.768 -52.683 -14.868 1.00 43.11 47 GLY B O 1
ATOM 2701 N N . LEU B 1 48 ? 51.287 -51.235 -15.667 1.00 36.42 48 LEU B N 1
ATOM 2702 C CA . LEU B 1 48 ? 51.044 -51.601 -17.053 1.00 40.23 48 LEU B CA 1
ATOM 2703 C C . LEU B 1 48 ? 51.901 -52.771 -17.489 1.00 38.45 48 LEU B C 1
ATOM 2704 O O . LEU B 1 48 ? 51.856 -53.141 -18.664 1.00 51.33 48 LEU B O 1
ATOM 2709 N N . GLY B 1 49 ? 52.695 -53.338 -16.583 1.00 40.91 49 GLY B N 1
ATOM 2710 C CA . GLY B 1 49 ? 53.409 -54.563 -16.854 1.00 44.58 49 GLY B CA 1
ATOM 2711 C C . GLY B 1 49 ? 54.887 -54.443 -17.146 1.00 48.83 49 GLY B C 1
ATOM 2712 O O . GLY B 1 49 ? 55.496 -55.444 -17.539 1.00 59.98 49 GLY B O 1
ATOM 2713 N N . ALA B 1 50 ? 55.494 -53.282 -16.961 1.00 42.28 50 ALA B N 1
ATOM 2714 C CA . ALA B 1 50 ? 56.875 -53.085 -17.381 1.00 38.47 50 ALA B CA 1
ATOM 2715 C C . ALA B 1 50 ? 57.844 -53.178 -16.207 1.00 38.89 50 ALA B C 1
ATOM 2716 O O . ALA B 1 50 ? 57.552 -52.707 -15.108 1.00 46.12 50 ALA B O 1
ATOM 2718 N N . GLU B 1 51 ? 58.999 -53.790 -16.464 1.00 41.19 51 GLU B N 1
ATOM 2719 C CA . GLU B 1 51 ? 60.152 -53.684 -15.578 1.00 53.05 51 GLU B CA 1
ATOM 2720 C C . GLU B 1 51 ? 60.798 -52.309 -15.739 1.00 56.94 51 GLU B C 1
ATOM 2721 O O . GLU B 1 51 ? 60.954 -51.819 -16.863 1.00 64.74 51 GLU B O 1
ATOM 2727 N N . VAL B 1 52 ? 61.198 -51.693 -14.630 1.00 48.74 52 VAL B N 1
ATOM 2728 C CA . VAL B 1 52 ? 61.812 -50.368 -14.674 1.00 53.83 52 VAL B CA 1
ATOM 2729 C C . VAL B 1 52 ? 63.185 -50.396 -14.017 1.00 55.77 52 VAL B C 1
ATOM 2730 O O . VAL B 1 52 ? 63.347 -50.919 -12.908 1.00 48.20 52 VAL B O 1
ATOM 2734 N N . ILE B 1 53 ? 64.162 -49.809 -14.701 1.00 51.61 53 ILE B N 1
ATOM 2735 C CA . ILE B 1 53 ? 65.502 -49.586 -14.183 1.00 39.07 53 ILE B CA 1
ATOM 2736 C C . ILE B 1 53 ? 65.599 -48.122 -13.787 1.00 36.75 53 ILE B C 1
ATOM 2737 O O . ILE B 1 53 ? 65.364 -47.237 -14.615 1.00 45.26 53 ILE B O 1
ATOM 2742 N N . ALA B 1 54 ? 65.936 -47.854 -12.530 1.00 37.40 54 ALA B N 1
ATOM 2743 C CA . ALA B 1 54 ? 66.107 -46.488 -12.055 1.00 41.27 54 ALA B CA 1
ATOM 2744 C C . ALA B 1 54 ? 67.595 -46.164 -11.947 1.00 42.75 54 ALA B C 1
ATOM 2745 O O . ALA B 1 54 ? 68.337 -46.845 -11.224 1.00 44.44 54 ALA B O 1
ATOM 2747 N N . VAL B 1 55 ? 68.020 -45.138 -12.670 1.00 43.85 55 VAL B N 1
ATOM 2748 C CA . VAL B 1 55 ? 69.409 -44.709 -12.723 1.00 43.20 55 VAL B CA 1
ATOM 2749 C C . VAL B 1 55 ? 69.512 -43.350 -12.052 1.00 45.29 55 VAL B C 1
ATOM 2750 O O . VAL B 1 55 ? 68.653 -42.483 -12.259 1.00 45.93 55 VAL B O 1
ATOM 2754 N N . ASP B 1 56 ? 70.555 -43.164 -11.244 1.00 45.68 56 ASP B N 1
ATOM 2755 C CA . ASP B 1 56 ? 70.854 -41.849 -10.693 1.00 48.46 56 ASP B CA 1
ATOM 2756 C C . ASP B 1 56 ? 72.316 -41.819 -10.262 1.00 52.71 56 ASP B C 1
ATOM 2757 O O . ASP B 1 56 ? 73.040 -42.812 -10.385 1.00 46.52 56 ASP B O 1
ATOM 2762 N N . GLY B 1 57 ? 72.744 -40.657 -9.762 1.00 53.14 57 GLY B N 1
ATOM 2763 C CA . GLY B 1 57 ? 74.114 -40.449 -9.316 1.00 59.14 57 GLY B CA 1
ATOM 2764 C C . GLY B 1 57 ? 74.469 -41.028 -7.957 1.00 69.21 57 GLY B C 1
ATOM 2765 O O . GLY B 1 57 ? 75.546 -41.612 -7.810 1.00 88.46 57 GLY B O 1
ATOM 2766 N N . TYR B 1 58 ? 73.588 -40.883 -6.962 1.00 62.54 58 TYR B N 1
ATOM 2767 C CA . TYR B 1 58 ? 73.826 -41.276 -5.576 1.00 65.28 58 TYR B CA 1
ATOM 2768 C C . TYR B 1 58 ? 73.073 -42.563 -5.237 1.00 77.46 58 TYR B C 1
ATOM 2769 O O . TYR B 1 58 ? 72.336 -43.120 -6.053 1.00 81.26 58 TYR B O 1
ATOM 2778 N N . VAL B 1 59 ? 73.237 -43.018 -3.995 1.00 77.21 59 VAL B N 1
ATOM 2779 C CA . VAL B 1 59 ? 72.884 -44.388 -3.627 1.00 76.64 59 VAL B CA 1
ATOM 2780 C C . VAL B 1 59 ? 71.424 -44.520 -3.208 1.00 73.87 59 VAL B C 1
ATOM 2781 O O . VAL B 1 59 ? 70.761 -45.499 -3.559 1.00 72.29 59 VAL B O 1
ATOM 2785 N N . GLY B 1 60 ? 70.892 -43.573 -2.446 1.00 68.72 60 GLY B N 1
ATOM 2786 C CA . GLY B 1 60 ? 69.529 -43.715 -1.982 1.00 79.82 60 GLY B CA 1
ATOM 2787 C C . GLY B 1 60 ? 68.535 -42.862 -2.741 1.00 87.49 60 GLY B C 1
ATOM 2788 O O . GLY B 1 60 ? 67.975 -41.914 -2.182 1.00 96.31 60 GLY B O 1
ATOM 2789 N N . ALA B 1 61 ? 68.296 -43.178 -3.999 1.00 82.46 61 ALA B N 1
ATOM 2790 C CA . ALA B 1 61 ? 67.373 -42.229 -4.598 1.00 71.92 61 ALA B CA 1
ATOM 2791 C C . ALA B 1 61 ? 65.940 -42.766 -4.535 1.00 80.29 61 ALA B C 1
ATOM 2792 O O . ALA B 1 61 ? 65.734 -43.979 -4.453 1.00 89.69 61 ALA B O 1
ATOM 2794 N N . PRO B 1 62 ? 64.930 -41.883 -4.555 1.00 70.01 62 PRO B N 1
ATOM 2795 C CA . PRO B 1 62 ? 63.539 -42.338 -4.324 1.00 64.89 62 PRO B CA 1
ATOM 2796 C C . PRO B 1 62 ? 63.038 -43.474 -5.215 1.00 62.57 62 PRO B C 1
ATOM 2797 O O . PRO B 1 62 ? 62.451 -44.434 -4.694 1.00 54.03 62 PRO B O 1
ATOM 2801 N N . ALA B 1 63 ? 63.228 -43.396 -6.536 1.00 58.58 63 ALA B N 1
ATOM 2802 C CA . ALA B 1 63 ? 62.740 -44.467 -7.401 1.00 54.06 63 ALA B CA 1
ATOM 2803 C C . ALA B 1 63 ? 63.563 -45.751 -7.277 1.00 57.57 63 ALA B C 1
ATOM 2804 O O . ALA B 1 63 ? 63.090 -46.812 -7.697 1.00 58.86 63 ALA B O 1
ATOM 2806 N N . HIS B 1 64 ? 64.773 -45.680 -6.713 1.00 58.24 64 HIS B N 1
ATOM 2807 C CA . HIS B 1 64 ? 65.556 -46.887 -6.447 1.00 65.87 64 HIS B CA 1
ATOM 2808 C C . HIS B 1 64 ? 64.803 -47.871 -5.561 1.00 74.40 64 HIS B C 1
ATOM 2809 O O . HIS B 1 64 ? 64.954 -49.089 -5.729 1.00 79.08 64 HIS B O 1
ATOM 2816 N N . ARG B 1 65 ? 63.993 -47.365 -4.623 1.00 80.43 65 ARG B N 1
ATOM 2817 C CA . ARG B 1 65 ? 63.416 -48.213 -3.580 1.00 73.58 65 ARG B CA 1
ATOM 2818 C C . ARG B 1 65 ? 62.383 -49.180 -4.138 1.00 79.07 65 ARG B C 1
ATOM 2819 O O . ARG B 1 65 ? 62.283 -50.327 -3.684 1.00 83.50 65 ARG B O 1
ATOM 2827 N N . ILE B 1 66 ? 61.598 -48.746 -5.118 1.00 77.63 66 ILE B N 1
ATOM 2828 C CA . ILE B 1 66 ? 60.541 -49.588 -5.665 1.00 77.71 66 ILE B CA 1
ATOM 2829 C C . ILE B 1 66 ? 60.824 -50.023 -7.083 1.00 72.38 66 ILE B C 1
ATOM 2830 O O . ILE B 1 66 ? 60.026 -50.778 -7.655 1.00 76.34 66 ILE B O 1
ATOM 2835 N N . ALA B 1 67 ? 61.937 -49.597 -7.666 1.00 66.11 67 ALA B N 1
ATOM 2836 C CA . ALA B 1 67 ? 62.278 -50.064 -8.995 1.00 52.20 67 ALA B CA 1
ATOM 2837 C C . ALA B 1 67 ? 62.651 -51.542 -8.965 1.00 53.71 67 ALA B C 1
ATOM 2838 O O . ALA B 1 67 ? 62.954 -52.120 -7.916 1.00 59.22 67 ALA B O 1
ATOM 2840 N N . ASP B 1 68 ? 62.614 -52.154 -10.152 1.00 60.06 68 ASP B N 1
ATOM 2841 C CA . ASP B 1 68 ? 63.049 -53.533 -10.331 1.00 64.36 68 ASP B CA 1
ATOM 2842 C C . ASP B 1 68 ? 64.563 -53.657 -10.340 1.00 68.78 68 ASP B C 1
ATOM 2843 O O . ASP B 1 68 ? 65.102 -54.675 -9.903 1.00 70.61 68 ASP B O 1
ATOM 2848 N N . GLN B 1 69 ? 65.257 -52.655 -10.864 1.00 67.48 69 GLN B N 1
ATOM 2849 C CA . GLN B 1 69 ? 66.708 -52.675 -10.920 1.00 55.70 69 GLN B CA 1
ATOM 2850 C C . GLN B 1 69 ? 67.203 -51.261 -10.693 1.00 56.48 69 GLN B C 1
ATOM 2851 O O . GLN B 1 69 ? 66.674 -50.313 -11.279 1.00 67.87 69 GLN B O 1
ATOM 2857 N N . SER B 1 70 ? 68.183 -51.117 -9.809 1.00 56.84 70 SER B N 1
ATOM 2858 C CA . SER B 1 70 ? 68.757 -49.825 -9.465 1.00 58.63 70 SER B CA 1
ATOM 2859 C C . SER B 1 70 ? 70.169 -49.742 -10.019 1.00 62.10 70 SER B C 1
ATOM 2860 O O . SER B 1 70 ? 70.892 -50.746 -10.079 1.00 50.03 70 SER B O 1
ATOM 2863 N N . VAL B 1 71 ? 70.552 -48.547 -10.447 1.00 63.96 71 VAL B N 1
ATOM 2864 C CA . VAL B 1 71 ? 71.856 -48.320 -11.045 1.00 61.58 71 VAL B CA 1
ATOM 2865 C C . VAL B 1 71 ? 72.345 -46.957 -10.588 1.00 55.51 71 VAL B C 1
ATOM 2866 O O . VAL B 1 71 ? 71.583 -45.990 -10.553 1.00 58.33 71 VAL B O 1
ATOM 2870 N N . VAL B 1 72 ? 73.617 -46.896 -10.218 1.00 56.31 72 VAL B N 1
ATOM 2871 C CA . VAL B 1 72 ? 74.290 -45.668 -9.824 1.00 61.87 72 VAL B CA 1
ATOM 2872 C C . VAL B 1 72 ? 75.333 -45.351 -10.881 1.00 58.64 72 VAL B C 1
ATOM 2873 O O . VAL B 1 72 ? 76.250 -46.148 -11.117 1.00 43.39 72 VAL B O 1
ATOM 2877 N N . VAL B 1 73 ? 75.317 -44.132 -11.423 1.00 58.92 73 VAL B N 1
ATOM 2878 C CA . VAL B 1 73 ? 76.316 -43.714 -12.442 1.00 54.34 73 VAL B CA 1
ATOM 2879 C C . VAL B 1 73 ? 76.381 -42.200 -12.541 1.00 56.04 73 VAL B C 1
ATOM 2880 O O . VAL B 1 73 ? 75.423 -41.568 -12.262 1.00 61.57 73 VAL B O 1
ATOM 2884 N N . THR B 1 74 ? 77.486 -41.654 -13.015 1.00 56.68 74 THR B N 1
ATOM 2885 C CA . THR B 1 74 ? 77.519 -40.191 -13.217 1.00 57.79 74 THR B CA 1
ATOM 2886 C C . THR B 1 74 ? 76.810 -39.939 -14.537 1.00 58.50 74 THR B C 1
ATOM 2887 O O . THR B 1 74 ? 77.381 -40.231 -15.544 1.00 61.59 74 THR B O 1
ATOM 2891 N N . MET B 1 75 ? 75.622 -39.354 -14.500 1.00 55.14 75 MET B N 1
ATOM 2892 C CA . MET B 1 75 ? 74.791 -39.279 -15.723 1.00 60.03 75 MET B CA 1
ATOM 2893 C C . MET B 1 75 ? 75.254 -38.214 -16.712 1.00 69.09 75 MET B C 1
ATOM 2894 O O . MET B 1 75 ? 74.869 -38.277 -17.855 1.00 65.28 75 MET B O 1
ATOM 2899 N N . THR B 1 76 ? 76.108 -37.304 -16.292 1.00 68.30 76 THR B N 1
ATOM 2900 C CA . THR B 1 76 ? 76.601 -36.310 -17.256 1.00 59.07 76 THR B CA 1
ATOM 2901 C C . THR B 1 76 ? 77.873 -36.824 -17.914 1.00 55.18 76 THR B C 1
ATOM 2902 O O . THR B 1 76 ? 78.375 -36.123 -18.733 1.00 63.56 76 THR B O 1
ATOM 2906 N N . ASP B 1 77 ? 78.370 -37.994 -17.524 1.00 55.91 77 ASP B N 1
ATOM 2907 C CA . ASP B 1 77 ? 79.570 -38.602 -18.141 1.00 59.74 77 ASP B CA 1
ATOM 2908 C C . ASP B 1 77 ? 79.122 -39.390 -19.367 1.00 66.65 77 ASP B C 1
ATOM 2909 O O . ASP B 1 77 ? 78.516 -40.420 -19.186 1.00 63.52 77 ASP B O 1
ATOM 2914 N N . ALA B 1 78 ? 79.420 -38.907 -20.569 1.00 61.24 78 ALA B N 1
ATOM 2915 C CA . ALA B 1 78 ? 78.946 -39.619 -21.766 1.00 53.99 78 ALA B CA 1
ATOM 2916 C C . ALA B 1 78 ? 79.564 -40.997 -21.766 1.00 61.31 78 ALA B C 1
ATOM 2917 O O . ALA B 1 78 ? 78.896 -41.922 -22.150 1.00 47.47 78 ALA B O 1
ATOM 2919 N N . GLU B 1 79 ? 80.805 -41.113 -21.327 1.00 65.84 79 GLU B N 1
ATOM 2920 C CA . GLU B 1 79 ? 81.332 -42.471 -21.397 1.00 62.37 79 GLU B CA 1
ATOM 2921 C C . GLU B 1 79 ? 80.621 -43.382 -20.409 1.00 63.20 79 GLU B C 1
ATOM 2922 O O . GLU B 1 79 ? 80.120 -44.449 -20.783 1.00 56.15 79 GLU B O 1
ATOM 2928 N N . GLU B 1 80 ? 80.567 -42.965 -19.137 1.00 57.37 80 GLU B N 1
ATOM 2929 C CA . GLU B 1 80 ? 80.012 -43.807 -18.080 1.00 61.15 80 GLU B CA 1
ATOM 2930 C C . GLU B 1 80 ? 78.533 -44.087 -18.302 1.00 57.85 80 GLU B C 1
ATOM 2931 O O . GLU B 1 80 ? 78.061 -45.206 -18.063 1.00 51.07 80 GLU B O 1
ATOM 2937 N N . LEU B 1 81 ? 77.777 -43.076 -18.738 1.00 54.26 81 LEU B N 1
ATOM 2938 C CA . LEU B 1 81 ? 76.367 -43.295 -19.030 1.00 42.99 81 LEU B CA 1
ATOM 2939 C C . LEU B 1 81 ? 76.193 -44.243 -20.209 1.00 52.59 81 LEU B C 1
ATOM 2940 O O . LEU B 1 81 ? 75.352 -45.148 -20.171 1.00 51.28 81 LEU B O 1
ATOM 2945 N N . THR B 1 82 ? 76.987 -44.064 -21.256 1.00 56.89 82 THR B N 1
ATOM 2946 C CA . THR B 1 82 ? 76.760 -44.819 -22.481 1.00 52.41 82 THR B CA 1
ATOM 2947 C C . THR B 1 82 ? 77.068 -46.300 -22.287 1.00 53.50 82 THR B C 1
ATOM 2948 O O . THR B 1 82 ? 76.381 -47.162 -22.847 1.00 56.40 82 THR B O 1
ATOM 2952 N N . ALA B 1 83 ? 78.091 -46.614 -21.493 1.00 57.96 83 ALA B N 1
ATOM 2953 C CA . ALA B 1 83 ? 78.350 -48.014 -21.175 1.00 61.01 83 ALA B CA 1
ATOM 2954 C C . ALA B 1 83 ? 77.154 -48.634 -20.466 1.00 59.05 83 ALA B C 1
ATOM 2955 O O . ALA B 1 83 ? 76.721 -49.743 -20.804 1.00 55.26 83 ALA B O 1
ATOM 2957 N N . VAL B 1 84 ? 76.598 -47.909 -19.491 1.00 56.32 84 VAL B N 1
ATOM 2958 C CA . VAL B 1 84 ? 75.454 -48.391 -18.719 1.00 52.54 84 VAL B CA 1
ATOM 2959 C C . VAL B 1 84 ? 74.282 -48.711 -19.636 1.00 56.45 84 VAL B C 1
ATOM 2960 O O . VAL B 1 84 ? 73.562 -49.696 -19.430 1.00 56.01 84 VAL B O 1
ATOM 2964 N N . ILE B 1 85 ? 74.065 -47.883 -20.656 1.00 48.99 85 ILE B N 1
ATOM 2965 C CA . ILE B 1 85 ? 72.915 -48.125 -21.515 1.00 47.97 85 ILE B CA 1
ATOM 2966 C C . ILE B 1 85 ? 73.194 -49.296 -22.442 1.00 66.53 85 ILE B C 1
ATOM 2967 O O . ILE B 1 85 ? 72.290 -50.073 -22.762 1.00 64.90 85 ILE B O 1
ATOM 2972 N N . ARG B 1 86 ? 74.454 -49.475 -22.844 1.00 84.04 86 ARG B N 1
ATOM 2973 C CA . ARG B 1 86 ? 74.798 -50.559 -23.754 1.00 83.96 86 ARG B CA 1
ATOM 2974 C C . ARG B 1 86 ? 74.712 -51.906 -23.048 1.00 80.34 86 ARG B C 1
ATOM 2975 O O . ARG B 1 86 ? 74.207 -52.884 -23.615 1.00 90.35 86 ARG B O 1
ATOM 2983 N N . ARG B 1 87 ? 75.188 -51.977 -21.805 1.00 70.41 87 ARG B N 1
ATOM 2984 C CA . ARG B 1 87 ? 75.134 -53.234 -21.070 1.00 62.34 87 ARG B CA 1
ATOM 2985 C C . ARG B 1 87 ? 73.693 -53.658 -20.832 1.00 65.50 87 ARG B C 1
ATOM 2986 O O . ARG B 1 87 ? 73.287 -54.764 -21.206 1.00 74.65 87 ARG B O 1
ATOM 2994 N N . LEU B 1 88 ? 72.896 -52.772 -20.228 1.00 63.19 88 LEU B N 1
ATOM 2995 C CA . LEU B 1 88 ? 71.520 -53.112 -19.886 1.00 65.56 88 LEU B CA 1
ATOM 2996 C C . LEU B 1 88 ? 70.647 -53.266 -21.127 1.00 64.49 88 LEU B C 1
ATOM 2997 O O . LEU B 1 88 ? 69.832 -54.189 -21.199 1.00 68.99 88 LEU B O 1
ATOM 3002 N N . GLN B 1 89 ? 70.798 -52.376 -22.104 1.00 64.18 89 GLN B N 1
ATOM 3003 C CA . GLN B 1 89 ? 70.036 -52.462 -23.343 1.00 68.54 89 GLN B CA 1
ATOM 3004 C C . GLN B 1 89 ? 68.535 -52.417 -23.067 1.00 61.48 89 GLN B C 1
ATOM 3005 O O . GLN B 1 89 ? 67.849 -53.440 -23.180 1.00 62.46 89 GLN B O 1
ATOM 3011 N N . PRO B 1 90 ? 67.987 -51.266 -22.676 1.00 66.37 90 PRO B N 1
ATOM 3012 C CA . PRO B 1 90 ? 66.550 -51.189 -22.405 1.00 63.70 90 PRO B CA 1
ATOM 3013 C C . PRO B 1 90 ? 65.738 -50.916 -23.660 1.00 62.22 90 PRO B C 1
ATOM 3014 O O . PRO B 1 90 ? 66.209 -50.304 -24.619 1.00 66.89 90 PRO B O 1
ATOM 3018 N N . ASP B 1 91 ? 64.477 -51.355 -23.623 1.00 56.36 91 ASP B N 1
ATOM 3019 C CA . ASP B 1 91 ? 63.562 -51.064 -24.723 1.00 50.49 91 ASP B CA 1
ATOM 3020 C C . ASP B 1 91 ? 63.299 -49.565 -24.856 1.00 40.10 91 ASP B C 1
ATOM 3021 O O . ASP B 1 91 ? 63.277 -49.031 -25.977 1.00 38.65 91 ASP B O 1
ATOM 3026 N N . PHE B 1 92 ? 63.093 -48.870 -23.724 1.00 42.34 92 PHE B N 1
ATOM 3027 C CA . PHE B 1 92 ? 62.817 -47.438 -23.721 1.00 42.83 92 PHE B CA 1
ATOM 3028 C C . PHE B 1 92 ? 63.784 -46.714 -22.805 1.00 41.76 92 PHE B C 1
ATOM 3029 O O . PHE B 1 92 ? 64.112 -47.205 -21.718 1.00 37.85 92 PHE B O 1
ATOM 3037 N N . LEU B 1 93 ? 64.218 -45.531 -23.244 1.00 48.00 93 LEU B N 1
ATOM 3038 C CA . LEU B 1 93 ? 65.130 -44.680 -22.485 1.00 36.79 93 LEU B CA 1
ATOM 3039 C C . LEU B 1 93 ? 64.442 -43.346 -22.187 1.00 40.33 93 LEU B C 1
ATOM 3040 O O . LEU B 1 93 ? 64.282 -42.512 -23.087 1.00 49.93 93 LEU B O 1
ATOM 3045 N N . VAL B 1 94 ? 64.063 -43.145 -20.921 1.00 33.08 94 VAL B N 1
ATOM 3046 C CA . VAL B 1 94 ? 63.306 -41.973 -20.470 1.00 44.50 94 VAL B CA 1
ATOM 3047 C C . VAL B 1 94 ? 64.193 -41.062 -19.630 1.00 44.19 94 VAL B C 1
ATOM 3048 O O . VAL B 1 94 ? 64.743 -41.480 -18.603 1.00 44.50 94 VAL B O 1
ATOM 3052 N N . THR B 1 95 ? 64.280 -39.801 -20.036 1.00 42.74 95 THR B N 1
ATOM 3053 C CA . THR B 1 95 ? 65.110 -38.797 -19.389 1.00 45.29 95 THR B CA 1
ATOM 3054 C C . THR B 1 95 ? 64.210 -37.981 -18.472 1.00 50.26 95 THR B C 1
ATOM 3055 O O . THR B 1 95 ? 63.403 -37.174 -18.938 1.00 51.49 95 THR B O 1
ATOM 3059 N N . VAL B 1 96 ? 64.356 -38.197 -17.175 1.00 46.48 96 VAL B N 1
ATOM 3060 C CA . VAL B 1 96 ? 63.453 -37.495 -16.235 1.00 44.84 96 VAL B CA 1
ATOM 3061 C C . VAL B 1 96 ? 64.192 -36.389 -15.526 1.00 53.53 96 VAL B C 1
ATOM 3062 O O . VAL B 1 96 ? 63.545 -35.654 -14.879 1.00 61.80 96 VAL B O 1
ATOM 3066 N N . THR B 1 97 ? 65.500 -36.317 -15.647 1.00 60.93 97 THR B N 1
ATOM 3067 C CA . THR B 1 97 ? 66.254 -35.215 -15.020 1.00 63.40 97 THR B CA 1
ATOM 3068 C C . THR B 1 97 ? 66.868 -34.348 -16.109 1.00 72.40 97 THR B C 1
ATOM 3069 O O . THR B 1 97 ? 66.761 -34.700 -17.264 1.00 80.70 97 THR B O 1
ATOM 3073 N N . ALA B 1 98 ? 67.489 -33.243 -15.737 1.00 70.62 98 ALA B N 1
ATOM 3074 C CA . ALA B 1 98 ? 68.116 -32.409 -16.771 1.00 70.73 98 ALA B CA 1
ATOM 3075 C C . ALA B 1 98 ? 69.623 -32.584 -16.687 1.00 61.52 98 ALA B C 1
ATOM 3076 O O . ALA B 1 98 ? 70.307 -32.274 -17.646 1.00 70.30 98 ALA B O 1
ATOM 3078 N N . ALA B 1 99 ? 70.121 -33.121 -15.588 1.00 43.53 99 ALA B N 1
ATOM 3079 C CA . ALA B 1 99 ? 71.577 -33.310 -15.508 1.00 50.67 99 ALA B CA 1
ATOM 3080 C C . ALA B 1 99 ? 71.913 -34.619 -16.206 1.00 64.64 99 ALA B C 1
ATOM 3081 O O . ALA B 1 99 ? 72.117 -35.607 -15.524 1.00 72.44 99 ALA B O 1
ATOM 3083 N N . VAL B 1 100 ? 71.996 -34.603 -17.528 1.00 56.45 100 VAL B N 1
ATOM 3084 C CA . VAL B 1 100 ? 72.247 -35.862 -18.265 1.00 60.55 100 VAL B CA 1
ATOM 3085 C C . VAL B 1 100 ? 73.032 -35.526 -19.517 1.00 55.20 100 VAL B C 1
ATOM 3086 O O . VAL B 1 100 ? 72.815 -34.476 -20.062 1.00 55.60 100 VAL B O 1
ATOM 3090 N N . SER B 1 101 ? 73.913 -36.425 -19.919 1.00 46.68 101 SER B N 1
ATOM 3091 C CA . SER B 1 101 ? 74.735 -36.236 -21.129 1.00 50.89 101 SER B CA 1
ATOM 3092 C C . SER B 1 101 ? 73.845 -36.274 -22.355 1.00 54.04 101 SER B C 1
ATOM 3093 O O . SER B 1 101 ? 73.423 -37.329 -22.740 1.00 43.68 101 SER B O 1
ATOM 3096 N N . VAL B 1 102 ? 73.556 -35.130 -22.927 1.00 58.23 102 VAL B N 1
ATOM 3097 C CA . VAL B 1 102 ? 72.750 -35.186 -24.160 1.00 63.55 102 VAL B CA 1
ATOM 3098 C C . VAL B 1 102 ? 73.634 -35.783 -25.235 1.00 57.48 102 VAL B C 1
ATOM 3099 O O . VAL B 1 102 ? 73.099 -36.341 -26.146 1.00 49.53 102 VAL B O 1
ATOM 3103 N N . ASP B 1 103 ? 74.944 -35.598 -25.148 1.00 57.95 103 ASP B N 1
ATOM 3104 C CA . ASP B 1 103 ? 75.736 -36.285 -26.162 1.00 55.95 103 ASP B CA 1
ATOM 3105 C C . ASP B 1 103 ? 75.630 -37.800 -26.018 1.00 55.52 103 ASP B C 1
ATOM 3106 O O . ASP B 1 103 ? 75.548 -38.515 -27.023 1.00 48.33 103 ASP B O 1
ATOM 3111 N N . ALA B 1 104 ? 75.609 -38.307 -24.784 1.00 64.71 104 ALA B N 1
ATOM 3112 C CA . ALA B 1 104 ? 75.417 -39.743 -24.593 1.00 54.04 104 ALA B CA 1
ATOM 3113 C C . ALA B 1 104 ? 74.075 -40.201 -25.150 1.00 54.58 104 ALA B C 1
ATOM 3114 O O . ALA B 1 104 ? 73.970 -41.307 -25.696 1.00 56.83 104 ALA B O 1
ATOM 3116 N N . LEU B 1 105 ? 73.056 -39.350 -25.110 1.00 60.55 105 LEU B N 1
ATOM 3117 C CA . LEU B 1 105 ? 71.646 -39.636 -25.509 1.00 46.16 105 LEU B CA 1
ATOM 3118 C C . LEU B 1 105 ? 71.436 -39.714 -27.011 1.00 52.13 105 LEU B C 1
ATOM 3119 O O . LEU B 1 105 ? 70.652 -40.500 -27.443 1.00 46.64 105 LEU B O 1
ATOM 3124 N N . ASP B 1 106 ? 72.064 -38.823 -27.758 1.00 55.75 106 ASP B N 1
ATOM 3125 C CA . ASP B 1 106 ? 71.988 -38.731 -29.227 1.00 37.08 106 ASP B CA 1
ATOM 3126 C C . ASP B 1 106 ? 72.659 -39.944 -29.850 1.00 44.08 106 ASP B C 1
ATOM 3127 O O . ASP B 1 106 ? 72.303 -40.300 -30.909 1.00 46.56 106 ASP B O 1
ATOM 3132 N N . ALA B 1 107 ? 73.653 -40.506 -29.194 1.00 41.74 107 ALA B N 1
ATOM 3133 C CA . ALA B 1 107 ? 74.325 -41.720 -29.648 1.00 44.60 107 ALA B CA 1
ATOM 3134 C C . ALA B 1 107 ? 73.371 -42.901 -29.572 1.00 41.02 107 ALA B C 1
ATOM 3135 O O . ALA B 1 107 ? 73.475 -43.775 -30.367 1.00 48.56 107 ALA B O 1
ATOM 3137 N N . VAL B 1 108 ? 72.461 -42.920 -28.620 1.00 49.61 108 VAL B N 1
ATOM 3138 C CA . VAL B 1 108 ? 71.540 -44.076 -28.504 1.00 44.78 108 VAL B CA 1
ATOM 3139 C C . VAL B 1 108 ? 70.525 -44.033 -29.627 1.00 46.01 108 VAL B C 1
ATOM 3140 O O . VAL B 1 108 ? 70.144 -45.071 -30.090 1.00 52.54 108 VAL B O 1
ATOM 3144 N N . GLU B 1 109 ? 70.173 -42.860 -30.104 1.00 53.96 109 GLU B N 1
ATOM 3145 C CA . GLU B 1 109 ? 69.186 -42.771 -31.193 1.00 57.83 109 GLU B CA 1
ATOM 3146 C C . GLU B 1 109 ? 69.843 -43.070 -32.539 1.00 61.36 109 GLU B C 1
ATOM 3147 O O . GLU B 1 109 ? 69.130 -43.328 -33.472 1.00 69.57 109 GLU B O 1
ATOM 3153 N N . GLN B 1 110 ? 71.161 -42.997 -32.620 1.00 54.75 110 GLN B N 1
ATOM 3154 C CA . GLN B 1 110 ? 71.916 -43.214 -33.864 1.00 44.74 110 GLN B CA 1
ATOM 3155 C C . GLN B 1 110 ? 72.271 -44.688 -34.028 1.00 51.89 110 GLN B C 1
ATOM 3156 O O . GLN B 1 110 ? 72.629 -45.067 -35.107 1.00 57.88 110 GLN B O 1
ATOM 3162 N N . ALA B 1 111 ? 72.128 -45.502 -32.997 1.00 62.55 111 ALA B N 1
ATOM 3163 C CA . ALA B 1 111 ? 72.533 -46.911 -33.138 1.00 61.34 111 ALA B CA 1
ATOM 3164 C C . ALA B 1 111 ? 71.325 -47.802 -33.370 1.00 65.53 111 ALA B C 1
ATOM 3165 O O . ALA B 1 111 ? 71.592 -48.978 -33.604 1.00 75.36 111 ALA B O 1
ATOM 3167 N N . CYS B 1 115 ? 67.172 -50.498 -31.437 1.00 139.38 115 CYS B N 1
ATOM 3168 C CA . CYS B 1 115 ? 67.359 -51.238 -30.203 1.00 142.66 115 CYS B CA 1
ATOM 3169 C C . CYS B 1 115 ? 66.720 -50.564 -28.989 1.00 128.33 115 CYS B C 1
ATOM 3170 O O . CYS B 1 115 ? 66.484 -51.239 -27.980 1.00 133.86 115 CYS B O 1
ATOM 3173 N N . THR B 1 116 ? 66.414 -49.270 -29.073 1.00 86.17 116 THR B N 1
ATOM 3174 C CA . THR B 1 116 ? 65.961 -48.480 -27.937 1.00 54.75 116 THR B CA 1
ATOM 3175 C C . THR B 1 116 ? 65.341 -47.201 -28.466 1.00 53.70 116 THR B C 1
ATOM 3176 O O . THR B 1 116 ? 65.961 -46.513 -29.285 1.00 68.25 116 THR B O 1
ATOM 3180 N N . GLU B 1 117 ? 64.108 -46.995 -28.028 1.00 39.04 117 GLU B N 1
ATOM 3181 C CA . GLU B 1 117 ? 63.275 -45.812 -28.310 1.00 55.20 117 GLU B CA 1
ATOM 3182 C C . GLU B 1 117 ? 63.422 -44.836 -27.143 1.00 52.57 117 GLU B C 1
ATOM 3183 O O . GLU B 1 117 ? 63.386 -45.266 -26.031 1.00 42.37 117 GLU B O 1
ATOM 3189 N N . LEU B 1 118 ? 63.592 -43.558 -27.424 1.00 41.30 118 LEU B N 1
ATOM 3190 C CA . LEU B 1 118 ? 63.727 -42.554 -26.360 1.00 29.99 118 LEU B CA 1
ATOM 3191 C C . LEU B 1 118 ? 62.410 -41.807 -26.198 1.00 35.99 118 LEU B C 1
ATOM 3192 O O . LEU B 1 118 ? 61.911 -41.342 -27.141 1.00 36.31 118 LEU B O 1
ATOM 3197 N N . VAL B 1 119 ? 61.880 -41.733 -25.002 1.00 29.73 119 VAL B N 1
ATOM 3198 C CA . VAL B 1 119 ? 60.667 -40.917 -24.787 1.00 31.10 119 VAL B CA 1
ATOM 3199 C C . VAL B 1 119 ? 60.961 -40.101 -23.545 1.00 45.85 119 VAL B C 1
ATOM 3200 O O . VAL B 1 119 ? 60.893 -40.644 -22.526 1.00 39.27 119 VAL B O 1
ATOM 3204 N N . PRO B 1 120 ? 61.313 -38.817 -23.601 1.00 45.18 120 PRO B N 1
ATOM 3205 C CA . PRO B 1 120 ? 61.324 -38.069 -24.825 1.00 37.59 120 PRO B CA 1
ATOM 3206 C C . PRO B 1 120 ? 62.564 -38.183 -25.704 1.00 33.02 120 PRO B C 1
ATOM 3207 O O . PRO B 1 120 ? 63.565 -38.558 -25.272 1.00 44.70 120 PRO B O 1
ATOM 3211 N N . ASN B 1 121 ? 62.400 -37.780 -26.945 1.00 46.20 121 ASN B N 1
ATOM 3212 C CA . ASN B 1 121 ? 63.485 -37.891 -27.939 1.00 43.27 121 ASN B CA 1
ATOM 3213 C C . ASN B 1 121 ? 64.629 -36.939 -27.602 1.00 43.41 121 ASN B C 1
ATOM 3214 O O . ASN B 1 121 ? 64.428 -35.983 -26.906 1.00 55.47 121 ASN B O 1
ATOM 3219 N N . ALA B 1 122 ? 65.801 -37.246 -28.124 1.00 50.57 122 ALA B N 1
ATOM 3220 C CA . ALA B 1 122 ? 67.039 -36.535 -27.780 1.00 46.49 122 ALA B CA 1
ATOM 3221 C C . ALA B 1 122 ? 66.915 -35.096 -28.265 1.00 43.79 122 ALA B C 1
ATOM 3222 O O . ALA B 1 122 ? 67.372 -34.224 -27.578 1.00 43.81 122 ALA B O 1
ATOM 3224 N N . ARG B 1 123 ? 66.317 -34.887 -29.428 1.00 37.54 123 ARG B N 1
ATOM 3225 C CA . ARG B 1 123 ? 66.112 -33.539 -29.994 1.00 44.64 123 ARG B CA 1
ATOM 3226 C C . ARG B 1 123 ? 65.404 -32.678 -28.974 1.00 43.39 123 ARG B C 1
ATOM 3227 O O . ARG B 1 123 ? 65.721 -31.537 -28.858 1.00 41.20 123 ARG B O 1
ATOM 3235 N N . ALA B 1 124 ? 64.466 -33.265 -28.271 1.00 39.18 124 ALA B N 1
ATOM 3236 C CA . ALA B 1 124 ? 63.722 -32.486 -27.295 1.00 51.14 124 ALA B CA 1
ATOM 3237 C C . ALA B 1 124 ? 64.556 -32.202 -26.056 1.00 54.01 124 ALA B C 1
ATOM 3238 O O . ALA B 1 124 ? 64.520 -31.087 -25.517 1.00 52.53 124 ALA B O 1
ATOM 3240 N N . VAL B 1 125 ? 65.308 -33.201 -25.586 1.00 49.28 125 VAL B N 1
ATOM 3241 C CA . VAL B 1 125 ? 66.168 -33.020 -24.417 1.00 43.00 125 VAL B CA 1
ATOM 3242 C C . VAL B 1 125 ? 67.182 -31.910 -24.673 1.00 47.13 125 VAL B C 1
ATOM 3243 O O . VAL B 1 125 ? 67.386 -31.028 -23.832 1.00 50.37 125 VAL B O 1
ATOM 3247 N N . ARG B 1 126 ? 67.798 -31.916 -25.857 1.00 39.28 126 ARG B N 1
ATOM 3248 C CA . ARG B 1 126 ? 68.796 -30.889 -26.161 1.00 50.72 126 ARG B CA 1
ATOM 3249 C C . ARG B 1 126 ? 68.161 -29.510 -26.299 1.00 56.45 126 ARG B C 1
ATOM 3250 O O . ARG B 1 126 ? 68.698 -28.523 -25.782 1.00 65.96 126 ARG B O 1
ATOM 3258 N N . CYS B 1 127 ? 67.025 -29.411 -26.991 1.00 52.75 127 CYS B N 1
ATOM 3259 C CA . CYS B 1 127 ? 66.455 -28.094 -27.251 1.00 63.06 127 CYS B CA 1
ATOM 3260 C C . CYS B 1 127 ? 66.006 -27.419 -25.971 1.00 60.52 127 CYS B C 1
ATOM 3261 O O . CYS B 1 127 ? 66.121 -26.197 -25.837 1.00 67.39 127 CYS B O 1
ATOM 3264 N N . THR B 1 128 ? 65.504 -28.185 -25.014 1.00 55.19 128 THR B N 1
ATOM 3265 C CA . THR B 1 128 ? 64.868 -27.579 -23.858 1.00 50.17 128 THR B CA 1
ATOM 3266 C C . THR B 1 128 ? 65.820 -27.351 -22.703 1.00 60.62 128 THR B C 1
ATOM 3267 O O . THR B 1 128 ? 65.422 -26.732 -21.716 1.00 76.10 128 THR B O 1
ATOM 3271 N N . ALA B 1 129 ? 67.050 -27.851 -22.792 1.00 64.17 129 ALA B N 1
ATOM 3272 C CA . ALA B 1 129 ? 68.077 -27.525 -21.813 1.00 76.52 129 ALA B CA 1
ATOM 3273 C C . ALA B 1 129 ? 68.930 -26.355 -22.248 1.00 81.63 129 ALA B C 1
ATOM 3274 O O . ALA B 1 129 ? 69.663 -25.800 -21.428 1.00 71.91 129 ALA B O 1
ATOM 3276 N N . ASP B 1 130 ? 68.861 -25.987 -23.521 1.00 96.13 130 ASP B N 1
ATOM 3277 C CA . ASP B 1 130 ? 69.555 -24.816 -24.061 1.00 103.68 130 ASP B CA 1
ATOM 3278 C C . ASP B 1 130 ? 68.559 -23.667 -24.020 1.00 95.15 130 ASP B C 1
ATOM 3279 O O . ASP B 1 130 ? 67.708 -23.535 -24.903 1.00 95.91 130 ASP B O 1
ATOM 3284 N N . ARG B 1 131 ? 68.636 -22.838 -22.978 1.00 82.72 131 ARG B N 1
ATOM 3285 C CA . ARG B 1 131 ? 67.603 -21.826 -22.775 1.00 78.91 131 ARG B CA 1
ATOM 3286 C C . ARG B 1 131 ? 67.600 -20.809 -23.911 1.00 75.47 131 ARG B C 1
ATOM 3287 O O . ARG B 1 131 ? 66.535 -20.441 -24.416 1.00 67.53 131 ARG B O 1
ATOM 3295 N N . GLU B 1 132 ? 68.781 -20.362 -24.326 1.00 82.23 132 GLU B N 1
ATOM 3296 C CA . GLU B 1 132 ? 68.880 -19.424 -25.439 1.00 86.54 132 GLU B CA 1
ATOM 3297 C C . GLU B 1 132 ? 68.284 -20.018 -26.714 1.00 81.18 132 GLU B C 1
ATOM 3298 O O . GLU B 1 132 ? 67.503 -19.362 -27.415 1.00 83.56 132 GLU B O 1
ATOM 3304 N N . GLY B 1 133 ? 68.640 -21.267 -27.027 1.00 78.31 133 GLY B N 1
ATOM 3305 C CA . GLY B 1 133 ? 68.200 -21.867 -28.275 1.00 78.72 133 GLY B CA 1
ATOM 3306 C C . GLY B 1 133 ? 66.722 -22.186 -28.293 1.00 77.01 133 GLY B C 1
ATOM 3307 O O . GLY B 1 133 ? 66.103 -22.226 -29.362 1.00 85.01 133 GLY B O 1
ATOM 3308 N N . LEU B 1 134 ? 66.134 -22.419 -27.123 1.00 66.78 134 LEU B N 1
ATOM 3309 C CA . LEU B 1 134 ? 64.707 -22.695 -27.069 1.00 67.16 134 LEU B CA 1
ATOM 3310 C C . LEU B 1 134 ? 63.900 -21.417 -27.270 1.00 71.34 134 LEU B C 1
ATOM 3311 O O . LEU B 1 134 ? 62.878 -21.418 -27.976 1.00 65.38 134 LEU B O 1
ATOM 3316 N N . ARG B 1 135 ? 64.340 -20.312 -26.658 1.00 77.63 135 ARG B N 1
ATOM 3317 C CA . ARG B 1 135 ? 63.695 -19.030 -26.916 1.00 76.33 135 ARG B CA 1
ATOM 3318 C C . ARG B 1 135 ? 63.751 -18.696 -28.402 1.00 68.54 135 ARG B C 1
ATOM 3319 O O . ARG B 1 135 ? 62.726 -18.381 -29.017 1.00 78.53 135 ARG B O 1
ATOM 3327 N N . ARG B 1 136 ? 64.947 -18.791 -29.000 1.00 56.01 136 ARG B N 1
ATOM 3328 C CA . ARG B 1 136 ? 65.106 -18.475 -30.415 1.00 63.83 136 ARG B CA 1
ATOM 3329 C C . ARG B 1 136 ? 64.319 -19.433 -31.289 1.00 71.72 136 ARG B C 1
ATOM 3330 O O . ARG B 1 136 ? 63.819 -19.036 -32.347 1.00 75.38 136 ARG B O 1
ATOM 3332 N N . LEU B 1 137 ? 64.177 -20.690 -30.866 1.00 77.35 137 LEU B N 1
ATOM 3333 C CA . LEU B 1 137 ? 63.297 -21.607 -31.585 1.00 68.62 137 LEU B CA 1
ATOM 3334 C C . LEU B 1 137 ? 61.839 -21.160 -31.482 1.00 62.21 137 LEU B C 1
ATOM 3335 O O . LEU B 1 137 ? 61.086 -21.196 -32.465 1.00 47.97 137 LEU B O 1
ATOM 3340 N N . ALA B 1 138 ? 61.420 -20.724 -30.301 1.00 58.57 138 ALA B N 1
ATOM 3341 C CA . ALA B 1 138 ? 60.015 -20.389 -30.111 1.00 62.92 138 ALA B CA 1
ATOM 3342 C C . ALA B 1 138 ? 59.654 -19.103 -30.841 1.00 64.85 138 ALA B C 1
ATOM 3343 O O . ALA B 1 138 ? 58.668 -19.050 -31.593 1.00 73.10 138 ALA B O 1
ATOM 3345 N N . ALA B 1 139 ? 60.448 -18.059 -30.632 1.00 59.96 139 ALA B N 1
ATOM 3346 C CA . ALA B 1 139 ? 60.137 -16.735 -31.143 1.00 61.04 139 ALA B CA 1
ATOM 3347 C C . ALA B 1 139 ? 60.553 -16.532 -32.592 1.00 75.17 139 ALA B C 1
ATOM 3348 O O . ALA B 1 139 ? 59.878 -15.800 -33.322 1.00 87.71 139 ALA B O 1
ATOM 3350 N N . ASP B 1 140 ? 61.640 -17.149 -33.048 1.00 83.93 140 ASP B N 1
ATOM 3351 C CA . ASP B 1 140 ? 62.139 -16.850 -34.390 1.00 91.05 140 ASP B CA 1
ATOM 3352 C C . ASP B 1 140 ? 61.685 -17.866 -35.428 1.00 85.72 140 ASP B C 1
ATOM 3353 O O . ASP B 1 140 ? 61.003 -17.504 -36.386 1.00 89.99 140 ASP B O 1
ATOM 3358 N N . GLN B 1 141 ? 62.009 -19.143 -35.238 1.00 77.31 141 GLN B N 1
ATOM 3359 C CA . GLN B 1 141 ? 61.632 -20.151 -36.228 1.00 69.02 141 GLN B CA 1
ATOM 3360 C C . GLN B 1 141 ? 60.123 -20.365 -36.246 1.00 61.07 141 GLN B C 1
ATOM 3361 O O . GLN B 1 141 ? 59.470 -20.206 -37.282 1.00 74.53 141 GLN B O 1
ATOM 3367 N N . LEU B 1 142 ? 59.555 -20.756 -35.119 1.00 54.93 142 LEU B N 1
ATOM 3368 C CA . LEU B 1 142 ? 58.117 -20.631 -34.974 1.00 53.48 142 LEU B CA 1
ATOM 3369 C C . LEU B 1 142 ? 57.798 -19.164 -34.716 1.00 62.59 142 LEU B C 1
ATOM 3370 O O . LEU B 1 142 ? 58.665 -18.371 -34.337 1.00 68.40 142 LEU B O 1
ATOM 3375 N N . GLY B 1 143 ? 56.559 -18.777 -34.955 1.00 69.20 143 GLY B N 1
ATOM 3376 C CA . GLY B 1 143 ? 56.288 -17.366 -34.773 1.00 73.31 143 GLY B CA 1
ATOM 3377 C C . GLY B 1 143 ? 55.650 -17.065 -33.438 1.00 77.05 143 GLY B C 1
ATOM 3378 O O . GLY B 1 143 ? 54.747 -16.227 -33.349 1.00 90.35 143 GLY B O 1
ATOM 3379 N N . LEU B 1 144 ? 56.128 -17.738 -32.393 1.00 64.96 144 LEU B N 1
ATOM 3380 C CA . LEU B 1 144 ? 55.391 -17.776 -31.136 1.00 56.15 144 LEU B CA 1
ATOM 3381 C C . LEU B 1 144 ? 55.531 -16.444 -30.404 1.00 49.96 144 LEU B C 1
ATOM 3382 O O . LEU B 1 144 ? 56.609 -15.827 -30.428 1.00 45.54 144 LEU B O 1
ATOM 3387 N N . PRO B 1 145 ? 54.473 -15.983 -29.733 1.00 60.33 145 PRO B N 1
ATOM 3388 C CA . PRO B 1 145 ? 54.529 -14.697 -29.034 1.00 50.74 145 PRO B CA 1
ATOM 3389 C C . PRO B 1 145 ? 55.163 -14.864 -27.660 1.00 50.57 145 PRO B C 1
ATOM 3390 O O . PRO B 1 145 ? 54.789 -15.749 -26.889 1.00 50.68 145 PRO B O 1
ATOM 3394 N N . THR B 1 146 ? 56.121 -14.003 -27.357 1.00 77.91 146 THR B N 1
ATOM 3395 C CA . THR B 1 146 ? 56.815 -14.030 -26.085 1.00 87.38 146 THR B CA 1
ATOM 3396 C C . THR B 1 146 ? 56.955 -12.603 -25.589 1.00 97.44 146 THR B C 1
ATOM 3397 O O . THR B 1 146 ? 56.609 -11.641 -26.281 1.00 101.85 146 THR B O 1
ATOM 3401 N N . ALA B 1 147 ? 57.439 -12.467 -24.370 1.00 104.55 147 ALA B N 1
ATOM 3402 C CA . ALA B 1 147 ? 57.797 -11.148 -23.896 1.00 103.81 147 ALA B CA 1
ATOM 3403 C C . ALA B 1 147 ? 59.037 -10.681 -24.653 1.00 119.19 147 ALA B C 1
ATOM 3404 O O . ALA B 1 147 ? 59.930 -11.487 -24.925 1.00 117.81 147 ALA B O 1
ATOM 3406 N N . PRO B 1 148 ? 59.108 -9.406 -25.031 1.00 132.43 148 PRO B N 1
ATOM 3407 C CA . PRO B 1 148 ? 60.286 -8.919 -25.759 1.00 139.29 148 PRO B CA 1
ATOM 3408 C C . PRO B 1 148 ? 61.568 -9.219 -24.991 1.00 135.05 148 PRO B C 1
ATOM 3409 O O . PRO B 1 148 ? 61.653 -9.005 -23.777 1.00 126.55 148 PRO B O 1
ATOM 3413 N N . PHE B 1 149 ? 62.567 -9.725 -25.713 1.00 137.54 149 PHE B N 1
ATOM 3414 C CA . PHE B 1 149 ? 63.778 -10.240 -25.103 1.00 133.37 149 PHE B CA 1
ATOM 3415 C C . PHE B 1 149 ? 64.972 -9.870 -25.967 1.00 142.07 149 PHE B C 1
ATOM 3416 O O . PHE B 1 149 ? 64.862 -9.704 -27.187 1.00 148.92 149 PHE B O 1
ATOM 3418 N N . TRP B 1 150 ? 66.115 -9.745 -25.312 1.00 139.84 150 TRP B N 1
ATOM 3419 C CA . TRP B 1 150 ? 67.369 -9.476 -25.979 1.00 142.29 150 TRP B CA 1
ATOM 3420 C C . TRP B 1 150 ? 68.469 -10.233 -25.256 1.00 148.08 150 TRP B C 1
ATOM 3421 O O . TRP B 1 150 ? 68.461 -10.338 -24.026 1.00 145.65 150 TRP B O 1
ATOM 3432 N N . PHE B 1 151 ? 69.413 -10.754 -26.029 1.00 159.07 151 PHE B N 1
ATOM 3433 C CA . PHE B 1 151 ? 70.636 -11.343 -25.498 1.00 167.80 151 PHE B CA 1
ATOM 3434 C C . PHE B 1 151 ? 71.763 -10.364 -25.778 1.00 182.41 151 PHE B C 1
ATOM 3435 O O . PHE B 1 151 ? 71.984 -9.999 -26.934 1.00 184.06 151 PHE B O 1
ATOM 3443 N N . VAL B 1 152 ? 72.436 -9.906 -24.727 1.00 187.99 152 VAL B N 1
ATOM 3444 C CA . VAL B 1 152 ? 73.532 -8.961 -24.851 1.00 184.01 152 VAL B CA 1
ATOM 3445 C C . VAL B 1 152 ? 74.806 -9.640 -24.364 1.00 179.76 152 VAL B C 1
ATOM 3446 O O . VAL B 1 152 ? 74.774 -10.726 -23.788 1.00 183.17 152 VAL B O 1
ATOM 3450 N N . GLY B 1 153 ? 75.934 -8.983 -24.610 1.00 170.07 153 GLY B N 1
ATOM 3451 C CA . GLY B 1 153 ? 77.231 -9.503 -24.213 1.00 155.32 153 GLY B CA 1
ATOM 3452 C C 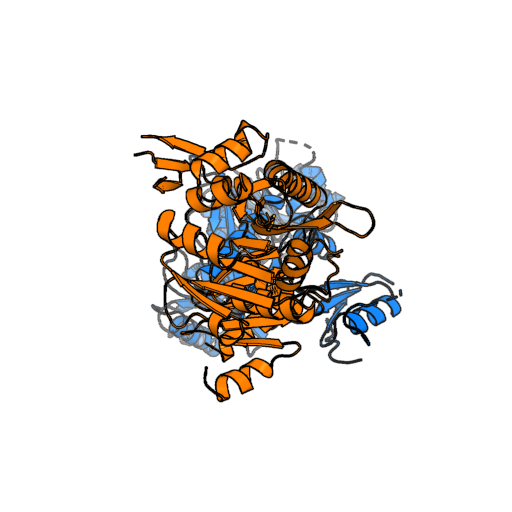. GLY B 1 153 ? 78.212 -8.398 -23.874 1.00 146.31 153 GLY B C 1
ATOM 3453 O O . GLY B 1 153 ? 79.405 -8.643 -23.657 1.00 143.32 153 GLY B O 1
ATOM 3454 N N . LEU B 1 169 ? 62.987 -3.519 -16.989 1.00 129.62 169 LEU B N 1
ATOM 3455 C CA . LEU B 1 169 ? 63.665 -4.665 -17.568 1.00 143.40 169 LEU B CA 1
ATOM 3456 C C . LEU B 1 169 ? 64.037 -5.650 -16.471 1.00 160.42 169 LEU B C 1
ATOM 3457 O O . LEU B 1 169 ? 64.144 -5.300 -15.292 1.00 155.50 169 LEU B O 1
ATOM 3462 N N . LEU B 1 170 ? 64.216 -6.897 -16.877 1.00 185.75 170 LEU B N 1
ATOM 3463 C CA . LEU B 1 170 ? 64.586 -7.978 -15.973 1.00 184.28 170 LEU B CA 1
ATOM 3464 C C . LEU B 1 170 ? 65.885 -8.555 -16.504 1.00 190.96 170 LEU B C 1
ATOM 3465 O O . LEU B 1 170 ? 65.865 -9.470 -17.327 1.00 192.89 170 LEU B O 1
ATOM 3470 N N . VAL B 1 171 ? 67.006 -8.010 -16.049 1.00 188.76 171 VAL B N 1
ATOM 3471 C CA . VAL B 1 171 ? 68.304 -8.491 -16.502 1.00 182.34 171 VAL B CA 1
ATOM 3472 C C . VAL B 1 171 ? 68.630 -9.782 -15.775 1.00 179.02 171 VAL B C 1
ATOM 3473 O O . VAL B 1 171 ? 68.569 -9.854 -14.544 1.00 178.50 171 VAL B O 1
ATOM 3477 N N . SER B 1 172 ? 68.957 -10.815 -16.544 1.00 175.78 172 SER B N 1
ATOM 3478 C CA . SER B 1 172 ? 69.191 -12.139 -16.027 1.00 173.14 172 SER B CA 1
ATOM 3479 C C . SER B 1 172 ? 70.447 -12.694 -16.675 1.00 185.68 172 SER B C 1
ATOM 3480 O O . SER B 1 172 ? 70.710 -12.427 -17.858 1.00 186.40 172 SER B O 1
ATOM 3483 N N . PRO B 1 173 ? 71.257 -13.435 -15.926 1.00 195.22 173 PRO B N 1
ATOM 3484 C CA . PRO B 1 173 ? 72.366 -14.160 -16.554 1.00 200.70 173 PRO B CA 1
ATOM 3485 C C . PRO B 1 173 ? 71.818 -15.206 -17.511 1.00 195.81 173 PRO B C 1
ATOM 3486 O O . PRO B 1 173 ? 70.824 -15.869 -17.221 1.00 190.10 173 PRO B O 1
ATOM 3490 N N . VAL B 1 174 ? 72.463 -15.334 -18.670 1.00 197.83 174 VAL B N 1
ATOM 3491 C CA . VAL B 1 174 ? 71.924 -16.160 -19.760 1.00 194.60 174 VAL B CA 1
ATOM 3492 C C . VAL B 1 174 ? 71.658 -17.602 -19.344 1.00 184.15 174 VAL B C 1
ATOM 3493 O O . VAL B 1 174 ? 72.241 -18.102 -18.382 1.00 178.66 174 VAL B O 1
ATOM 3497 N N . PRO B 1 212 ? 80.356 -13.724 -21.146 1.00 165.17 212 PRO B N 1
ATOM 3498 C CA . PRO B 1 212 ? 79.254 -14.492 -21.752 1.00 169.87 212 PRO B CA 1
ATOM 3499 C C . PRO B 1 212 ? 78.012 -13.636 -21.958 1.00 180.28 212 PRO B C 1
ATOM 3500 O O . PRO B 1 212 ? 77.961 -12.453 -21.610 1.00 183.89 212 PRO B O 1
ATOM 3504 N N . ARG B 1 213 ? 76.989 -14.270 -22.525 1.00 181.80 213 ARG B N 1
ATOM 3505 C CA . ARG B 1 213 ? 75.752 -13.577 -22.857 1.00 178.14 213 ARG B CA 1
ATOM 3506 C C . ARG B 1 213 ? 74.925 -13.299 -21.606 1.00 182.53 213 ARG B C 1
ATOM 3507 O O . ARG B 1 213 ? 75.026 -13.997 -20.596 1.00 175.13 213 ARG B O 1
ATOM 3515 N N . VAL B 1 214 ? 74.099 -12.257 -21.686 1.00 193.09 214 VAL B N 1
ATOM 3516 C CA . VAL B 1 214 ? 73.177 -11.886 -20.621 1.00 191.55 214 VAL B CA 1
ATOM 3517 C C . VAL B 1 214 ? 71.835 -11.544 -21.244 1.00 196.28 214 VAL B C 1
ATOM 3518 O O . VAL B 1 214 ? 71.771 -10.762 -22.194 1.00 207.35 214 VAL B O 1
ATOM 3522 N N . CYS B 1 215 ? 70.764 -12.113 -20.705 1.00 173.15 215 CYS B N 1
ATOM 3523 C CA . CYS B 1 215 ? 69.448 -12.003 -21.314 1.00 154.60 215 CYS B CA 1
ATOM 3524 C C . CYS B 1 215 ? 68.644 -10.864 -20.703 1.00 137.42 215 CYS B C 1
ATOM 3525 O O . CYS B 1 215 ? 68.497 -10.782 -19.477 1.00 124.20 215 CYS B O 1
ATOM 3528 N N . ALA B 1 216 ? 68.099 -10.005 -21.556 1.00 139.57 216 ALA B N 1
ATOM 3529 C CA . ALA B 1 216 ? 67.287 -8.876 -21.120 1.00 140.69 216 ALA B CA 1
ATOM 3530 C C . ALA B 1 216 ? 65.852 -9.079 -21.581 1.00 144.77 216 ALA B C 1
ATOM 3531 O O . ALA B 1 216 ? 65.612 -9.357 -22.761 1.00 149.72 216 ALA B O 1
ATOM 3533 N N . GLU B 1 217 ? 64.903 -8.922 -20.656 1.00 146.26 217 GLU B N 1
ATOM 3534 C CA . GLU B 1 217 ? 63.485 -9.123 -20.928 1.00 155.70 217 GLU B CA 1
ATOM 3535 C C . GLU B 1 217 ? 62.700 -7.878 -20.551 1.00 158.13 217 GLU B C 1
ATOM 3536 O O . GLU B 1 217 ? 62.901 -7.313 -19.474 1.00 160.62 217 GLU B O 1
ATOM 3542 N N . SER B 1 218 ? 61.815 -7.448 -21.446 1.00 154.58 218 SER B N 1
ATOM 3543 C CA . SER B 1 218 ? 60.823 -6.445 -21.096 1.00 143.86 218 SER B CA 1
ATOM 3544 C C . SER B 1 218 ? 59.739 -7.092 -20.250 1.00 133.68 218 SER B C 1
ATOM 3545 O O . SER B 1 218 ? 59.359 -8.244 -20.480 1.00 134.27 218 SER B O 1
ATOM 3548 N N . VAL B 1 219 ? 59.250 -6.348 -19.264 1.00 122.44 219 VAL B N 1
ATOM 3549 C CA . VAL B 1 219 ? 58.296 -6.874 -18.301 1.00 116.98 219 VAL B CA 1
ATOM 3550 C C . VAL B 1 219 ? 56.883 -6.532 -18.739 1.00 121.41 219 VAL B C 1
ATOM 3551 O O . VAL B 1 219 ? 56.585 -5.380 -19.081 1.00 131.49 219 VAL B O 1
ATOM 3555 N N . VAL B 1 220 ? 56.019 -7.536 -18.719 1.00 109.72 220 VAL B N 1
ATOM 3556 C CA . VAL B 1 220 ? 54.649 -7.422 -19.196 1.00 109.90 220 VAL B CA 1
ATOM 3557 C C . VAL B 1 220 ? 53.703 -7.740 -18.045 1.00 116.12 220 VAL B C 1
ATOM 3558 O O . VAL B 1 220 ? 54.036 -8.495 -17.126 1.00 120.95 220 VAL B O 1
ATOM 3562 N N . GLU B 1 221 ? 52.516 -7.159 -18.102 1.00 117.65 221 GLU B N 1
ATOM 3563 C CA . GLU B 1 221 ? 51.527 -7.431 -17.075 1.00 118.27 221 GLU B CA 1
ATOM 3564 C C . GLU B 1 221 ? 50.991 -8.847 -17.243 1.00 108.83 221 GLU B C 1
ATOM 3565 O O . GLU B 1 221 ? 50.755 -9.310 -18.362 1.00 117.55 221 GLU B O 1
ATOM 3571 N N . ILE B 1 222 ? 50.825 -9.546 -16.124 1.00 89.47 222 ILE B N 1
ATOM 3572 C CA . ILE B 1 222 ? 50.425 -10.944 -16.136 1.00 78.24 222 ILE B CA 1
ATOM 3573 C C . ILE B 1 222 ? 49.310 -11.159 -15.118 1.00 62.50 222 ILE B C 1
ATOM 3574 O O . ILE B 1 222 ? 49.393 -10.678 -13.987 1.00 70.57 222 ILE B O 1
ATOM 3579 N N . GLU B 1 223 ? 48.264 -11.850 -15.546 1.00 50.42 223 GLU B N 1
ATOM 3580 C CA . GLU B 1 223 ? 47.188 -12.314 -14.667 1.00 53.46 223 GLU B CA 1
ATOM 3581 C C . GLU B 1 223 ? 47.587 -13.670 -14.087 1.00 52.59 223 GLU B C 1
ATOM 3582 O O . GLU B 1 223 ? 47.840 -13.794 -12.887 1.00 51.86 223 GLU B O 1
ATOM 3588 N N . PHE B 1 224 ? 47.664 -14.690 -14.940 1.00 52.32 224 PHE B N 1
ATOM 3589 C CA . PHE B 1 224 ? 47.950 -16.062 -14.534 1.00 52.81 224 PHE B CA 1
ATOM 3590 C C . PHE B 1 224 ? 49.215 -16.597 -15.181 1.00 46.78 224 PHE B C 1
ATOM 3591 O O . PHE B 1 224 ? 49.459 -16.389 -16.374 1.00 52.56 224 PHE B O 1
ATOM 3599 N N . LEU B 1 225 ? 49.995 -17.321 -14.395 1.00 37.36 225 LEU B N 1
ATOM 3600 C CA . LEU B 1 225 ? 50.848 -18.358 -14.937 1.00 24.15 225 LEU B CA 1
ATOM 3601 C C . LEU B 1 225 ? 50.017 -19.619 -15.144 1.00 38.30 225 LEU B C 1
ATOM 3602 O O . LEU B 1 225 ? 49.159 -19.969 -14.322 1.00 36.02 225 LEU B O 1
ATOM 3607 N N . VAL B 1 226 ? 50.249 -20.290 -16.262 1.00 46.58 226 VAL B N 1
ATOM 3608 C CA . VAL B 1 226 ? 49.458 -21.449 -16.648 1.00 46.74 226 VAL B CA 1
ATOM 3609 C C . VAL B 1 226 ? 50.379 -22.519 -17.217 1.00 43.51 226 VAL B C 1
ATOM 3610 O O . VAL B 1 226 ? 51.272 -22.230 -18.022 1.00 29.81 226 VAL B O 1
ATOM 3614 N N . THR B 1 227 ? 50.164 -23.757 -16.792 1.00 46.50 227 THR B N 1
ATOM 3615 C CA . THR B 1 227 ? 50.842 -24.902 -17.381 1.00 45.63 227 THR B CA 1
ATOM 3616 C C . THR B 1 227 ? 49.882 -25.653 -18.302 1.00 46.09 227 THR B C 1
ATOM 3617 O O . THR B 1 227 ? 48.821 -26.111 -17.864 1.00 51.06 227 THR B O 1
ATOM 3621 N N . MET B 1 228 ? 50.256 -25.763 -19.580 1.00 34.51 228 MET B N 1
ATOM 3622 C CA . MET B 1 228 ? 49.553 -26.586 -20.566 1.00 30.87 228 MET B CA 1
ATOM 3623 C C . MET B 1 228 ? 50.290 -27.912 -20.675 1.00 34.58 228 MET B C 1
ATOM 3624 O O . MET B 1 228 ? 51.437 -27.949 -21.133 1.00 39.70 228 MET B O 1
ATOM 3629 N N . ILE B 1 229 ? 49.654 -28.981 -20.215 1.00 32.67 229 ILE B N 1
ATOM 3630 C CA . ILE B 1 229 ? 50.219 -30.316 -20.326 1.00 24.61 229 ILE B CA 1
ATOM 3631 C C . ILE B 1 229 ? 49.764 -30.878 -21.648 1.00 33.08 229 ILE B C 1
ATOM 3632 O O . ILE B 1 229 ? 48.556 -31.034 -21.865 1.00 29.05 229 ILE B O 1
ATOM 3637 N N . VAL B 1 230 ? 50.728 -31.201 -22.515 1.00 41.27 230 VAL B N 1
ATOM 3638 C CA . VAL B 1 230 ? 50.459 -31.790 -23.815 1.00 41.24 230 VAL B CA 1
ATOM 3639 C C . VAL B 1 230 ? 50.996 -33.213 -23.815 1.00 40.90 230 VAL B C 1
ATOM 3640 O O . VAL B 1 230 ? 52.116 -33.471 -23.350 1.00 42.72 230 VAL B O 1
ATOM 3644 N N . VAL B 1 231 ? 50.186 -34.131 -24.322 1.00 45.08 231 VAL B N 1
ATOM 3645 C CA . VAL B 1 231 ? 50.481 -35.554 -24.331 1.00 48.12 231 VAL B CA 1
ATOM 3646 C C . VAL B 1 231 ? 50.520 -35.999 -25.775 1.00 38.61 231 VAL B C 1
ATOM 3647 O O . VAL B 1 231 ? 49.554 -35.782 -26.515 1.00 50.89 231 VAL B O 1
ATOM 3651 N N . CYS B 1 232 ? 51.610 -36.646 -26.164 1.00 40.44 232 CYS B N 1
ATOM 3652 C CA . CYS B 1 232 ? 51.767 -37.215 -27.494 1.00 56.32 232 CYS B CA 1
ATOM 3653 C C . CYS B 1 232 ? 52.007 -38.705 -27.343 1.00 46.86 232 CYS B C 1
ATOM 3654 O O . CYS B 1 232 ? 53.017 -39.125 -26.768 1.00 33.52 232 CYS B O 1
ATOM 3657 N N . SER B 1 233 ? 51.073 -39.508 -27.840 1.00 44.04 233 SER B N 1
ATOM 3658 C CA . SER B 1 233 ? 51.266 -40.944 -27.824 1.00 40.94 233 SER B CA 1
ATOM 3659 C C . SER B 1 233 ? 50.737 -41.519 -29.126 1.00 50.06 233 SER B C 1
ATOM 3660 O O . SER B 1 233 ? 50.411 -40.797 -30.073 1.00 47.34 233 SER B O 1
ATOM 3663 N N . GLN B 1 234 ? 50.683 -42.837 -29.173 1.00 59.65 234 GLN B N 1
ATOM 3664 C CA . GLN B 1 234 ? 49.983 -43.547 -30.223 1.00 68.21 234 GLN B CA 1
ATOM 3665 C C . GLN B 1 234 ? 48.697 -44.101 -29.617 1.00 69.35 234 GLN B C 1
ATOM 3666 O O . GLN B 1 234 ? 48.675 -44.501 -28.449 1.00 76.59 234 GLN B O 1
ATOM 3672 N N . GLY B 1 235 ? 47.619 -44.051 -30.388 1.00 68.34 235 GLY B N 1
ATOM 3673 C CA . GLY B 1 235 ? 46.406 -44.732 -30.007 1.00 81.53 235 GLY B CA 1
ATOM 3674 C C . GLY B 1 235 ? 46.323 -46.056 -30.735 1.00 99.22 235 GLY B C 1
ATOM 3675 O O . GLY B 1 235 ? 47.274 -46.469 -31.404 1.00 96.77 235 GLY B O 1
ATOM 3676 N N . PRO B 1 236 ? 45.187 -46.755 -30.627 1.00 120.80 236 PRO B N 1
ATOM 3677 C CA . PRO B 1 236 ? 44.969 -47.922 -31.492 1.00 130.62 236 PRO B CA 1
ATOM 3678 C C . PRO B 1 236 ? 44.829 -47.566 -32.972 1.00 129.17 236 PRO B C 1
ATOM 3679 O O . PRO B 1 236 ? 44.722 -48.478 -33.798 1.00 131.44 236 PRO B O 1
ATOM 3683 N N . ASN B 1 237 ? 44.860 -46.263 -33.322 1.00 120.00 237 ASN B N 1
ATOM 3684 C CA . ASN B 1 237 ? 44.759 -45.763 -34.693 1.00 110.64 237 ASN B CA 1
ATOM 3685 C C . ASN B 1 237 ? 45.893 -44.798 -35.033 1.00 109.15 237 ASN B C 1
ATOM 3686 O O . ASN B 1 237 ? 45.758 -43.959 -35.931 1.00 90.27 237 ASN B O 1
ATOM 3691 N N . GLY B 1 238 ? 47.014 -44.888 -34.325 1.00 129.93 238 GLY B N 1
ATOM 3692 C CA . GLY B 1 238 ? 48.169 -44.077 -34.634 1.00 140.00 238 GLY B CA 1
ATOM 3693 C C . GLY B 1 238 ? 48.374 -42.905 -33.689 1.00 140.87 238 GLY B C 1
ATOM 3694 O O . GLY B 1 238 ? 48.027 -42.955 -32.500 1.00 158.40 238 GLY B O 1
ATOM 3695 N N . PRO B 1 239 ? 48.923 -41.815 -34.220 1.00 100.79 239 PRO B N 1
ATOM 3696 C CA . PRO B 1 239 ? 49.351 -40.709 -33.353 1.00 79.81 239 PRO B CA 1
ATOM 3697 C C . PRO B 1 239 ? 48.174 -40.020 -32.681 1.00 73.97 239 PRO B C 1
ATOM 3698 O O . PRO B 1 239 ? 47.115 -39.822 -33.282 1.00 81.57 239 PRO B O 1
ATOM 3702 N N . LEU B 1 240 ? 48.377 -39.673 -31.411 1.00 51.99 240 LEU B N 1
ATOM 3703 C CA . LEU B 1 240 ? 47.444 -38.893 -30.625 1.00 61.28 240 LEU B CA 1
ATOM 3704 C C . LEU B 1 240 ? 48.155 -37.647 -30.118 1.00 60.41 240 LEU B C 1
ATOM 3705 O O . LEU B 1 240 ? 49.327 -37.709 -29.734 1.00 64.68 240 LEU B O 1
ATOM 3710 N N . ILE B 1 241 ? 47.452 -36.512 -30.109 1.00 46.81 241 ILE B N 1
ATOM 3711 C CA . ILE B 1 241 ? 47.944 -35.346 -29.382 1.00 54.04 241 ILE B CA 1
ATOM 3712 C C . ILE B 1 241 ? 46.804 -34.762 -28.549 1.00 46.58 241 ILE B C 1
ATOM 3713 O O . ILE B 1 241 ? 45.835 -34.225 -29.101 1.00 57.23 241 ILE B O 1
ATOM 3718 N N . GLU B 1 242 ? 46.918 -34.873 -27.220 1.00 37.01 242 GLU B N 1
ATOM 3719 C CA . GLU B 1 242 ? 45.890 -34.476 -26.276 1.00 51.19 242 GLU B CA 1
ATOM 3720 C C . GLU B 1 242 ? 46.359 -33.289 -25.452 1.00 45.33 242 GLU B C 1
ATOM 3721 O O . GLU B 1 242 ? 47.551 -33.153 -25.161 1.00 49.92 242 GLU B O 1
ATOM 3727 N N . PHE B 1 243 ? 45.408 -32.456 -25.044 1.00 42.00 243 PHE B N 1
ATOM 3728 C CA . PHE B 1 243 ? 45.681 -31.318 -24.181 1.00 32.99 243 PHE B CA 1
ATOM 3729 C C . PHE B 1 243 ? 44.997 -31.499 -22.833 1.00 32.58 243 PHE B C 1
ATOM 3730 O O . PHE B 1 243 ? 43.821 -31.855 -22.758 1.00 38.98 243 PHE B O 1
ATOM 3738 N N . CYS B 1 244 ? 45.727 -31.248 -21.767 1.00 35.11 244 CYS B N 1
ATOM 3739 C CA . CYS B 1 244 ? 45.026 -31.243 -20.502 1.00 30.85 244 CYS B CA 1
ATOM 3740 C C . CYS B 1 244 ? 44.291 -29.914 -20.326 1.00 28.31 244 CYS B C 1
ATOM 3741 O O . CYS B 1 244 ? 44.453 -28.983 -21.115 1.00 55.27 244 CYS B O 1
ATOM 3744 N N . ALA B 1 245 ? 43.413 -29.860 -19.325 1.00 27.23 245 ALA B N 1
ATOM 3745 C CA . ALA B 1 245 ? 42.823 -28.586 -18.937 1.00 27.95 245 ALA B CA 1
ATOM 3746 C C . ALA B 1 245 ? 43.911 -27.689 -18.348 1.00 36.14 245 ALA B C 1
ATOM 3747 O O . ALA B 1 245 ? 44.794 -28.179 -17.635 1.00 41.19 245 ALA B O 1
ATOM 3749 N N . PRO B 1 246 ? 43.882 -26.388 -18.637 1.00 30.42 246 PRO B N 1
ATOM 3750 C CA . PRO B 1 246 ? 44.940 -25.492 -18.152 1.00 34.23 246 PRO B CA 1
ATOM 3751 C C . PRO B 1 246 ? 45.131 -25.644 -16.654 1.00 37.14 246 PRO B C 1
ATOM 3752 O O . PRO B 1 246 ? 44.163 -25.776 -15.902 1.00 47.14 246 PRO B O 1
ATOM 3756 N N . ILE B 1 247 ? 46.388 -25.626 -16.226 1.00 24.00 247 ILE B N 1
ATOM 3757 C CA . ILE B 1 247 ? 46.744 -25.685 -14.816 1.00 25.26 247 ILE B CA 1
ATOM 3758 C C . ILE B 1 247 ? 47.284 -24.315 -14.433 1.00 40.03 247 ILE B C 1
ATOM 3759 O O . ILE B 1 247 ? 48.292 -23.865 -15.001 1.00 36.00 247 ILE B O 1
ATOM 3764 N N . GLY B 1 248 ? 46.587 -23.626 -13.511 1.00 37.25 248 GLY B N 1
ATOM 3765 C CA . GLY B 1 248 ? 47.087 -22.372 -12.965 1.00 26.32 248 GLY B CA 1
ATOM 3766 C C . GLY B 1 248 ? 48.030 -22.625 -11.800 1.00 35.54 248 GLY B C 1
ATOM 3767 O O . GLY B 1 248 ? 47.843 -23.563 -11.026 1.00 41.39 248 GLY B O 1
ATOM 3768 N N . HIS B 1 249 ? 49.059 -21.785 -11.675 1.00 29.81 249 HIS B N 1
ATOM 3769 C CA . HIS B 1 249 ? 50.011 -21.965 -10.582 1.00 26.58 249 HIS B CA 1
ATOM 3770 C C . HIS B 1 249 ? 50.658 -20.641 -10.210 1.00 32.23 249 HIS B C 1
ATOM 3771 O O . HIS B 1 249 ? 50.550 -19.642 -10.931 1.00 40.92 249 HIS B O 1
ATOM 3778 N N . ARG B 1 250 ? 51.175 -20.547 -8.993 1.00 29.07 250 ARG B N 1
ATOM 3779 C CA . ARG B 1 250 ? 51.818 -19.303 -8.515 1.00 33.09 250 ARG B CA 1
ATOM 3780 C C . ARG B 1 250 ? 52.583 -19.566 -7.229 1.00 30.72 250 ARG B C 1
ATOM 3781 O O . ARG B 1 250 ? 52.349 -20.558 -6.626 1.00 27.39 250 ARG B O 1
ATOM 3789 N N . ASP B 1 251 ? 53.477 -18.666 -6.861 1.00 39.77 251 ASP B N 1
ATOM 3790 C CA . ASP B 1 251 ? 54.247 -18.827 -5.609 1.00 47.31 251 ASP B CA 1
ATOM 3791 C C . ASP B 1 251 ? 53.373 -18.362 -4.453 1.00 47.78 251 ASP B C 1
ATOM 3792 O O . ASP B 1 251 ? 52.969 -17.256 -4.478 1.00 42.55 251 ASP B O 1
ATOM 3797 N N . ALA B 1 252 ? 53.087 -19.205 -3.484 1.00 41.34 252 ALA B N 1
ATOM 3798 C CA . ALA B 1 252 ? 52.168 -18.744 -2.432 1.00 42.18 252 ALA B CA 1
ATOM 3799 C C . ALA B 1 252 ? 52.906 -18.589 -1.111 1.00 46.67 252 ALA B C 1
ATOM 3800 O O . ALA B 1 252 ? 54.090 -18.699 -1.100 1.00 49.74 252 ALA B O 1
ATOM 3802 N N . ASP B 1 253 ? 52.203 -18.469 -0.004 1.00 49.74 253 ASP B N 1
ATOM 3803 C CA . ASP B 1 253 ? 52.971 -18.188 1.223 1.00 51.26 253 ASP B CA 1
ATOM 3804 C C . ASP B 1 253 ? 53.734 -19.404 1.746 1.00 56.87 253 ASP B C 1
ATOM 3805 O O . ASP B 1 253 ? 53.404 -20.520 1.385 1.00 60.28 253 ASP B O 1
ATOM 3810 N N . ALA B 1 254 ? 54.764 -19.123 2.551 1.00 57.39 254 ALA B N 1
ATOM 3811 C CA . ALA B 1 254 ? 55.697 -20.058 3.219 1.00 48.86 254 ALA B CA 1
ATOM 3812 C C . ALA B 1 254 ? 56.540 -20.822 2.216 1.00 56.52 254 ALA B C 1
ATOM 3813 O O . ALA B 1 254 ? 56.924 -21.916 2.522 1.00 60.88 254 ALA B O 1
ATOM 3815 N N . GLY B 1 255 ? 56.777 -20.253 1.043 1.00 50.90 255 GLY B N 1
ATOM 3816 C CA . GLY B 1 255 ? 57.587 -20.901 -0.000 1.00 51.36 255 GLY B CA 1
ATOM 3817 C C . GLY B 1 255 ? 56.882 -22.026 -0.733 1.00 59.46 255 GLY B C 1
ATOM 3818 O O . GLY B 1 255 ? 57.517 -22.702 -1.506 1.00 62.88 255 GLY B O 1
ATOM 3819 N N . GLU B 1 256 ? 55.590 -22.197 -0.538 1.00 52.40 256 GLU B N 1
ATOM 3820 C CA . GLU B 1 256 ? 54.946 -23.321 -1.212 1.00 52.68 256 GLU B CA 1
ATOM 3821 C C . GLU B 1 256 ? 54.578 -22.918 -2.632 1.00 46.80 256 GLU B C 1
ATOM 3822 O O . GLU B 1 256 ? 54.297 -21.771 -2.888 1.00 47.22 256 GLU B O 1
ATOM 3828 N N . LEU B 1 257 ? 54.660 -23.876 -3.529 1.00 49.02 257 LEU B N 1
ATOM 3829 C CA . LEU B 1 257 ? 54.142 -23.647 -4.877 1.00 40.82 257 LEU B CA 1
ATOM 3830 C C . LEU B 1 257 ? 52.700 -24.111 -4.810 1.00 45.16 257 LEU B C 1
ATOM 3831 O O . LEU B 1 257 ? 52.433 -25.083 -4.202 1.00 45.88 257 LEU B O 1
ATOM 3836 N N . GLU B 1 258 ? 51.806 -23.326 -5.340 1.00 41.26 258 GLU B N 1
ATOM 3837 C CA . GLU B 1 258 ? 50.376 -23.605 -5.402 1.00 49.51 258 GLU B CA 1
ATOM 3838 C C . GLU B 1 258 ? 49.966 -23.814 -6.854 1.00 48.60 258 GLU B C 1
ATOM 3839 O O . GLU B 1 258 ? 50.397 -23.080 -7.739 1.00 48.21 258 GLU B O 1
ATOM 3845 N N . SER B 1 259 ? 49.157 -24.835 -7.103 1.00 42.98 259 SER B N 1
ATOM 3846 C CA . SER B 1 259 ? 48.597 -25.044 -8.423 1.00 31.54 259 SER B CA 1
ATOM 3847 C C . SER B 1 259 ? 47.136 -25.437 -8.267 1.00 41.27 259 SER B C 1
ATOM 3848 O O . SER B 1 259 ? 46.667 -25.753 -7.165 1.00 31.04 259 SER B O 1
ATOM 3851 N N . TRP B 1 260 ? 46.418 -25.440 -9.391 1.00 23.09 260 TRP B N 1
ATOM 3852 C CA . TRP B 1 260 ? 44.990 -25.717 -9.398 1.00 23.32 260 TRP B CA 1
ATOM 3853 C C . TRP B 1 260 ? 44.570 -25.945 -10.852 1.00 32.43 260 TRP B C 1
ATOM 3854 O O . TRP B 1 260 ? 45.216 -25.454 -11.783 1.00 32.74 260 TRP B O 1
ATOM 3865 N N . GLN B 1 261 ? 43.469 -26.689 -11.023 1.00 37.14 261 GLN B N 1
ATOM 3866 C CA . GLN B 1 261 ? 43.008 -27.187 -12.317 1.00 24.05 261 GLN B CA 1
ATOM 3867 C C . GLN B 1 261 ? 41.503 -27.384 -12.225 1.00 29.18 261 GLN B C 1
ATOM 3868 O O . GLN B 1 261 ? 41.044 -28.038 -11.280 1.00 39.45 261 GLN B O 1
ATOM 3874 N N . PRO B 1 262 ? 40.717 -26.848 -13.162 1.00 39.90 262 PRO B N 1
ATOM 3875 C CA . PRO B 1 262 ? 41.152 -26.051 -14.305 1.00 47.43 262 PRO B CA 1
ATOM 3876 C C . PRO B 1 262 ? 41.236 -24.553 -14.017 1.00 44.67 262 PRO B C 1
ATOM 3877 O O . PRO B 1 262 ? 40.466 -24.041 -13.221 1.00 41.26 262 PRO B O 1
ATOM 3881 N N . GLN B 1 263 ? 42.186 -23.878 -14.660 1.00 41.31 263 GLN B N 1
ATOM 3882 C CA . GLN B 1 263 ? 42.191 -22.424 -14.751 1.00 38.38 263 GLN B CA 1
ATOM 3883 C C . GLN B 1 263 ? 41.284 -21.994 -15.901 1.00 30.69 263 GLN B C 1
ATOM 3884 O O . GLN B 1 263 ? 41.488 -22.420 -17.040 1.00 45.91 263 GLN B O 1
ATOM 3890 N N . LYS B 1 264 ? 40.292 -21.151 -15.617 1.00 44.89 264 LYS B N 1
ATOM 3891 C CA . LYS B 1 264 ? 39.406 -20.689 -16.683 1.00 52.01 264 LYS B CA 1
ATOM 3892 C C . LYS B 1 264 ? 40.141 -19.724 -17.620 1.00 54.63 264 LYS B C 1
ATOM 3893 O O . LYS B 1 264 ? 40.929 -18.878 -17.191 1.00 44.38 264 LYS B O 1
ATOM 3899 N N . LEU B 1 265 ? 39.878 -19.866 -18.912 1.00 52.81 265 LEU B N 1
ATOM 3900 C CA . LEU B 1 265 ? 40.378 -18.953 -19.915 1.00 44.29 265 LEU B CA 1
ATOM 3901 C C . LEU B 1 265 ? 39.234 -18.562 -20.835 1.00 59.41 265 LEU B C 1
ATOM 3902 O O . LEU B 1 265 ? 38.282 -19.325 -21.035 1.00 68.63 265 LEU B O 1
ATOM 3907 N N . SER B 1 266 ? 39.332 -17.367 -21.401 1.00 55.09 266 SER B N 1
ATOM 3908 C CA . SER B 1 266 ? 38.400 -16.987 -22.447 1.00 64.81 266 SER B CA 1
ATOM 3909 C C . SER B 1 266 ? 38.613 -17.862 -23.676 1.00 67.58 266 SER B C 1
ATOM 3910 O O . SER B 1 266 ? 39.682 -18.452 -23.885 1.00 74.37 266 SER B O 1
ATOM 3913 N N . THR B 1 267 ? 37.575 -17.938 -24.510 1.00 59.64 267 THR B N 1
ATOM 3914 C CA . THR B 1 267 ? 37.734 -18.616 -25.788 1.00 60.76 267 THR B CA 1
ATOM 3915 C C . THR B 1 267 ? 38.991 -18.137 -26.520 1.00 71.79 267 THR B C 1
ATOM 3916 O O . THR B 1 267 ? 39.804 -18.952 -26.969 1.00 73.06 267 THR B O 1
ATOM 3920 N N . ALA B 1 268 ? 39.185 -16.820 -26.640 1.00 72.81 268 ALA B N 1
ATOM 3921 C CA . ALA B 1 268 ? 40.347 -16.365 -27.403 1.00 66.29 268 ALA B CA 1
ATOM 3922 C C . ALA B 1 268 ? 41.637 -16.740 -26.691 1.00 55.73 268 ALA B C 1
ATOM 3923 O O . ALA B 1 268 ? 42.605 -17.186 -27.332 1.00 50.28 268 ALA B O 1
ATOM 3925 N N . ALA B 1 269 ? 41.654 -16.633 -25.362 1.00 57.46 269 ALA B N 1
ATOM 3926 C CA . ALA B 1 269 ? 42.844 -17.042 -24.626 1.00 52.43 269 ALA B CA 1
ATOM 3927 C C . ALA B 1 269 ? 43.093 -18.538 -24.765 1.00 56.14 269 ALA B C 1
ATOM 3928 O O . ALA B 1 269 ? 44.234 -18.967 -24.964 1.00 42.14 269 ALA B O 1
ATOM 3930 N N . LEU B 1 270 ? 42.035 -19.347 -24.694 1.00 55.00 270 LEU B N 1
ATOM 3931 C CA . LEU B 1 270 ? 42.239 -20.793 -24.777 1.00 51.66 270 LEU B CA 1
ATOM 3932 C C . LEU B 1 270 ? 42.643 -21.211 -26.181 1.00 58.04 270 LEU B C 1
ATOM 3933 O O . LEU B 1 270 ? 43.465 -22.121 -26.342 1.00 48.82 270 LEU B O 1
ATOM 3938 N N . ASP B 1 271 ? 42.095 -20.553 -27.214 1.00 64.29 271 ASP B N 1
ATOM 3939 C CA . ASP B 1 271 ? 42.513 -20.849 -28.588 1.00 61.35 271 ASP B CA 1
ATOM 3940 C C . ASP B 1 271 ? 43.984 -20.527 -28.784 1.00 50.75 271 ASP B C 1
ATOM 3941 O O . ASP B 1 271 ? 44.737 -21.331 -29.343 1.00 41.30 271 ASP B O 1
ATOM 3946 N N . ALA B 1 272 ? 44.412 -19.354 -28.313 1.00 48.17 272 ALA B N 1
ATOM 3947 C CA . ALA B 1 272 ? 45.827 -19.008 -28.367 1.00 48.47 272 ALA B CA 1
ATOM 3948 C C . ALA B 1 272 ? 46.681 -20.058 -27.666 1.00 50.09 272 ALA B C 1
ATOM 3949 O O . ALA B 1 272 ? 47.710 -20.492 -28.194 1.00 46.97 272 ALA B O 1
ATOM 3951 N N . ALA B 1 273 ? 46.274 -20.467 -26.457 1.00 44.31 273 ALA B N 1
ATOM 3952 C CA . ALA B 1 273 ? 47.107 -21.355 -25.649 1.00 39.69 273 ALA B CA 1
ATOM 3953 C C . ALA B 1 273 ? 47.285 -22.711 -26.324 1.00 40.61 273 ALA B C 1
ATOM 3954 O O . ALA B 1 273 ? 48.408 -23.211 -26.446 1.00 44.73 273 ALA B O 1
ATOM 3956 N N . LYS B 1 274 ? 46.182 -23.333 -26.755 1.00 52.59 274 LYS B N 1
ATOM 3957 C CA . LYS B 1 274 ? 46.284 -24.590 -27.486 1.00 50.07 274 LYS B CA 1
ATOM 3958 C C . LYS B 1 274 ? 47.209 -24.439 -28.684 1.00 41.92 274 LYS B C 1
ATOM 3959 O O . LYS B 1 274 ? 48.087 -25.278 -28.931 1.00 34.71 274 LYS B O 1
ATOM 3965 N N . SER B 1 275 ? 47.023 -23.352 -29.432 1.00 44.58 275 SER B N 1
ATOM 3966 C CA . SER B 1 275 ? 47.805 -23.128 -30.638 1.00 37.68 275 SER B CA 1
ATOM 3967 C C . SER B 1 275 ? 49.300 -23.103 -30.324 1.00 39.59 275 SER B C 1
ATOM 3968 O O . SER B 1 275 ? 50.088 -23.850 -30.921 1.00 35.85 275 SER B O 1
ATOM 3971 N N . ILE B 1 276 ? 49.694 -22.267 -29.353 1.00 32.15 276 ILE B N 1
ATOM 3972 C CA . ILE B 1 276 ? 51.095 -22.150 -28.925 1.00 32.30 276 ILE B CA 1
ATOM 3973 C C . ILE B 1 276 ? 51.617 -23.482 -28.394 1.00 37.54 276 ILE B C 1
ATOM 3974 O O . ILE B 1 276 ? 52.684 -23.960 -28.807 1.00 48.52 276 ILE B O 1
ATOM 3979 N N . ALA B 1 2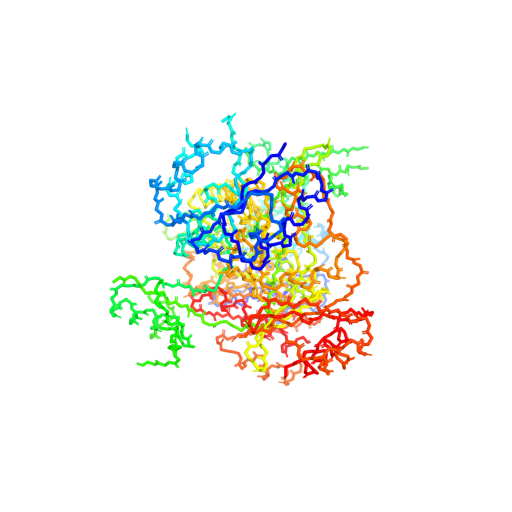77 ? 50.900 -24.069 -27.425 1.00 36.69 277 ALA B N 1
ATOM 3980 C CA . ALA B 1 277 ? 51.279 -25.373 -26.884 1.00 33.49 277 ALA B CA 1
ATOM 3981 C C . ALA B 1 277 ? 51.490 -26.395 -28.004 1.00 34.38 277 ALA B C 1
ATOM 3982 O O . ALA B 1 277 ? 52.533 -27.064 -28.060 1.00 30.92 277 ALA B O 1
ATOM 3984 N N . ALA B 1 278 ? 50.532 -26.491 -28.932 1.00 30.59 278 ALA B N 1
ATOM 3985 C CA . ALA B 1 278 ? 50.621 -27.495 -29.992 1.00 30.09 278 ALA B CA 1
ATOM 3986 C C . ALA B 1 278 ? 51.814 -27.253 -30.904 1.00 41.49 278 ALA B C 1
ATOM 3987 O O . ALA B 1 278 ? 52.422 -28.209 -31.405 1.00 46.23 278 ALA B O 1
ATOM 3989 N N . ARG B 1 279 ? 52.128 -25.999 -31.192 1.00 36.31 279 ARG B N 1
ATOM 3990 C CA . ARG B 1 279 ? 53.207 -25.675 -32.151 1.00 31.05 279 ARG B CA 1
ATOM 3991 C C . ARG B 1 279 ? 54.588 -25.963 -31.577 1.00 39.05 279 ARG B C 1
ATOM 3992 O O . ARG B 1 279 ? 55.362 -26.511 -32.287 1.00 41.24 279 ARG B O 1
ATOM 4000 N N . ILE B 1 280 ? 54.896 -25.533 -30.367 1.00 36.98 280 ILE B N 1
ATOM 4001 C CA . ILE B 1 280 ? 56.205 -25.858 -29.807 1.00 38.85 280 ILE B CA 1
ATOM 4002 C C . ILE B 1 280 ? 56.369 -27.368 -29.646 1.00 41.07 280 ILE B C 1
ATOM 4003 O O . ILE B 1 280 ? 57.470 -27.903 -29.834 1.00 51.55 280 ILE B O 1
ATOM 4008 N N . VAL B 1 281 ? 55.282 -28.088 -29.347 1.00 33.55 281 VAL B N 1
ATOM 4009 C CA . VAL B 1 281 ? 55.435 -29.512 -29.086 1.00 42.49 281 VAL B CA 1
ATOM 4010 C C . VAL B 1 281 ? 55.689 -30.264 -30.382 1.00 46.51 281 VAL B C 1
ATOM 4011 O O . VAL B 1 281 ? 56.525 -31.176 -30.423 1.00 41.17 281 VAL B O 1
ATOM 4015 N N . LYS B 1 282 ? 55.023 -29.874 -31.445 1.00 50.42 282 LYS B N 1
ATOM 4016 C CA . LYS B 1 282 ? 55.237 -30.570 -32.730 1.00 50.52 282 LYS B CA 1
ATOM 4017 C C . LYS B 1 282 ? 56.634 -30.272 -33.264 1.00 43.42 282 LYS B C 1
ATOM 4018 O O . LYS B 1 282 ? 57.117 -31.107 -33.969 1.00 48.43 282 LYS B O 1
ATOM 4024 N N . ALA B 1 283 ? 57.197 -29.103 -32.980 1.00 41.97 283 ALA B N 1
ATOM 4025 C CA . ALA B 1 283 ? 58.572 -28.837 -33.387 1.00 51.08 283 ALA B CA 1
ATOM 4026 C C . ALA B 1 283 ? 59.545 -29.758 -32.666 1.00 49.69 283 ALA B C 1
ATOM 4027 O O . ALA B 1 283 ? 60.537 -30.206 -33.255 1.00 70.82 283 ALA B O 1
ATOM 4029 N N . LEU B 1 284 ? 59.285 -30.062 -31.398 1.00 30.81 284 LEU B N 1
ATOM 4030 C CA . LEU B 1 284 ? 60.148 -31.007 -30.701 1.00 39.79 284 LEU B CA 1
ATOM 4031 C C . LEU B 1 284 ? 59.973 -32.420 -31.246 1.00 41.72 284 LEU B C 1
ATOM 4032 O O . 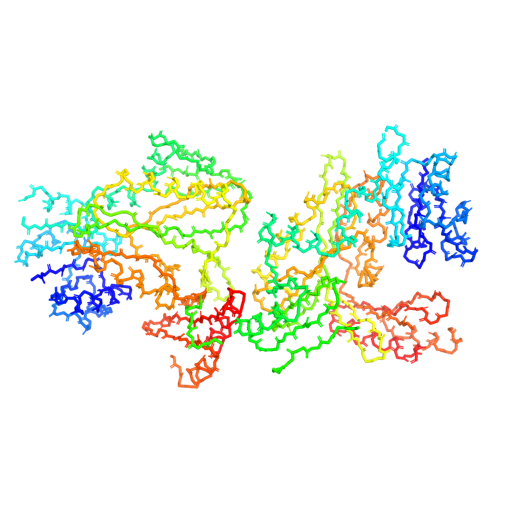LEU B 1 284 ? 60.961 -33.129 -31.459 1.00 49.66 284 LEU B O 1
ATOM 4037 N N . GLY B 1 285 ? 58.733 -32.835 -31.503 1.00 36.59 285 GLY B N 1
ATOM 4038 C CA . GLY B 1 285 ? 58.463 -34.160 -32.044 1.00 38.17 285 GLY B CA 1
ATOM 4039 C C . GLY B 1 285 ? 58.674 -35.271 -31.028 1.00 39.39 285 GLY B C 1
ATOM 4040 O O . GLY B 1 285 ? 59.108 -35.065 -29.895 1.00 32.99 285 GLY B O 1
ATOM 4041 N N . GLY B 1 286 ? 58.335 -36.482 -31.455 1.00 46.46 286 GLY B N 1
ATOM 4042 C CA . GLY B 1 286 ? 58.474 -37.650 -30.610 1.00 33.52 286 GLY B CA 1
ATOM 4043 C C . GLY B 1 286 ? 57.324 -37.789 -29.642 1.00 39.99 286 GLY B C 1
ATOM 4044 O O . GLY B 1 286 ? 56.513 -36.888 -29.430 1.00 34.74 286 GLY B O 1
ATOM 4045 N N . ARG B 1 287 ? 57.258 -38.964 -29.033 1.00 52.59 287 ARG B N 1
ATOM 4046 C CA . ARG B 1 287 ? 56.269 -39.227 -28.000 1.00 39.32 287 ARG B CA 1
ATOM 4047 C C . ARG B 1 287 ? 56.696 -38.598 -26.676 1.00 46.29 287 ARG B C 1
ATOM 4048 O O . ARG B 1 287 ? 57.882 -38.405 -26.408 1.00 66.22 287 ARG B O 1
ATOM 4056 N N . GLY B 1 288 ? 55.726 -38.267 -25.845 1.00 44.65 288 GLY B N 1
ATOM 4057 C CA . GLY B 1 288 ? 56.057 -37.768 -24.528 1.00 39.23 288 GLY B CA 1
ATOM 4058 C C . GLY B 1 288 ? 54.944 -36.943 -23.922 1.00 26.74 288 GLY B C 1
ATOM 4059 O O . GLY B 1 288 ? 53.868 -36.777 -24.494 1.00 40.87 288 GLY B O 1
ATOM 4060 N N . VAL B 1 289 ? 55.226 -36.449 -22.726 1.00 32.21 289 VAL B N 1
ATOM 4061 C CA . VAL B 1 289 ? 54.348 -35.542 -22.010 1.00 38.79 289 VAL B CA 1
ATOM 4062 C C . VAL B 1 289 ? 55.110 -34.246 -21.843 1.00 37.79 289 VAL B C 1
ATOM 4063 O O . VAL B 1 289 ? 56.215 -34.236 -21.284 1.00 40.74 289 VAL B O 1
ATOM 4067 N N . PHE B 1 290 ? 54.545 -33.165 -22.342 1.00 43.55 290 PHE B N 1
ATOM 4068 C CA . PHE B 1 290 ? 55.230 -31.889 -22.347 1.00 47.85 290 PHE B CA 1
ATOM 4069 C C . PHE B 1 290 ? 54.445 -30.912 -21.493 1.00 45.34 290 PHE B C 1
ATOM 4070 O O . PHE B 1 290 ? 53.212 -30.878 -21.544 1.00 43.14 290 PHE B O 1
ATOM 4078 N N . GLY B 1 291 ? 55.170 -30.141 -20.675 1.00 32.93 291 GLY B N 1
ATOM 4079 C CA . GLY B 1 291 ? 54.588 -29.048 -19.939 1.00 33.82 291 GLY B CA 1
ATOM 4080 C C . GLY B 1 291 ? 54.976 -27.742 -20.608 1.00 46.97 291 GLY B C 1
ATOM 4081 O O . GLY B 1 291 ? 56.163 -27.433 -20.757 1.00 45.30 291 GLY B O 1
ATOM 4082 N N . VAL B 1 292 ? 53.974 -27.001 -21.041 1.00 42.82 292 VAL B N 1
ATOM 4083 C CA . VAL B 1 292 ? 54.220 -25.773 -21.786 1.00 37.24 292 VAL B CA 1
ATOM 4084 C C . VAL B 1 292 ? 53.822 -24.622 -20.892 1.00 37.39 292 VAL B C 1
ATOM 4085 O O . VAL B 1 292 ? 52.663 -24.530 -20.466 1.00 28.98 292 VAL B O 1
ATOM 4089 N N . GLU B 1 293 ? 54.778 -23.744 -20.615 1.00 37.10 293 GLU B N 1
ATOM 4090 C CA . GLU B 1 293 ? 54.562 -22.653 -19.688 1.00 25.47 293 GLU B CA 1
ATOM 4091 C C . GLU B 1 293 ? 54.106 -21.406 -20.435 1.00 44.53 293 GLU B C 1
ATOM 4092 O O . GLU B 1 293 ? 54.732 -21.001 -21.424 1.00 57.80 293 GLU B O 1
ATOM 4098 N N . LEU B 1 294 ? 53.011 -20.813 -19.957 1.00 35.63 294 LEU B N 1
ATOM 4099 C CA . LEU B 1 294 ? 52.433 -19.617 -20.562 1.00 32.43 294 LEU B CA 1
ATOM 4100 C C . LEU B 1 294 ? 52.121 -18.561 -19.502 1.00 34.31 294 LEU B C 1
ATOM 4101 O O . LEU B 1 294 ? 51.939 -18.848 -18.317 1.00 43.91 294 LEU B O 1
ATOM 4106 N N . MET B 1 295 ? 52.077 -17.319 -19.973 1.00 40.61 295 MET B N 1
ATOM 4107 C CA . MET B 1 295 ? 51.689 -16.139 -19.214 1.00 40.07 295 MET B CA 1
ATOM 4108 C C . MET B 1 295 ? 50.455 -15.544 -19.869 1.00 37.06 295 MET B C 1
ATOM 4109 O O . MET B 1 295 ? 50.403 -15.412 -21.088 1.00 29.44 295 MET B O 1
ATOM 4114 N N . ILE B 1 296 ? 49.463 -15.184 -19.070 1.00 44.41 296 ILE B N 1
ATOM 4115 C CA . ILE B 1 296 ? 48.152 -14.813 -19.583 1.00 41.39 296 ILE B CA 1
ATOM 4116 C C . ILE B 1 296 ? 47.726 -13.503 -18.951 1.00 50.83 296 ILE B C 1
ATOM 4117 O O . ILE B 1 296 ? 47.869 -13.308 -17.740 1.00 51.30 296 ILE B O 1
ATOM 4122 N N . ASN B 1 297 ? 47.211 -12.619 -19.771 1.00 51.58 297 ASN B N 1
ATOM 4123 C CA . ASN B 1 297 ? 46.658 -11.353 -19.344 1.00 55.16 297 ASN B CA 1
ATOM 4124 C C . ASN B 1 297 ? 45.415 -11.155 -20.207 1.00 52.20 297 ASN B C 1
ATOM 4125 O O . ASN B 1 297 ? 45.482 -10.602 -21.293 1.00 63.29 297 ASN B O 1
ATOM 4130 N N . GLY B 1 298 ? 44.284 -11.658 -19.735 1.00 54.33 298 GLY B N 1
ATOM 4131 C CA . GLY B 1 298 ? 43.038 -11.557 -20.473 1.00 61.11 298 GLY B CA 1
ATOM 4132 C C . GLY B 1 298 ? 43.075 -12.281 -21.795 1.00 60.44 298 GLY B C 1
ATOM 4133 O O . GLY B 1 298 ? 42.976 -13.502 -21.866 1.00 76.37 298 GLY B O 1
ATOM 4134 N N . ASP B 1 299 ? 43.266 -11.500 -22.846 1.00 62.92 299 ASP B N 1
ATOM 4135 C CA . ASP B 1 299 ? 43.336 -11.905 -24.243 1.00 76.20 299 ASP B CA 1
ATOM 4136 C C . ASP B 1 299 ? 44.696 -12.444 -24.663 1.00 63.95 299 ASP B C 1
ATOM 4137 O O . ASP B 1 299 ? 44.779 -13.210 -25.628 1.00 65.48 299 ASP B O 1
ATOM 4142 N N . GLU B 1 300 ? 45.774 -11.989 -24.041 1.00 61.90 300 GLU B N 1
ATOM 4143 C CA . GLU B 1 300 ? 47.093 -12.219 -24.604 1.00 56.06 300 GLU B CA 1
ATOM 4144 C C . GLU B 1 300 ? 47.764 -13.389 -23.909 1.00 50.00 300 GLU B C 1
ATOM 4145 O O . GLU B 1 300 ? 47.697 -13.530 -22.684 1.00 54.64 300 GLU B O 1
ATOM 4151 N N . VAL B 1 301 ? 48.382 -14.243 -24.705 1.00 50.87 301 VAL B N 1
ATOM 4152 C CA . VAL B 1 301 ? 49.081 -15.414 -24.210 1.00 45.19 301 VAL B CA 1
ATOM 4153 C C . VAL B 1 301 ? 50.523 -15.334 -24.678 1.00 36.23 301 VAL B C 1
ATOM 4154 O O . VAL B 1 301 ? 50.790 -15.031 -25.847 1.00 45.99 301 VAL B O 1
ATOM 4158 N N . TYR B 1 302 ? 51.447 -15.564 -23.754 1.00 39.57 302 TYR B N 1
ATOM 4159 C CA . TYR B 1 302 ? 52.868 -15.527 -24.032 1.00 48.84 302 TYR B CA 1
ATOM 4160 C C . TYR B 1 302 ? 53.481 -16.883 -23.742 1.00 52.24 302 TYR B C 1
ATOM 4161 O O . TYR B 1 302 ? 53.172 -17.523 -22.736 1.00 54.57 302 TYR B O 1
ATOM 4170 N N . PHE B 1 303 ? 54.341 -17.313 -24.643 1.00 54.92 303 PHE B N 1
ATOM 4171 C CA . PHE B 1 303 ? 55.184 -18.460 -24.380 1.00 48.98 303 PHE B CA 1
ATOM 4172 C C . PHE B 1 303 ? 56.264 -18.085 -23.379 1.00 38.54 303 PHE B C 1
ATOM 4173 O O . PHE B 1 303 ? 56.953 -17.080 -23.552 1.00 41.67 303 PHE B O 1
ATOM 4181 N N . ALA B 1 304 ? 56.426 -18.892 -22.336 1.00 49.23 304 ALA B N 1
ATOM 4182 C CA . ALA B 1 304 ? 57.565 -18.679 -21.446 1.00 43.30 304 ALA B CA 1
ATOM 4183 C C . ALA B 1 304 ? 58.568 -19.817 -21.464 1.00 47.60 304 ALA B C 1
ATOM 4184 O O . ALA B 1 304 ? 59.772 -19.550 -21.405 1.00 47.99 304 ALA B O 1
ATOM 4186 N N . ASP B 1 305 ? 58.116 -21.072 -21.537 1.00 56.78 305 ASP B N 1
ATOM 4187 C CA . ASP B 1 305 ? 59.031 -22.205 -21.460 1.00 56.99 305 ASP B CA 1
ATOM 4188 C C . ASP B 1 305 ? 58.299 -23.505 -21.791 1.00 49.63 305 ASP B C 1
ATOM 4189 O O . ASP B 1 305 ? 57.071 -23.550 -21.866 1.00 35.46 305 ASP B O 1
ATOM 4194 N N . VAL B 1 306 ? 59.082 -24.565 -21.971 1.00 48.05 306 VAL B N 1
ATOM 4195 C CA . VAL B 1 306 ? 58.570 -25.927 -22.078 1.00 50.35 306 VAL B CA 1
ATOM 4196 C C . VAL B 1 306 ? 59.566 -26.879 -21.432 1.00 47.37 306 VAL B C 1
ATOM 4197 O O . VAL B 1 306 ? 60.782 -26.745 -21.609 1.00 60.61 306 VAL B O 1
ATOM 4201 N N . THR B 1 307 ? 59.048 -27.854 -20.682 1.00 47.85 307 THR B N 1
ATOM 4202 C CA . THR B 1 307 ? 59.871 -28.913 -20.121 1.00 52.11 307 THR B CA 1
ATOM 4203 C C . THR B 1 307 ? 59.388 -30.295 -20.550 1.00 52.77 307 THR B C 1
ATOM 4204 O O . THR B 1 307 ? 58.183 -30.562 -20.602 1.00 43.66 307 THR B O 1
ATOM 4208 N N . VAL B 1 308 ? 60.350 -31.181 -20.811 1.00 58.22 308 VAL B N 1
ATOM 4209 C CA . VAL B 1 308 ? 60.071 -32.568 -21.171 1.00 55.42 308 VAL B CA 1
ATOM 4210 C C . VAL B 1 308 ? 59.910 -33.436 -19.925 1.00 42.55 308 VAL B C 1
ATOM 4211 O O . VAL B 1 308 ? 59.808 -34.665 -20.025 1.00 62.45 308 VAL B O 1
ATOM 4215 N N . CYS B 1 309 ? 59.875 -32.812 -18.748 1.00 57.51 309 CYS B N 1
ATOM 4216 C CA . CYS B 1 309 ? 59.758 -33.513 -17.472 1.00 71.68 309 CYS B CA 1
ATOM 4217 C C . CYS B 1 309 ? 58.520 -33.049 -16.701 1.00 94.87 309 CYS B C 1
ATOM 4218 O O . CYS B 1 309 ? 58.142 -31.878 -16.779 1.00 88.90 309 CYS B O 1
ATOM 4221 N N . PRO B 1 310 ? 57.876 -33.939 -15.918 1.00 124.30 310 PRO B N 1
ATOM 4222 C CA . PRO B 1 310 ? 56.619 -33.557 -15.245 1.00 124.55 310 PRO B CA 1
ATOM 4223 C C . PRO B 1 310 ? 56.804 -32.427 -14.247 1.00 122.32 310 PRO B C 1
ATOM 4224 O O . PRO B 1 310 ? 57.439 -32.603 -13.204 1.00 116.86 310 PRO B O 1
ATOM 4228 N N . ALA B 1 311 ? 56.231 -31.266 -14.557 1.00 126.32 311 ALA B N 1
ATOM 4229 C CA . ALA B 1 311 ? 56.429 -30.082 -13.732 1.00 126.37 311 ALA B CA 1
ATOM 4230 C C . ALA B 1 311 ? 55.826 -30.260 -12.339 1.00 111.02 311 ALA B C 1
ATOM 4231 O O . ALA B 1 311 ? 54.886 -31.031 -12.130 1.00 108.65 311 ALA B O 1
ATOM 4233 N N . GLY B 1 312 ? 56.404 -29.535 -11.377 1.00 89.35 312 GLY B N 1
ATOM 4234 C CA . GLY B 1 312 ? 55.824 -29.469 -10.057 1.00 57.61 312 GLY B CA 1
ATOM 4235 C C . GLY B 1 312 ? 54.357 -29.087 -10.065 1.00 61.59 312 GLY B C 1
ATOM 4236 O O . GLY B 1 312 ? 53.577 -29.597 -9.251 1.00 52.83 312 GLY B O 1
ATOM 4237 N N . SER B 1 313 ? 53.944 -28.208 -10.985 1.00 66.59 313 SER B N 1
ATOM 4238 C CA . SER B 1 313 ? 52.528 -27.837 -11.006 1.00 45.01 313 SER B CA 1
ATOM 4239 C C . SER B 1 313 ? 51.623 -28.993 -11.425 1.00 54.25 313 SER B C 1
ATOM 4240 O O . SER B 1 313 ? 50.435 -28.979 -11.086 1.00 47.52 313 SER B O 1
ATOM 4243 N N . ALA B 1 314 ? 52.158 -29.991 -12.135 1.00 52.10 314 ALA B N 1
ATOM 4244 C CA . ALA B 1 314 ? 51.364 -31.132 -12.582 1.00 48.00 314 ALA B CA 1
ATOM 4245 C C . ALA B 1 314 ? 50.837 -31.988 -11.424 1.00 46.34 314 ALA B C 1
ATOM 4246 O O . ALA B 1 314 ? 49.906 -32.772 -11.638 1.00 36.96 314 ALA B O 1
ATOM 4248 N N . TRP B 1 315 ? 51.409 -31.854 -10.213 1.00 38.59 315 TRP B N 1
ATOM 4249 C CA . TRP B 1 315 ? 51.029 -32.698 -9.081 1.00 43.12 315 TRP B CA 1
ATOM 4250 C C . TRP B 1 315 ? 49.529 -32.696 -8.809 1.00 42.51 315 TRP B C 1
ATOM 4251 O O . TRP B 1 315 ? 48.992 -33.688 -8.304 1.00 40.95 315 TRP B O 1
ATOM 4262 N N . VAL B 1 316 ? 48.837 -31.594 -9.114 1.00 33.41 316 VAL B N 1
ATOM 4263 C CA . VAL B 1 316 ? 47.390 -31.559 -8.895 1.00 31.17 316 VAL B CA 1
ATOM 4264 C C . VAL B 1 316 ? 46.700 -32.694 -9.643 1.00 36.04 316 VAL B C 1
ATOM 4265 O O . VAL B 1 316 ? 45.673 -33.208 -9.177 1.00 39.34 316 VAL B O 1
ATOM 4269 N N . THR B 1 317 ? 47.261 -33.129 -10.782 1.00 40.09 317 THR B N 1
ATOM 4270 C CA . THR B 1 317 ? 46.594 -34.118 -11.624 1.00 38.12 317 THR B CA 1
ATOM 4271 C C . THR B 1 317 ? 46.444 -35.459 -10.913 1.00 36.05 317 THR B C 1
ATOM 4272 O O . THR B 1 317 ? 45.497 -36.195 -11.231 1.00 32.96 317 THR B O 1
ATOM 4276 N N . VAL B 1 318 ? 47.299 -35.750 -9.918 1.00 35.57 318 VAL B N 1
ATOM 4277 C CA . VAL B 1 318 ? 47.215 -37.018 -9.190 1.00 35.07 318 VAL B CA 1
ATOM 4278 C C . VAL B 1 318 ? 45.804 -37.242 -8.667 1.00 38.77 318 VAL B C 1
ATOM 4279 O O . VAL B 1 318 ? 45.338 -38.385 -8.579 1.00 47.02 318 VAL B O 1
ATOM 4283 N N . ARG B 1 319 ? 45.073 -36.156 -8.367 1.00 24.79 319 ARG B N 1
ATOM 4284 C CA . ARG B 1 319 ? 43.696 -36.261 -7.902 1.00 36.79 319 ARG B CA 1
ATOM 4285 C C . ARG B 1 319 ? 42.665 -35.590 -8.795 1.00 33.97 319 ARG B C 1
ATOM 4286 O O . ARG B 1 319 ? 41.477 -35.901 -8.652 1.00 36.11 319 ARG B O 1
ATOM 4294 N N . SER B 1 320 ? 43.054 -34.682 -9.691 1.00 24.94 320 SER B N 1
ATOM 4295 C CA . SER B 1 320 ? 42.033 -33.958 -10.450 1.00 30.32 320 SER B CA 1
ATOM 4296 C C . SER B 1 320 ? 41.724 -34.566 -11.812 1.00 32.08 320 SER B C 1
ATOM 4297 O O . SER B 1 320 ? 40.682 -34.239 -12.395 1.00 34.17 320 SER B O 1
ATOM 4300 N N . GLN B 1 321 ? 42.581 -35.435 -12.331 1.00 39.47 321 GLN B N 1
ATOM 4301 C CA . GLN B 1 321 ? 42.348 -36.069 -13.619 1.00 32.37 321 GLN B CA 1
ATOM 4302 C C . GLN B 1 321 ? 42.147 -37.562 -13.438 1.00 25.74 321 GLN B C 1
ATOM 4303 O O . GLN B 1 321 ? 42.723 -38.159 -12.532 1.00 40.98 321 GLN B O 1
ATOM 4309 N N . ARG B 1 322 ? 41.344 -38.158 -14.328 1.00 26.20 322 ARG B N 1
ATOM 4310 C CA . ARG B 1 322 ? 41.274 -39.614 -14.426 1.00 26.54 322 ARG B CA 1
ATOM 4311 C C . ARG B 1 322 ? 42.673 -40.235 -14.479 1.00 38.67 322 ARG B C 1
ATOM 4312 O O . ARG B 1 322 ? 42.989 -41.146 -13.709 1.00 42.57 322 ARG B O 1
ATOM 4320 N N . LEU B 1 323 ? 43.526 -39.752 -15.373 1.00 30.08 323 LEU B N 1
ATOM 4321 C CA . LEU B 1 323 ? 44.902 -40.230 -15.506 1.00 25.41 323 LEU B CA 1
ATOM 4322 C C . LEU B 1 323 ? 45.859 -39.118 -15.092 1.00 34.43 323 LEU B C 1
ATOM 4323 O O . LEU B 1 323 ? 45.839 -38.020 -15.665 1.00 35.40 323 LEU B O 1
ATOM 4328 N N . SER B 1 324 ? 46.686 -39.387 -14.088 1.00 35.08 324 SER B N 1
ATOM 4329 C CA . SER B 1 324 ? 47.619 -38.374 -13.629 1.00 38.34 324 SER B CA 1
ATOM 4330 C C . SER B 1 324 ? 48.724 -38.172 -14.657 1.00 40.85 324 SER B C 1
ATOM 4331 O O . SER B 1 324 ? 48.935 -38.998 -15.558 1.00 29.50 324 SER B O 1
ATOM 4334 N N . VAL B 1 325 ? 49.447 -37.058 -14.505 1.00 31.17 325 VAL B N 1
ATOM 4335 C CA . VAL B 1 325 ? 50.522 -36.748 -15.446 1.00 40.33 325 VAL B CA 1
ATOM 4336 C C . VAL B 1 325 ? 51.500 -37.907 -15.524 1.00 30.88 325 VAL B C 1
ATOM 4337 O O . VAL B 1 325 ? 52.113 -38.136 -16.569 1.00 32.29 325 VAL B O 1
ATOM 4341 N N . PHE B 1 326 ? 51.627 -38.679 -14.433 1.00 27.97 326 PHE B N 1
ATOM 4342 C CA . PHE B 1 326 ? 52.489 -39.858 -14.389 1.00 37.97 326 PHE B CA 1
ATOM 4343 C C . PHE B 1 326 ? 51.874 -41.053 -15.105 1.00 42.38 326 PHE B C 1
ATOM 4344 O O . PHE B 1 326 ? 52.583 -41.810 -15.778 1.00 34.05 326 PHE B O 1
ATOM 4352 N N . GLU B 1 327 ? 50.566 -41.270 -14.954 1.00 31.78 327 GLU B N 1
ATOM 4353 C CA . GLU B 1 327 ? 49.932 -42.320 -15.739 1.00 40.37 327 GLU B CA 1
ATOM 4354 C C . GLU B 1 327 ? 49.946 -41.953 -17.217 1.00 42.14 327 GLU B C 1
ATOM 4355 O O . GLU B 1 327 ? 50.176 -42.813 -18.073 1.00 24.92 327 GLU B O 1
ATOM 4361 N N . LEU B 1 328 ? 49.776 -40.671 -17.545 1.00 33.94 328 LEU B N 1
ATOM 4362 C CA . LEU B 1 328 ? 49.879 -40.287 -18.952 1.00 34.39 328 LEU B CA 1
ATOM 4363 C C . LEU B 1 328 ? 51.287 -40.536 -19.497 1.00 36.36 328 LEU B C 1
ATOM 4364 O O . LEU B 1 328 ? 51.447 -41.069 -20.607 1.00 41.72 328 LEU B O 1
ATOM 4369 N N . GLN B 1 329 ? 52.325 -40.183 -18.736 1.00 37.31 329 GLN B N 1
ATOM 4370 C CA . GLN B 1 329 ? 53.653 -40.401 -19.287 1.00 38.43 329 GLN B CA 1
ATOM 4371 C C . GLN B 1 329 ? 54.054 -41.871 -19.265 1.00 38.85 329 GLN B C 1
ATOM 4372 O O . GLN B 1 329 ? 54.848 -42.293 -20.112 1.00 45.07 329 GLN B O 1
ATOM 4378 N N . ALA B 1 330 ? 53.496 -42.680 -18.367 1.00 31.88 330 ALA B N 1
ATOM 4379 C CA . ALA B 1 330 ? 53.692 -44.112 -18.522 1.00 36.66 330 ALA B CA 1
ATOM 4380 C C . ALA B 1 330 ? 53.068 -44.602 -19.825 1.00 43.36 330 ALA B C 1
ATOM 4381 O O . ALA B 1 330 ? 53.707 -45.346 -20.583 1.00 39.57 330 ALA B O 1
ATOM 4383 N N . ARG B 1 331 ? 51.839 -44.165 -20.134 1.00 35.21 331 ARG B N 1
ATOM 4384 C CA . ARG B 1 331 ? 51.204 -44.620 -21.374 1.00 28.54 331 ARG B CA 1
ATOM 4385 C C . ARG B 1 331 ? 51.906 -44.067 -22.615 1.00 34.11 331 ARG B C 1
ATOM 4386 O O . ARG B 1 331 ? 52.058 -44.789 -23.614 1.00 34.30 331 ARG B O 1
ATOM 4394 N N . ALA B 1 332 ? 52.385 -42.809 -22.559 1.00 34.39 332 ALA B N 1
ATOM 4395 C CA . ALA B 1 332 ? 53.068 -42.199 -23.704 1.00 41.86 332 ALA B CA 1
ATOM 4396 C C . ALA B 1 332 ? 54.389 -42.898 -24.016 1.00 43.99 332 ALA B C 1
ATOM 4397 O O . ALA B 1 332 ? 54.702 -43.156 -25.182 1.00 34.62 332 ALA B O 1
ATOM 4399 N N . ILE B 1 333 ? 55.187 -43.181 -22.982 1.00 38.88 333 ILE B N 1
ATOM 4400 C CA . ILE B 1 333 ? 56.443 -43.908 -23.156 1.00 43.34 333 ILE B CA 1
ATOM 4401 C C . ILE B 1 333 ? 56.204 -45.204 -23.912 1.00 49.63 333 ILE B C 1
ATOM 4402 O O . ILE B 1 333 ? 56.957 -45.565 -24.822 1.00 34.92 333 ILE B O 1
ATOM 4407 N N . LEU B 1 334 ? 55.161 -45.927 -23.527 1.00 52.39 334 LEU B N 1
ATOM 4408 C CA . LEU B 1 334 ? 54.883 -47.242 -24.068 1.00 35.15 334 LEU B CA 1
ATOM 4409 C C . LEU B 1 334 ? 54.004 -47.192 -25.313 1.00 35.64 334 LEU B C 1
ATOM 4410 O O . LEU B 1 334 ? 53.706 -48.249 -25.880 1.00 51.67 334 LEU B O 1
ATOM 4415 N N . GLY B 1 335 ? 53.560 -46.008 -25.732 1.00 29.40 335 GLY B N 1
ATOM 4416 C CA . GLY B 1 335 ? 52.817 -45.891 -26.981 1.00 42.46 335 GLY B CA 1
ATOM 4417 C C . GLY B 1 335 ? 51.386 -46.375 -26.898 1.00 42.21 335 GLY B C 1
ATOM 4418 O O . GLY B 1 335 ? 50.870 -46.966 -27.856 1.00 62.09 335 GLY B O 1
ATOM 4419 N N . LEU B 1 336 ? 50.732 -46.141 -25.776 1.00 45.57 336 LEU B N 1
ATOM 4420 C CA . LEU B 1 336 ? 49.363 -46.564 -25.565 1.00 43.59 336 LEU B CA 1
ATOM 4421 C C . LEU B 1 336 ? 48.415 -45.362 -25.611 1.00 38.12 336 LEU B C 1
ATOM 4422 O O . LEU B 1 336 ? 48.830 -44.206 -25.476 1.00 35.28 336 LEU B O 1
ATOM 4427 N N . ALA B 1 337 ? 47.127 -45.654 -25.780 1.00 45.48 337 ALA B N 1
ATOM 4428 C CA . ALA B 1 337 ? 46.101 -44.626 -25.852 1.00 48.21 337 ALA B CA 1
ATOM 4429 C C . ALA B 1 337 ? 45.965 -43.867 -24.540 1.00 43.60 337 ALA B C 1
ATOM 4430 O O . ALA B 1 337 ? 46.211 -44.399 -23.450 1.00 38.89 337 ALA B O 1
ATOM 4432 N N . VAL B 1 338 ? 45.566 -42.599 -24.652 1.00 50.74 338 VAL B N 1
ATOM 4433 C CA . VAL B 1 338 ? 45.346 -41.751 -23.492 1.00 38.68 338 VAL B CA 1
ATOM 4434 C C . VAL B 1 338 ? 44.097 -40.910 -23.708 1.00 41.46 338 VAL B C 1
ATOM 4435 O O . VAL B 1 338 ? 43.603 -40.757 -24.826 1.00 54.44 338 VAL B O 1
ATOM 4439 N N . ASP B 1 339 ? 43.584 -40.377 -22.605 1.00 31.94 339 ASP B N 1
ATOM 4440 C CA . ASP B 1 339 ? 42.584 -39.325 -22.612 1.00 40.72 339 ASP B CA 1
ATOM 4441 C C . ASP B 1 339 ? 43.000 -38.323 -21.549 1.00 40.34 339 ASP B C 1
ATOM 4442 O O . ASP B 1 339 ? 43.904 -38.589 -20.754 1.00 49.59 339 ASP B O 1
ATOM 4447 N N . THR B 1 340 ? 42.324 -37.177 -21.523 1.00 35.22 340 THR B N 1
ATOM 4448 C CA . THR B 1 340 ? 42.635 -36.107 -20.588 1.00 34.34 340 THR B CA 1
ATOM 4449 C C . THR B 1 340 ? 41.412 -35.706 -19.770 1.00 36.47 340 THR B C 1
ATOM 4450 O O . THR B 1 340 ? 41.324 -34.576 -19.292 1.00 48.79 340 THR B O 1
ATOM 4454 N N . LEU B 1 341 ? 40.499 -36.648 -19.534 1.00 34.67 341 LEU B N 1
ATOM 4455 C CA . LEU B 1 341 ? 39.318 -36.383 -18.714 1.00 40.41 341 LEU B CA 1
ATOM 4456 C C . LEU B 1 341 ? 39.685 -35.944 -17.302 1.00 41.19 341 LEU B C 1
ATOM 4457 O O . LEU B 1 341 ? 40.595 -36.495 -16.680 1.00 40.88 341 LEU B O 1
ATOM 4462 N N . MET B 1 342 ? 38.929 -34.980 -16.784 1.00 26.97 342 MET B N 1
ATOM 4463 C CA . MET B 1 342 ? 39.054 -34.496 -15.414 1.00 40.49 342 MET B CA 1
ATOM 4464 C C . MET B 1 342 ? 38.055 -35.170 -14.479 1.00 40.01 342 MET B C 1
ATOM 4465 O O . MET B 1 342 ? 36.872 -35.321 -14.812 1.00 27.84 342 MET B O 1
ATOM 4470 N N . ILE B 1 343 ? 38.534 -35.557 -13.297 1.00 37.49 343 ILE B N 1
ATOM 4471 C CA . ILE B 1 343 ? 37.636 -36.052 -12.257 1.00 37.20 343 ILE B CA 1
ATOM 4472 C C . ILE B 1 343 ? 36.806 -34.904 -11.683 1.00 32.15 343 ILE B C 1
ATOM 4473 O O . ILE B 1 343 ? 35.579 -34.990 -11.578 1.00 34.55 343 ILE B O 1
ATOM 4478 N N . SER B 1 344 ? 37.464 -33.811 -11.318 1.00 33.36 344 SER B N 1
ATOM 4479 C CA . SER B 1 344 ? 36.875 -32.753 -10.514 1.00 46.43 344 SER B CA 1
ATOM 4480 C C . SER B 1 344 ? 37.911 -31.638 -10.373 1.00 40.01 344 SER B C 1
ATOM 4481 O O . SER B 1 344 ? 39.110 -31.889 -10.516 1.00 35.87 344 SER B O 1
ATOM 4484 N N . PRO B 1 345 ? 37.477 -30.400 -10.117 1.00 35.80 345 PRO B N 1
ATOM 4485 C CA . PRO B 1 345 ? 38.454 -29.343 -9.801 1.00 25.73 345 PRO B CA 1
ATOM 4486 C C . PRO B 1 345 ? 39.343 -29.754 -8.630 1.00 30.76 345 PRO B C 1
ATOM 4487 O O . PRO B 1 345 ? 38.943 -30.541 -7.764 1.00 27.21 345 PRO B O 1
ATOM 4491 N N . GLY B 1 346 ? 40.574 -29.229 -8.608 1.00 36.66 346 GLY B N 1
ATOM 4492 C CA . GLY B 1 346 ? 41.495 -29.572 -7.543 1.00 24.64 346 GLY B CA 1
ATOM 4493 C C . GLY B 1 346 ? 42.547 -28.505 -7.355 1.00 35.59 346 GLY B C 1
ATOM 4494 O O . GLY B 1 346 ? 42.674 -27.586 -8.156 1.00 35.08 346 GLY B O 1
ATOM 4495 N N . ALA B 1 347 ? 43.304 -28.633 -6.268 1.00 37.41 347 ALA B N 1
ATOM 4496 C CA . ALA B 1 347 ? 44.455 -27.763 -6.050 1.00 40.97 347 ALA B CA 1
ATOM 4497 C C . ALA B 1 347 ? 45.541 -28.541 -5.338 1.00 38.74 347 ALA B C 1
ATOM 4498 O O . ALA B 1 347 ? 45.294 -29.569 -4.708 1.00 27.89 347 ALA B O 1
ATOM 4500 N N . ALA B 1 348 ? 46.757 -28.035 -5.437 1.00 33.58 348 ALA B N 1
ATOM 4501 C CA . ALA B 1 348 ? 47.873 -28.695 -4.791 1.00 33.89 348 ALA B CA 1
ATOM 4502 C C . ALA B 1 348 ? 48.825 -27.657 -4.235 1.00 34.12 348 ALA B C 1
ATOM 4503 O O . ALA B 1 348 ? 48.881 -26.511 -4.678 1.00 28.70 348 ALA B O 1
ATOM 4505 N N . ARG B 1 349 ? 49.601 -28.088 -3.260 1.00 27.40 349 ARG B N 1
ATOM 4506 C CA . ARG B 1 349 ? 50.621 -27.241 -2.675 1.00 29.49 349 ARG B CA 1
ATOM 4507 C C . ARG B 1 349 ? 51.849 -28.109 -2.495 1.00 34.99 349 ARG B C 1
ATOM 4508 O O . ARG B 1 349 ? 51.802 -29.099 -1.759 1.00 39.02 349 ARG B O 1
ATOM 4516 N N . VAL B 1 350 ? 52.921 -27.772 -3.202 1.00 38.41 350 VAL B N 1
ATOM 4517 C CA . VAL B 1 350 ? 54.178 -28.489 -3.067 1.00 48.37 350 VAL B CA 1
ATOM 4518 C C . VAL B 1 350 ? 55.018 -27.745 -2.044 1.00 42.37 350 VAL B C 1
ATOM 4519 O O . VAL B 1 350 ? 55.411 -26.596 -2.270 1.00 38.75 350 VAL B O 1
ATOM 4523 N N . ILE B 1 351 ? 55.278 -28.403 -0.912 1.00 38.90 351 ILE B N 1
ATOM 4524 C CA . ILE B 1 351 ? 56.119 -27.904 0.170 1.00 57.07 351 ILE B CA 1
ATOM 4525 C C . ILE B 1 351 ? 57.556 -28.338 -0.070 1.00 63.88 351 ILE B C 1
ATOM 4526 O O . ILE B 1 351 ? 57.802 -29.458 -0.528 1.00 60.31 351 ILE B O 1
ATOM 4531 N N . ASN B 1 352 ? 58.515 -27.458 0.230 1.00 76.80 352 ASN B N 1
ATOM 4532 C CA . ASN B 1 352 ? 59.944 -27.781 0.086 1.00 93.45 352 ASN B CA 1
ATOM 4533 C C . ASN B 1 352 ? 60.763 -27.453 1.329 1.00 99.21 352 ASN B C 1
ATOM 4534 O O . ASN B 1 352 ? 61.908 -26.998 1.225 1.00 96.80 352 ASN B O 1
ATOM 4539 N N . PRO B 1 366 ? 57.281 -35.604 9.154 1.00 101.80 365 PRO B N 1
ATOM 4540 C CA . PRO B 1 366 ? 55.845 -35.558 8.995 1.00 95.77 365 PRO B CA 1
ATOM 4541 C C . PRO B 1 366 ? 55.229 -36.246 10.208 1.00 88.43 365 PRO B C 1
ATOM 4542 O O . PRO B 1 366 ? 54.989 -37.396 10.159 1.00 91.72 365 PRO B O 1
ATOM 4546 N N . PRO B 1 367 ? 54.970 -35.526 11.305 1.00 79.62 366 PRO B N 1
ATOM 4547 C CA . PRO B 1 367 ? 54.404 -36.135 12.501 1.00 70.96 366 PRO B CA 1
ATOM 4548 C C . PRO B 1 367 ? 52.995 -36.704 12.321 1.00 73.44 366 PRO B C 1
ATOM 4549 O O . PRO B 1 367 ? 52.284 -36.256 11.506 1.00 63.25 366 PRO B O 1
ATOM 4553 N N . ALA B 1 368 ? 52.638 -37.661 13.167 1.00 74.19 367 ALA B N 1
ATOM 4554 C CA . ALA B 1 368 ? 51.340 -38.360 13.144 1.00 71.14 367 ALA B CA 1
ATOM 4555 C C . ALA B 1 368 ? 50.178 -37.403 13.359 1.00 71.12 367 ALA B C 1
ATOM 4556 O O . ALA B 1 368 ? 49.145 -37.615 12.791 1.00 69.33 367 ALA B O 1
ATOM 4558 N N . ASP B 1 369 ? 50.359 -36.386 14.178 1.00 63.16 368 ASP B N 1
ATOM 4559 C CA . ASP B 1 369 ? 49.263 -35.434 14.462 1.00 63.23 368 ASP B CA 1
ATOM 4560 C C . ASP B 1 369 ? 49.100 -34.492 13.283 1.00 53.81 368 ASP B C 1
ATOM 4561 O O . ASP B 1 369 ? 48.041 -33.968 13.113 1.00 53.22 368 ASP B O 1
ATOM 4566 N N . ALA B 1 370 ? 50.159 -34.282 12.529 1.00 44.88 369 ALA B N 1
ATOM 4567 C CA . ALA B 1 370 ? 50.068 -33.414 11.349 1.00 48.69 369 ALA B CA 1
ATOM 4568 C C . ALA B 1 370 ? 49.222 -34.111 10.298 1.00 55.85 369 ALA B C 1
ATOM 4569 O O . ALA B 1 370 ? 48.465 -33.449 9.653 1.00 61.07 369 ALA B O 1
ATOM 4571 N N . LEU B 1 371 ? 49.365 -35.413 10.148 1.00 60.30 370 LEU B N 1
ATOM 4572 C CA . LEU B 1 371 ? 48.554 -36.138 9.155 1.00 55.63 370 LEU B CA 1
ATOM 4573 C C . LEU B 1 371 ? 47.120 -36.257 9.652 1.00 67.18 370 LEU B C 1
ATOM 4574 O O . LEU B 1 371 ? 46.230 -36.142 8.853 1.00 66.36 370 LEU B O 1
ATOM 4579 N N . THR B 1 372 ? 46.924 -36.526 10.931 1.00 65.66 371 THR B N 1
ATOM 4580 C CA . THR B 1 372 ? 45.548 -36.647 11.437 1.00 53.17 371 THR B CA 1
ATOM 4581 C C . THR B 1 372 ? 44.843 -35.339 11.173 1.00 48.55 371 THR B C 1
ATOM 4582 O O . THR B 1 372 ? 43.767 -35.365 10.654 1.00 54.59 371 THR B O 1
ATOM 4586 N N . GLY B 1 373 ? 45.503 -34.244 11.487 1.00 45.75 372 GLY B N 1
ATOM 4587 C CA . GLY B 1 373 ? 44.808 -32.991 11.282 1.00 37.45 372 GLY B CA 1
ATOM 4588 C C . GLY B 1 373 ? 44.630 -32.675 9.818 1.00 39.74 372 GLY B C 1
ATOM 4589 O O . GLY B 1 373 ? 43.551 -32.264 9.388 1.00 50.23 372 GLY B O 1
ATOM 4590 N N . ALA B 1 374 ? 45.630 -32.998 9.007 1.00 39.46 373 ALA B N 1
ATOM 4591 C CA . ALA B 1 374 ? 45.654 -32.684 7.560 1.00 40.78 373 ALA B CA 1
ATOM 4592 C C . ALA B 1 374 ? 44.633 -33.456 6.736 1.00 44.39 373 ALA B C 1
ATOM 4593 O O . ALA B 1 374 ? 44.059 -32.868 5.873 1.00 40.28 373 ALA B O 1
ATOM 4595 N N . LEU B 1 375 ? 44.385 -34.713 7.068 1.00 43.11 374 LEU B N 1
ATOM 4596 C CA . LEU B 1 375 ? 43.444 -35.576 6.324 1.00 43.38 374 LEU B CA 1
ATOM 4597 C C . LEU B 1 375 ? 42.009 -35.417 6.826 1.00 47.38 374 LEU B C 1
ATOM 4598 O O . LEU B 1 375 ? 41.156 -36.092 6.325 1.00 53.84 374 LEU B O 1
ATOM 4603 N N . GLY B 1 376 ? 41.777 -34.523 7.768 1.00 35.98 375 GLY B N 1
ATOM 4604 C CA . GLY B 1 376 ? 40.450 -34.211 8.300 1.00 35.84 375 GLY B CA 1
ATOM 4605 C C . GLY B 1 376 ? 39.743 -33.240 7.404 1.00 35.22 375 GLY B C 1
ATOM 4606 O O . GLY B 1 376 ? 38.577 -33.101 7.535 1.00 45.44 375 GLY B O 1
ATOM 4607 N N . VAL B 1 377 ? 40.481 -32.577 6.533 1.00 44.46 376 VAL B N 1
ATOM 4608 C CA . VAL B 1 377 ? 39.902 -31.661 5.524 1.00 47.47 376 VAL B CA 1
ATOM 4609 C C . VAL B 1 377 ? 39.167 -32.524 4.500 1.00 46.46 376 VAL B C 1
ATOM 4610 O O . VAL B 1 377 ? 39.691 -33.528 4.109 1.00 47.22 376 VAL B O 1
ATOM 4614 N N . PRO B 1 378 ? 37.936 -32.182 4.107 1.00 50.66 377 PRO B N 1
ATOM 4615 C CA . PRO B 1 378 ? 37.192 -32.967 3.146 1.00 45.10 377 PRO B CA 1
ATOM 4616 C C . PRO B 1 378 ? 37.799 -33.006 1.750 1.00 42.88 377 PRO B C 1
ATOM 4617 O O . PRO B 1 378 ? 38.292 -32.038 1.333 1.00 38.77 377 PRO B O 1
ATOM 4621 N N . GLU B 1 379 ? 37.764 -34.175 1.132 1.00 39.55 378 GLU B N 1
ATOM 4622 C CA . GLU B 1 379 ? 38.299 -34.468 -0.206 1.00 28.48 378 GLU B CA 1
ATOM 4623 C C . GLU B 1 379 ? 39.795 -34.184 -0.206 1.00 36.48 378 GLU B C 1
ATOM 4624 O O . GLU B 1 379 ? 40.313 -33.754 -1.182 1.00 39.99 378 GLU B O 1
ATOM 4630 N N . SER B 1 380 ? 40.491 -34.533 0.842 1.00 34.32 379 SER B N 1
ATOM 4631 C CA . SER B 1 380 ? 41.918 -34.194 0.865 1.00 39.62 379 SER B CA 1
ATOM 4632 C C . SER B 1 380 ? 42.806 -35.421 0.737 1.00 40.71 379 SER B C 1
ATOM 4633 O O . SER B 1 380 ? 42.399 -36.477 0.990 1.00 42.87 379 SER B O 1
ATOM 4636 N N . ASP B 1 381 ? 44.014 -35.205 0.293 1.00 46.48 380 ASP B N 1
ATOM 4637 C CA . ASP B 1 381 ? 45.010 -36.259 0.224 1.00 56.50 380 ASP B CA 1
ATOM 4638 C C . ASP B 1 381 ? 46.392 -35.648 0.414 1.00 47.24 380 ASP B C 1
ATOM 4639 O O . ASP B 1 381 ? 46.575 -34.431 0.345 1.00 43.25 380 ASP B O 1
ATOM 4644 N N . VAL B 1 382 ? 47.367 -36.515 0.667 1.00 43.93 381 VAL B N 1
ATOM 4645 C CA . VAL B 1 382 ? 48.745 -36.110 0.911 1.00 49.82 381 VAL B CA 1
ATOM 4646 C C . VAL B 1 382 ? 49.690 -37.123 0.258 1.00 49.55 381 VAL B C 1
ATOM 4647 O O . VAL B 1 382 ? 49.356 -38.298 0.086 1.00 47.87 381 VAL B O 1
ATOM 4651 N N . VAL B 1 383 ? 50.852 -36.629 -0.145 1.00 42.29 382 VAL B N 1
ATOM 4652 C CA . VAL B 1 383 ? 51.955 -37.452 -0.695 1.00 36.51 382 VAL B CA 1
ATOM 4653 C C . VAL B 1 383 ? 53.207 -37.022 0.054 1.00 46.89 382 VAL B C 1
ATOM 4654 O O . VAL B 1 383 ? 53.657 -35.939 -0.153 1.00 34.54 382 VAL B O 1
ATOM 4658 N N . ILE B 1 384 ? 53.682 -37.875 0.943 1.00 49.56 383 ILE B N 1
ATOM 4659 C CA . ILE B 1 384 ? 54.839 -37.566 1.810 1.00 45.30 383 ILE B CA 1
ATOM 4660 C C . ILE B 1 384 ? 56.065 -38.205 1.204 1.00 49.65 383 ILE B C 1
ATOM 4661 O O . ILE B 1 384 ? 55.965 -39.310 0.753 1.00 52.44 383 ILE B O 1
ATOM 4666 N N . PHE B 1 385 ? 57.168 -37.482 1.213 1.00 64.01 384 PHE B N 1
ATOM 4667 C CA . PHE B 1 385 ? 58.450 -37.990 0.689 1.00 63.53 384 PHE B CA 1
ATOM 4668 C C . PHE B 1 385 ? 59.521 -37.855 1.770 1.00 81.41 384 PHE B C 1
ATOM 4669 O O . PHE B 1 385 ? 59.202 -37.752 2.930 1.00 76.55 384 PHE B O 1
ATOM 4677 N N . GLY B 1 386 ? 60.781 -37.962 1.386 1.00 101.72 385 GLY B N 1
ATOM 4678 C CA . GLY B 1 386 ? 61.668 -36.831 1.071 1.00 114.71 385 GLY B CA 1
ATOM 4679 C C . GLY B 1 386 ? 62.271 -36.205 2.309 1.00 125.90 385 GLY B C 1
ATOM 4680 O O . GLY B 1 386 ? 61.973 -36.636 3.419 1.00 129.57 385 GLY B O 1
ATOM 4681 N N . ARG B 1 387 ? 63.108 -35.192 2.141 1.00 129.55 386 ARG B N 1
ATOM 4682 C CA . ARG B 1 387 ? 63.647 -34.545 3.359 1.00 134.22 386 ARG B CA 1
ATOM 4683 C C . ARG B 1 387 ? 62.807 -33.294 3.582 1.00 140.36 386 ARG B C 1
ATOM 4684 O O . ARG B 1 387 ? 63.353 -32.199 3.470 1.00 149.31 386 ARG B O 1
ATOM 4692 N N . GLY B 1 388 ? 61.521 -33.491 3.882 1.00 134.68 387 GLY B N 1
ATOM 4693 C CA . GLY B 1 388 ? 60.542 -32.404 4.058 1.00 124.30 387 GLY B CA 1
ATOM 4694 C C . GLY B 1 388 ? 59.631 -32.274 2.841 1.00 108.16 387 GLY B C 1
ATOM 4695 O O . GLY B 1 388 ? 58.603 -31.613 2.975 1.00 101.58 387 GLY B O 1
ATOM 4696 N N . LEU B 1 389 ? 59.989 -32.895 1.711 1.00 93.25 388 LEU B N 1
ATOM 4697 C CA . LEU B 1 389 ? 59.165 -32.803 0.483 1.00 81.77 388 LEU B CA 1
ATOM 4698 C C . LEU B 1 389 ? 57.818 -33.471 0.703 1.00 73.52 388 LEU B C 1
ATOM 4699 O O . LEU B 1 389 ? 57.784 -34.613 1.094 1.00 84.06 388 LEU B O 1
ATOM 4704 N N . GLY B 1 390 ? 56.751 -32.757 0.422 1.00 47.19 389 GLY B N 1
ATOM 4705 C CA . GLY B 1 390 ? 55.408 -33.275 0.554 1.00 40.28 389 GLY B CA 1
ATOM 4706 C C . GLY B 1 390 ? 54.482 -32.507 -0.355 1.00 44.67 389 GLY B C 1
ATOM 4707 O O . GLY B 1 390 ? 54.764 -31.365 -0.727 1.00 44.56 389 GLY B O 1
ATOM 4708 N N . VAL B 1 391 ? 53.377 -33.143 -0.720 1.00 36.68 390 VAL B N 1
ATOM 4709 C CA . VAL B 1 391 ? 52.345 -32.528 -1.542 1.00 41.99 390 VAL B CA 1
ATOM 4710 C C . VAL B 1 391 ? 51.026 -32.580 -0.787 1.00 41.84 390 VAL B C 1
ATOM 4711 O O . VAL B 1 391 ? 50.597 -33.655 -0.345 1.00 37.56 390 VAL B O 1
ATOM 4715 N N . ALA B 1 392 ? 50.384 -31.432 -0.649 1.00 32.34 391 ALA B N 1
ATOM 4716 C CA . ALA B 1 392 ? 49.040 -31.350 -0.089 1.00 35.99 391 ALA B CA 1
ATOM 4717 C C . ALA B 1 392 ? 48.046 -31.240 -1.232 1.00 33.91 391 ALA B C 1
ATOM 4718 O O . ALA B 1 392 ? 48.262 -30.475 -2.179 1.00 41.43 391 ALA B O 1
ATOM 4720 N N . LEU B 1 393 ? 46.960 -32.022 -1.159 1.00 27.14 392 LEU B N 1
ATOM 4721 C CA . LEU B 1 393 ? 46.000 -32.057 -2.253 1.00 39.27 392 LEU B CA 1
ATOM 4722 C C . LEU B 1 393 ? 44.577 -32.004 -1.729 1.00 33.95 392 LEU B C 1
ATOM 4723 O O . LEU B 1 393 ? 44.258 -32.608 -0.705 1.00 29.64 392 LEU B O 1
ATOM 4728 N N . ALA B 1 394 ? 43.719 -31.309 -2.467 1.00 25.06 393 ALA B N 1
ATOM 4729 C CA . ALA B 1 394 ? 42.293 -31.326 -2.219 1.00 35.60 393 ALA B CA 1
ATOM 4730 C C . ALA B 1 394 ? 41.563 -31.267 -3.549 1.00 25.44 393 ALA B C 1
ATOM 4731 O O . ALA B 1 394 ? 42.079 -30.727 -4.534 1.00 41.66 393 ALA B O 1
ATOM 4733 N N . THR B 1 395 ? 40.360 -31.821 -3.577 1.00 25.99 394 THR B N 1
ATOM 4734 C CA . THR B 1 395 ? 39.433 -31.565 -4.668 1.00 37.13 394 THR B CA 1
ATOM 4735 C C . THR B 1 395 ? 38.148 -31.019 -4.075 1.00 35.70 394 THR B C 1
ATOM 4736 O O . THR B 1 395 ? 37.968 -31.023 -2.867 1.00 36.25 394 THR B O 1
ATOM 4740 N N . ALA B 1 396 ? 37.250 -30.570 -4.934 1.00 41.18 395 ALA B N 1
ATOM 4741 C CA . ALA B 1 396 ? 36.027 -29.881 -4.550 1.00 35.96 395 ALA B CA 1
ATOM 4742 C C . ALA B 1 396 ? 35.181 -29.660 -5.789 1.00 40.52 395 ALA B C 1
ATOM 4743 O O . ALA B 1 396 ? 35.692 -29.765 -6.922 1.00 32.44 395 ALA B O 1
ATOM 4745 N N . PRO B 1 397 ? 33.896 -29.349 -5.632 1.00 29.91 396 PRO B N 1
ATOM 4746 C CA . PRO B 1 397 ? 33.107 -28.939 -6.808 1.00 31.19 396 PRO B CA 1
ATOM 4747 C C . PRO B 1 397 ? 33.560 -27.637 -7.407 1.00 47.15 396 PRO B C 1
ATOM 4748 O O . PRO B 1 397 ? 33.197 -27.349 -8.546 1.00 42.11 396 PRO B O 1
ATOM 4752 N N . GLU B 1 398 ? 34.346 -26.825 -6.698 1.00 46.47 397 GLU B N 1
ATOM 4753 C CA . GLU B 1 398 ? 34.855 -25.586 -7.274 1.00 26.88 397 GLU B CA 1
ATOM 4754 C C . GLU B 1 398 ? 36.326 -25.414 -6.943 1.00 41.72 397 GLU B C 1
ATOM 4755 O O . GLU B 1 398 ? 36.800 -25.837 -5.879 1.00 62.66 397 GLU B O 1
ATOM 4761 N N . VAL B 1 399 ? 37.041 -24.782 -7.879 1.00 35.84 398 VAL B N 1
ATOM 4762 C CA . VAL B 1 399 ? 38.468 -24.542 -7.695 1.00 40.29 398 VAL B CA 1
ATOM 4763 C C . VAL B 1 399 ? 38.701 -23.736 -6.431 1.00 38.28 398 VAL B C 1
ATOM 4764 O O . VAL B 1 399 ? 39.652 -23.987 -5.678 1.00 46.71 398 VAL B O 1
ATOM 4768 N N . ALA B 1 400 ? 37.811 -22.784 -6.160 1.00 38.05 399 ALA B N 1
ATOM 4769 C CA . ALA B 1 400 ? 37.987 -21.902 -5.015 1.00 39.19 399 ALA B CA 1
ATOM 4770 C C . ALA B 1 400 ? 37.957 -22.689 -3.711 1.00 29.99 399 ALA B C 1
ATOM 4771 O O . ALA B 1 400 ? 38.806 -22.485 -2.831 1.00 49.55 399 ALA B O 1
ATOM 4773 N N . ILE B 1 401 ? 36.991 -23.610 -3.569 1.00 34.45 400 ILE B N 1
ATOM 4774 C CA . ILE B 1 401 ? 36.990 -24.473 -2.401 1.00 48.54 400 ILE B CA 1
ATOM 4775 C C . ILE B 1 401 ? 38.214 -25.378 -2.422 1.00 40.38 400 ILE B C 1
ATOM 4776 O O . ILE B 1 401 ? 38.862 -25.603 -1.390 1.00 58.79 400 ILE B O 1
ATOM 4781 N N . ALA B 1 402 ? 38.583 -25.874 -3.601 1.00 38.50 401 ALA B N 1
ATOM 4782 C CA . ALA B 1 402 ? 39.711 -26.788 -3.669 1.00 40.32 401 ALA B CA 1
ATOM 4783 C C . ALA B 1 402 ? 41.010 -26.102 -3.246 1.00 36.56 401 ALA B C 1
ATOM 4784 O O . ALA B 1 402 ? 41.852 -26.716 -2.574 1.00 52.68 401 ALA B O 1
ATOM 4786 N N . ARG B 1 403 ? 41.171 -24.816 -3.564 1.00 31.98 402 ARG B N 1
ATOM 4787 C CA . ARG B 1 403 ? 42.365 -24.111 -3.106 1.00 38.96 402 ARG B CA 1
ATOM 4788 C C . ARG B 1 403 ? 42.320 -23.842 -1.610 1.00 24.17 402 ARG B C 1
ATOM 4789 O O . ARG B 1 403 ? 43.345 -23.959 -0.925 1.00 40.78 402 ARG B O 1
ATOM 4797 N N . GLU B 1 404 ? 41.138 -23.510 -1.070 1.00 41.32 403 GLU B N 1
ATOM 4798 C CA . GLU B 1 404 ? 41.050 -23.240 0.360 1.00 52.80 403 GLU B CA 1
ATOM 4799 C C . GLU B 1 404 ? 41.324 -24.501 1.181 1.00 36.71 403 GLU B C 1
ATOM 4800 O O . GLU B 1 404 ? 42.024 -24.446 2.196 1.00 42.79 403 GLU B O 1
ATOM 4806 N N . ARG B 1 405 ? 40.807 -25.648 0.735 1.00 25.39 404 ARG B N 1
ATOM 4807 C CA . ARG B 1 405 ? 41.080 -26.904 1.423 1.00 37.80 404 ARG B CA 1
ATOM 4808 C C . ARG B 1 405 ? 42.554 -27.265 1.369 1.00 31.17 404 ARG B C 1
ATOM 4809 O O . ARG B 1 405 ? 43.116 -27.773 2.353 1.00 39.41 404 ARG B O 1
ATOM 4817 N N . ALA B 1 406 ? 43.194 -27.048 0.212 1.00 25.99 405 ALA B N 1
ATOM 4818 C CA . ALA B 1 406 ? 44.601 -27.407 0.074 1.00 39.88 405 ALA B CA 1
ATOM 4819 C C . ALA B 1 406 ? 45.465 -26.520 0.949 1.00 33.51 405 ALA B C 1
ATOM 4820 O O . ALA B 1 406 ? 46.432 -26.993 1.557 1.00 49.80 405 ALA B O 1
ATOM 4822 N N . ARG B 1 407 ? 45.070 -25.270 1.049 1.00 32.16 406 ARG B N 1
ATOM 4823 C CA . ARG B 1 407 ? 45.707 -24.300 1.953 1.00 49.56 406 ARG B CA 1
ATOM 4824 C C . ARG B 1 407 ? 45.654 -24.890 3.355 1.00 36.50 406 ARG B C 1
ATOM 4825 O O . ARG B 1 407 ? 46.640 -24.950 4.037 1.00 34.08 406 ARG B O 1
ATOM 4833 N N . GLU B 1 408 ? 44.490 -25.340 3.735 1.00 32.94 407 GLU B N 1
ATOM 4834 C CA . GLU B 1 408 ? 44.266 -25.888 5.068 1.00 41.36 407 GLU B CA 1
ATOM 4835 C C . GLU B 1 408 ? 45.111 -27.139 5.284 1.00 33.54 407 GLU B C 1
ATOM 4836 O O . GLU B 1 408 ? 45.863 -27.225 6.260 1.00 49.68 407 GLU B O 1
ATOM 4842 N N . VAL B 1 409 ? 45.047 -28.095 4.348 1.00 42.31 408 VAL B N 1
ATOM 4843 C CA . VAL B 1 409 ? 45.867 -29.303 4.451 1.00 50.79 408 VAL B CA 1
ATOM 4844 C C . VAL B 1 409 ? 47.338 -28.946 4.655 1.00 46.07 408 VAL B C 1
ATOM 4845 O O . VAL B 1 409 ? 48.011 -29.489 5.543 1.00 41.08 408 VAL B O 1
ATOM 4849 N N . ALA B 1 410 ? 47.853 -28.024 3.830 1.00 30.73 409 ALA B N 1
ATOM 4850 C CA . ALA B 1 410 ? 49.256 -27.632 3.931 1.00 36.22 409 ALA B CA 1
ATOM 4851 C C . ALA B 1 410 ? 49.538 -26.943 5.257 1.00 38.12 409 ALA B C 1
ATOM 4852 O O . ALA B 1 410 ? 50.574 -27.188 5.885 1.00 39.12 409 ALA B O 1
ATOM 4854 N N . SER B 1 411 ? 48.626 -26.082 5.702 1.00 33.40 410 SER B N 1
ATOM 4855 C CA . SER B 1 411 ? 48.845 -25.391 6.959 1.00 47.13 410 SER B CA 1
ATOM 4856 C C . SER B 1 411 ? 48.923 -26.378 8.125 1.00 40.79 410 SER B C 1
ATOM 4857 O O . SER B 1 411 ? 49.839 -26.298 8.948 1.00 47.70 410 SER B O 1
ATOM 4860 N N . ARG B 1 412 ? 47.979 -27.341 8.194 1.00 40.77 411 ARG B N 1
ATOM 4861 C CA . ARG B 1 412 ? 47.995 -28.330 9.280 1.00 59.16 411 ARG B CA 1
ATOM 4862 C C . ARG B 1 412 ? 49.203 -29.249 9.214 1.00 63.20 411 ARG B C 1
ATOM 4863 O O . ARG B 1 412 ? 49.464 -29.981 10.171 1.00 72.02 411 ARG B O 1
ATOM 4871 N N . LEU B 1 413 ? 49.929 -29.233 8.104 1.00 60.12 412 LEU B N 1
ATOM 4872 C CA . LEU B 1 413 ? 51.029 -30.134 7.817 1.00 65.34 412 LEU B CA 1
ATOM 4873 C C . LEU B 1 413 ? 52.390 -29.504 8.047 1.00 84.85 412 LEU B C 1
ATOM 4874 O O . LEU B 1 413 ? 53.268 -30.142 8.636 1.00 90.38 412 LEU B O 1
ATOM 4879 N N . ASN B 1 414 ? 52.510 -28.259 7.625 1.00 96.93 413 ASN B N 1
ATOM 4880 C CA . ASN B 1 414 ? 53.779 -27.526 7.797 1.00 105.40 413 ASN B CA 1
ATOM 4881 C C . ASN B 1 414 ? 54.024 -27.279 9.280 1.00 100.28 413 ASN B C 1
ATOM 4882 O O . ASN B 1 414 ? 54.003 -26.109 9.630 1.00 104.67 413 ASN B O 1
#

B-factor: mean 63.71, std 31.31, range [22.93, 207.35]

Sequence (669 aa):
RRVMLLGSAEPSRELAIALQGLGAEVIAVDGYVGAPAHRIADQSVVVTMTDAEELTAVIRRLQPDFLVTVTAAVSVDALDAVEQECTELVPNARAVRCTADREGLRRLAADQLGLPTAPFWFVGSLGELQAVAVHAGFPLLVSPVGSSVVAGPAGHQVQPRVCAESVVEIEFLVTMIVVCSQGPNGPLIEFCAPIGHRDADAGELESWQPQKLSTAALDAAKSIAARIVKALGGRGVFGVELMINGDEVYFADVTVCPAGSAWVTVRSQRLSVFELQARAILGLAVDTLMISPGAARVINPPADALTGALGVPESDVVIFGRGLGVALATAPEVAIARERAREVASRLNRRVMLLGSAEPSRELAIALQGLGAEVIAVDGYVGAPAHRIADQSVVVTMTDAEELTAVIRRLQPDFLVTVTAAVSVDALDAVEQACTELVPNARAVRCTADREGLRRLAADQLGLPTAPFWFVGLLVSPVPRVCAESVVEIEFLVTMIVVCSQGPNGPLIEFCAPIGHRDADAGELESWQPQKLSTAALDAAKSIAARIVKALGGRGVFGVELMINGDEVYFADVTVCPAGSAWVTVRSQRLSVFELQARAILGLAVDTLMISPGAARVINPPADALTGALGVPESDVVIFGRGLGVALATAPEVAIARERAREVASRLN

Radius of gyration: 30.18 Å; Cα contacts (8 Å, |Δi|>4): 1595; chains: 2; bounding box: 68×82×65 Å

Nearest PDB structures (foldseek):
  6khr-assembly1_A  TM=1.003E+00  e=2.196E-79  Mycobacterium tuberculosis H37Rv
  6khr-assembly1_B-2  TM=9.945E-01  e=1.587E-67  Mycobacterium tuberculosis H37Rv
  1kji-assembly1_B  TM=8.910E-01  e=8.667E-39  Escherichia coli
  2czg-assembly1_B  TM=9.193E-01  e=3.456E-36  Pyrococcus horikoshii OT3
  1kjj-assembly1_B  TM=8.857E-01  e=2.335E-37  Escherichia coli

Secondary structure (DSSP, 8-state):
-EEEEE--SHHHHHHHHHHHHTT-EEEEEESSS--HHHHHSSEEEE--TT-HHHHHHHHHHH--SEEEE--SSS-HHHHHHHH----EESS-HHHHHHHH-HHHHHHIIIIIS------EEEE-SHHHHHHHHHHH-S-B--EE-----------SS----EEEEB----SEEEEEEEEEEEETTEEEEEEPPPEEEEEETTTEEEEEEPPP--HHHHHHHHHHHHHHHHHH-SSEEEEEEEEEETTEEEEEEEESS--GGGGGHHHHBSS-HHHHHHHHHHT------B-S-EEEEEE---HHHHHHHTTSTTEEEEE-SSS-EEEEEE-SSHHHHHHHHHHHHHHH-/-EEEEE--SHHHHHHHHHHHHTT-EEEEEESSS--HHHHHSSEEEE--TT-HHHHHHHHHHH--SEEEE-SS-S-HHHHHHHHH---EESS-HHHHHHHH-HHHHHHIIIIIS------EEEE--EEEE---EEEE-----SEEEEEEEEEEEETTEEEEEEPPPEEEEE-GGG-EEEEEPPP--HHHHHHHHHHHHHHHHHH-SSEEEEEEEEEETTEEEEEEEESS--GGGGGHHHHBSS-HHHHHHHHHHT------B-S-EEEEEE---HHHHHHHTTSTTEEEEE-SSS-EEEEEE-SSHHHHHHHHHHHHHHH-

InterPro domains:
  IPR003135 ATP-grasp fold, ATP-dependent carboxylate-amine ligase-type [PF02222] (137-325)
  IPR005862 Formate-dependent phosphoribosylglycinamide formyltransferase [NF006766] (22-416)
  IPR005862 Formate-dependent phosphoribosylglycinamide formyltransferase [TIGR01142] (27-414)
  IPR011761 ATP-grasp fold [PS50975] (135-333)
  IPR013815 ATP-grasp fold, subdomain 1 [G3DSA:3.30.1490.20] (139-208)
  IPR016185 Pre-ATP-grasp domain superfamily [SSF52440] (24-127)

Foldseek 3Di:
DEEEEADQADLNQLLQVLLVVVPYQYEYEEADDDHNNCVVHPHYYHDQQLPLVGVLVVCVVVQGQEYEYADLRHHLVSQVVVVCVRYDYVVHSLLSVQFSLLVNVVCCQVPVPVFAAFDKDKDDDVVVVVVCCQLQPDFKFKAANVTDTRGDDAPDPPGVIIMIGHDDDFDWKWKWKWFWFQEVPGIDIAIAAIKTWDQDDPRKIKIKPHDDADPLQVVSVCVSVVPSVVVSDDGAIKIWIWTDDHNDIHGDHMDRHQDPNQVQQVQFWPAGSSSRRSCRSVRYDDYRHTPAIKMKIWWCADPQLQVQLVVQPQWDKDDHPPRTIMIMHGDNDRVSRRVSSVRSVVSGD/DEEEEADQADLVQLLQVLLVVVPYQYEYEEADDDHHNCVVHPHYYHFQFLPLVGVLVVCVVVQGQEYEYADLNHNLVSQVVVVVPNYHYVVHSLLSVQQSLQVNVVCCQVPVPVFAAFDKDWPCCVWACSVIIMHGDDDDFDWKWKWKWFWFQEVPGIDIAIAAIKTWDQDPPRKIKIKPHDDADPLQVVSVCVSVVVSVVVSDDGAIKIWIWTDDHNDIHGDHMDRHQDPNQVQQVQFWPAGSSSRRSCRRVRYDDYRHTPAIKMKIWDVADPQLVVQLVVQPQWDKDDDDPGTIMTMHGDNDRVSRRVSSVRSVVSGD

Solvent-accessible surface area: 28914 Å² total; per-residue (Å²): 163,57,0,0,0,0,5,0,51,38,31,2,72,32,1,0,75,17,0,55,72,76,64,5,89,0,1,0,0,18,37,117,125,63,4,36,0,22,198,55,19,77,77,58,23,74,15,78,11,85,55,46,146,84,0,29,62,19,4,141,207,28,101,0,62,13,0,9,2,22,40,89,54,17,14,38,91,2,0,39,39,19,84,179,236,72,25,98,14,5,8,35,1,110,0,9,105,21,28,73,72,109,55,26,2,7,30,11,0,18,94,132,30,11,10,53,17,4,16,38,60,48,9,64,57,125,47,38,43,103,62,13,23,92,58,10,27,78,62,2,49,32,28,79,83,98,77,67,102,40,70,34,167,78,80,144,97,104,124,166,136,42,17,0,43,7,66,19,92,69,93,39,70,0,0,1,1,0,0,16,2,69,15,136,142,22,116,55,65,47,46,5,25,12,0,0,27,97,121,9,147,74,62,13,40,2,3,18,0,48,15,136,28,33,111,11,0,60,93,26,0,97,45,10,0,19,35,0,3,137,31,2,25,39,38,6,11,1,2,0,34,2,26,1,15,15,1,7,8,9,1,21,43,2,41,18,29,17,23,33,4,0,12,1,0,40,116,0,3,112,12,10,1,7,72,0,13,0,62,0,4,12,20,68,42,14,34,32,108,59,112,26,32,0,0,1,17,16,17,118,104,85,91,113,20,57,110,24,0,82,54,6,82,98,25,40,23,25,66,24,57,237,48,40,6,0,0,0,2,16,1,92,93,33,76,70,0,67,91,36,0,135,63,0,2,79,110,28,119,164,56,0,0,0,0,5,1,44,35,33,3,72,32,1,0,76,17,0,56,73,76,64,5,89,0,1,0,0,18,40,116,126,63,4,35,0,21,194,56,19,78,80,57,23,77,13,79,15,82,60,40,147,87,0,31,61,20,6,127,206,29,100,0,63,12,0,6,2,21,39,82,60,12,12,33,93,2,0,43,34,10,87,148,89,117,27,90,13,5,7,24,3,118,0,9,105,24,28,68,73,108,55,27,2,16,34,10,0,41,108,138,31,62,7,62,27,4,67,37,128,59,78,106,145,112,117,50,114,83,167,134,48,17,15,45,32,97,44,93,65,35,27,69,0,0,1,1,0,0,16,3,66,14,135,143,22,117,55,60,46,46,5,27,12,0,0,27,43,118,10,33,85,64,8,42,1,3,18,0,52,15,88,28,49,111,53,0,59,93,33,0,96,60,9,0,13,102,0,2,129,28,1,26,44,36,3,10,1,3,0,34,2,26,1,22,27,105,64,9,28,1,20,43,2,41,16,29,19,24,32,5,0,13,2,0,38,115,0,3,111,12,10,0,7,73,0,13,0,62,0,2,11,20,68,43,13,35,32,108,47,53,10,33,0,1,1,0,17,19,140,116,78,86,108,9,59,107,25,0,89,56,8,79,78,25,37,24,26,62,33,51,242,58,34,4,0,0,1,2,8,1,36,22,34,18,26,0,35,15,35,0,45,43,0,1,67,115,24,110